Protein AF-A0A954C713-F1 (afdb_monomer_lite)

pLDDT: mean 86.96, std 15.19, range [29.36, 98.25]

Secondary structure (DSSP, 8-state):
------PPP---------TT--TTHHHH-TT---SSPP---TT-HHHHHHHHHGGGSEE-HHHHHHHHHHTTTS--HHHHHHHHHHTTT--TTS---EEPTTHHHHHHHHHHHTT--HHHHHHHTTSB-TTSPBPPHHHHHHHHHHHHTTPPPB-TT-B-TTS-BSS-SS---S-S-GGG-HHHHEE-HHHHHHHHH--SEEEEEEEEETTEEEEEEEES--S-BB------B---SHHHHHTSTTHHHHHHHHHHHHHTPBPTTS-SEEEEEEEETTS-EEEEESS--BTTBTTPPP-GGGGSTTS-EEEEEEEEEETTEEEEEEE-HHHHHHHHTTS---B-HHHHHHHHT-EE-TT--EEESS-SSPP--BTTTTBS-PPP---

Sequence (387 aa):
MKFLIKTIPALLLAGAPLFGQEGIAPALDPSTTPVVAPDTNPDNTIVRIIRRLTLDGSLSKADFDAAVQASGARVSEREMVVLRDALRGEVIGGPDFKLEAGVAEHAADVIYNANLFDNSKALLAGGTTYGGTAIPKAVRDVIVTAKLNGAAVYDPDDTNSDGERIYSHYPSISPATENMAFAWTEITPQALAADMSDTATHLRKSGQDGQRALFAEVVGGTGSISSEYDELSYPVSASSIMWHPQRDLLQEFGLDEVRKSRGPSGNRWSSNVAILSDGSLHGLPANRRHSATPNLILTNPALARGQQLMWNGHIRVEKGVVTYIGTSGMIAKRAARGKDIILNPVPLLKAWGFKVKDGLKLTSEHSSERPEVSEELAIQFERPGQD

Structure (mmCIF, N/CA/C/O backbone):
data_AF-A0A954C713-F1
#
_entry.id   AF-A0A954C713-F1
#
loop_
_atom_site.group_PDB
_atom_site.id
_atom_site.type_symbol
_atom_site.label_atom_id
_atom_site.label_alt_id
_atom_site.label_comp_id
_atom_site.label_asym_id
_atom_site.label_entity_id
_atom_site.label_seq_id
_atom_site.pdbx_PDB_ins_code
_atom_site.Cartn_x
_atom_site.Cartn_y
_atom_site.Cartn_z
_atom_site.occupancy
_atom_site.B_iso_or_equiv
_atom_site.auth_seq_id
_atom_site.auth_comp_id
_atom_site.auth_asym_id
_atom_site.auth_atom_id
_atom_site.pdbx_PDB_model_num
ATOM 1 N N . MET A 1 1 ? 47.064 -23.953 -13.106 1.00 39.91 1 MET A N 1
ATOM 2 C CA 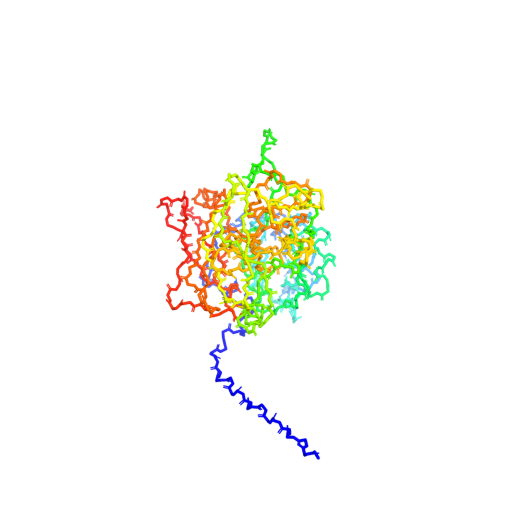. MET A 1 1 ? 45.990 -22.945 -12.953 1.00 39.91 1 MET A CA 1
ATOM 3 C C . MET A 1 1 ? 45.722 -22.750 -11.469 1.00 39.91 1 MET A C 1
ATOM 5 O O . MET A 1 1 ? 45.280 -23.687 -10.822 1.00 39.91 1 MET A O 1
ATOM 9 N N . LYS A 1 2 ? 46.094 -21.592 -10.908 1.00 30.59 2 LYS A N 1
ATOM 10 C CA . LYS A 1 2 ? 45.857 -21.236 -9.499 1.00 30.59 2 LYS A CA 1
ATOM 11 C C . LYS A 1 2 ? 44.480 -20.571 -9.398 1.00 30.59 2 LYS A C 1
ATOM 13 O O . LYS A 1 2 ? 44.267 -19.554 -10.051 1.00 30.59 2 LYS A O 1
ATOM 18 N N . PHE A 1 3 ? 43.567 -21.145 -8.618 1.00 29.58 3 PHE A N 1
ATOM 19 C CA . PHE A 1 3 ? 42.276 -20.530 -8.304 1.00 29.58 3 PHE A CA 1
ATOM 20 C C . PHE A 1 3 ? 42.498 -19.362 -7.339 1.00 29.58 3 PHE A C 1
ATOM 22 O O . PHE A 1 3 ? 42.940 -19.551 -6.208 1.00 29.58 3 PHE A O 1
ATOM 29 N N . LEU A 1 4 ? 42.230 -18.147 -7.814 1.00 31.16 4 LEU A N 1
ATOM 30 C CA . LEU A 1 4 ? 42.254 -16.929 -7.017 1.00 31.16 4 LEU A CA 1
ATOM 31 C C . LEU A 1 4 ? 40.861 -16.758 -6.391 1.00 31.16 4 LEU A C 1
ATOM 33 O O . LEU A 1 4 ? 39.930 -16.306 -7.055 1.00 31.16 4 LEU A O 1
ATOM 37 N N . ILE A 1 5 ? 40.702 -17.159 -5.130 1.00 33.16 5 ILE A N 1
ATOM 38 C CA . ILE A 1 5 ? 39.500 -16.860 -4.344 1.00 33.16 5 ILE A CA 1
ATOM 39 C C . ILE A 1 5 ? 39.554 -15.364 -4.018 1.00 33.16 5 ILE A C 1
ATOM 41 O O . ILE A 1 5 ? 40.363 -14.927 -3.202 1.00 33.16 5 ILE A O 1
ATOM 45 N N . LYS A 1 6 ? 38.742 -14.560 -4.713 1.00 34.22 6 LYS A N 1
ATOM 46 C CA . LYS A 1 6 ? 38.557 -13.141 -4.395 1.00 34.22 6 LYS A CA 1
ATOM 47 C C . LYS A 1 6 ? 37.686 -13.026 -3.147 1.00 34.22 6 LYS A C 1
ATOM 49 O O . LYS A 1 6 ? 36.490 -13.293 -3.190 1.00 34.22 6 LYS A O 1
ATOM 54 N N . THR A 1 7 ? 38.305 -12.612 -2.051 1.00 29.36 7 THR A N 1
ATOM 55 C CA . THR A 1 7 ? 37.649 -12.188 -0.815 1.00 29.36 7 THR A CA 1
ATOM 56 C C . THR A 1 7 ? 36.787 -10.956 -1.104 1.00 29.36 7 THR A C 1
ATOM 58 O O . THR A 1 7 ? 37.309 -9.918 -1.513 1.00 29.36 7 THR A O 1
ATOM 61 N N . ILE A 1 8 ? 35.470 -11.066 -0.925 1.00 32.97 8 ILE A N 1
ATOM 62 C CA . ILE A 1 8 ? 34.559 -9.914 -0.928 1.00 32.97 8 ILE A CA 1
ATOM 63 C C . ILE A 1 8 ? 34.738 -9.203 0.422 1.00 32.97 8 ILE A C 1
ATOM 65 O O . ILE A 1 8 ? 34.640 -9.870 1.455 1.00 32.97 8 ILE A O 1
ATOM 69 N N . PRO A 1 9 ? 35.028 -7.890 0.464 1.00 33.03 9 PRO A N 1
ATOM 70 C CA . PRO A 1 9 ? 35.137 -7.186 1.729 1.00 33.03 9 PRO A CA 1
ATOM 71 C C . PRO A 1 9 ? 33.751 -7.090 2.369 1.00 33.03 9 PRO A C 1
ATOM 73 O O . PRO A 1 9 ? 32.802 -6.603 1.754 1.00 33.03 9 PRO A O 1
ATOM 76 N N . ALA A 1 10 ? 33.651 -7.565 3.610 1.00 32.84 10 ALA A N 1
ATOM 77 C CA . ALA A 1 10 ? 32.504 -7.338 4.471 1.00 32.84 10 ALA A CA 1
ATOM 78 C C . ALA A 1 10 ? 32.328 -5.824 4.650 1.00 32.84 10 ALA A C 1
ATOM 80 O O . ALA A 1 10 ? 33.113 -5.164 5.333 1.00 32.84 10 ALA A O 1
ATOM 81 N N . LEU A 1 11 ? 31.323 -5.268 3.978 1.00 32.03 11 LEU A N 1
ATOM 82 C CA . LEU A 1 11 ? 30.920 -3.885 4.148 1.00 32.03 11 LEU A CA 1
ATOM 83 C C . LEU A 1 11 ? 30.295 -3.771 5.545 1.00 32.03 11 LEU A C 1
ATOM 85 O O . LEU A 1 11 ? 29.195 -4.270 5.778 1.00 32.03 11 LEU A O 1
ATOM 89 N N . LEU A 1 12 ? 31.020 -3.159 6.485 1.00 29.58 12 LEU A N 1
ATOM 90 C CA . LEU A 1 12 ? 30.468 -2.752 7.774 1.00 29.58 12 LEU A CA 1
ATOM 91 C C . LEU A 1 12 ? 29.313 -1.776 7.514 1.00 29.58 12 LEU A C 1
ATOM 93 O O . LEU A 1 12 ? 29.531 -0.615 7.168 1.00 29.58 12 LEU A O 1
ATOM 97 N N . LEU A 1 13 ? 28.081 -2.255 7.678 1.00 34.34 13 LEU A N 1
ATOM 98 C CA . LEU A 1 13 ? 26.903 -1.409 7.812 1.00 34.34 13 LEU A CA 1
ATOM 99 C C . LEU A 1 13 ? 27.026 -0.668 9.146 1.00 34.34 13 LEU A C 1
ATOM 101 O O . LEU A 1 13 ? 26.762 -1.224 10.210 1.00 34.34 13 LEU A O 1
ATOM 105 N N . ALA A 1 14 ? 27.488 0.580 9.083 1.00 33.47 14 ALA A N 1
ATOM 106 C CA . ALA A 1 14 ? 27.398 1.512 10.195 1.00 33.47 14 ALA A CA 1
ATOM 107 C C . ALA A 1 14 ? 25.926 1.620 10.622 1.00 33.47 14 ALA A C 1
ATOM 109 O O . ALA A 1 14 ? 25.051 1.847 9.784 1.00 33.47 14 ALA A O 1
ATOM 110 N N . GLY A 1 15 ? 25.672 1.397 11.913 1.00 32.47 15 GLY A N 1
ATOM 111 C CA . GLY A 1 15 ? 24.337 1.374 12.497 1.00 32.47 15 GLY A CA 1
ATOM 112 C C . GLY A 1 15 ? 23.588 2.672 12.221 1.00 32.47 15 GLY A C 1
ATOM 113 O O . GLY A 1 15 ? 23.922 3.720 12.769 1.00 32.47 15 GLY A O 1
ATOM 114 N N . ALA A 1 16 ? 22.566 2.584 11.372 1.00 35.38 16 ALA A N 1
ATOM 115 C CA . ALA A 1 16 ? 21.512 3.580 11.337 1.00 35.38 16 ALA A CA 1
ATOM 116 C C . ALA A 1 16 ? 20.819 3.603 12.715 1.00 35.38 16 ALA A C 1
ATOM 118 O O . ALA A 1 16 ? 20.715 2.547 13.350 1.00 35.38 16 ALA A O 1
ATOM 119 N N . PRO A 1 17 ? 20.361 4.770 13.201 1.00 35.41 17 PRO A N 1
ATOM 120 C CA . PRO A 1 17 ? 19.583 4.844 14.431 1.00 35.41 17 PRO A CA 1
ATOM 121 C C . PRO A 1 17 ? 18.411 3.856 14.369 1.00 35.41 17 PRO A C 1
ATOM 123 O O . PRO A 1 17 ? 17.708 3.775 13.361 1.00 35.41 17 PRO A O 1
ATOM 126 N N . LEU A 1 18 ? 18.246 3.084 15.445 1.00 37.31 18 LEU A N 1
ATOM 127 C CA . LEU A 1 18 ? 17.177 2.107 15.655 1.00 37.31 18 LEU A CA 1
ATOM 128 C C . LEU A 1 18 ? 15.813 2.822 15.741 1.00 37.31 18 LEU A C 1
ATOM 130 O O . LEU A 1 18 ? 15.229 2.935 16.808 1.00 37.31 18 LEU A O 1
ATOM 134 N N . PHE A 1 19 ? 15.278 3.277 14.609 1.00 41.56 19 PHE A N 1
ATOM 135 C CA . PHE A 1 19 ? 13.906 3.792 14.458 1.00 41.56 19 PHE A CA 1
ATOM 136 C C . PHE A 1 19 ? 12.841 2.668 14.481 1.00 41.56 19 PHE A C 1
ATOM 138 O O . PHE A 1 19 ? 11.819 2.758 13.814 1.00 41.56 19 PHE A O 1
ATOM 145 N N . GLY A 1 20 ? 13.085 1.561 15.191 1.00 41.62 20 GLY A N 1
ATOM 146 C CA . GLY A 1 20 ? 12.366 0.299 14.958 1.00 41.62 20 GLY A CA 1
ATOM 147 C C . GLY A 1 20 ? 11.854 -0.447 16.187 1.00 41.62 20 GLY A C 1
ATOM 148 O O . GLY A 1 20 ? 11.441 -1.592 16.031 1.00 41.62 20 GLY A O 1
ATOM 149 N N . GLN A 1 21 ? 11.901 0.133 17.390 1.00 41.53 21 GLN A N 1
ATOM 150 C CA . GLN A 1 21 ? 11.436 -0.561 18.604 1.00 41.53 21 GLN A CA 1
ATOM 151 C C . GLN A 1 21 ? 10.076 -0.110 19.138 1.00 41.53 21 GLN A C 1
ATOM 153 O O . GLN A 1 21 ? 9.543 -0.777 20.019 1.00 41.53 21 GLN A O 1
ATOM 158 N N . GLU A 1 22 ? 9.483 0.962 18.616 1.00 56.34 22 GLU A N 1
ATOM 159 C CA . GLU A 1 22 ? 8.302 1.549 19.262 1.00 56.34 22 GLU A CA 1
ATOM 160 C C . GLU A 1 22 ? 6.991 0.800 18.983 1.00 56.34 22 GLU A C 1
ATOM 162 O O . GLU A 1 22 ? 6.000 1.045 19.655 1.00 56.34 22 GLU A O 1
ATOM 167 N N . GLY A 1 23 ? 6.958 -0.191 18.086 1.00 68.06 23 GLY A N 1
ATOM 168 C CA . GLY A 1 23 ? 5.742 -0.979 17.860 1.00 68.06 23 GLY A CA 1
ATOM 169 C C . GLY A 1 23 ? 4.526 -0.097 17.547 1.00 68.06 23 GLY A C 1
ATOM 170 O O . GLY A 1 23 ? 4.648 0.938 16.898 1.00 68.06 23 GLY A O 1
ATOM 171 N N . ILE A 1 24 ? 3.350 -0.477 18.048 1.00 81.44 24 ILE A N 1
ATOM 172 C CA . ILE A 1 24 ? 2.136 0.353 17.975 1.00 81.44 24 ILE A CA 1
ATOM 173 C C . ILE A 1 24 ? 2.093 1.453 19.054 1.00 81.44 24 ILE A C 1
ATOM 175 O O . ILE A 1 24 ? 1.061 2.096 19.217 1.00 81.44 24 ILE A O 1
ATOM 179 N N . ALA A 1 25 ? 3.180 1.683 19.805 1.00 78.75 25 ALA A N 1
ATOM 180 C CA . ALA A 1 25 ? 3.204 2.641 20.913 1.00 78.75 25 ALA A CA 1
ATOM 181 C C . ALA A 1 25 ? 2.828 4.075 20.513 1.00 78.75 25 ALA A C 1
ATOM 183 O O . ALA A 1 25 ? 2.083 4.674 21.281 1.00 78.75 25 ALA A O 1
ATOM 184 N N . PRO A 1 26 ? 3.206 4.610 19.331 1.00 76.44 26 PRO A N 1
ATOM 185 C CA . PRO A 1 26 ? 2.736 5.934 18.919 1.00 76.44 26 PRO A CA 1
ATOM 186 C C . PRO A 1 26 ? 1.204 6.017 18.840 1.00 76.44 26 PRO A C 1
ATOM 188 O O . PRO A 1 26 ? 0.609 7.011 19.229 1.00 76.44 26 PRO A O 1
ATOM 191 N N . ALA A 1 27 ? 0.524 4.942 18.420 1.00 76.75 27 ALA A N 1
ATOM 192 C CA . ALA A 1 27 ? -0.939 4.897 18.443 1.00 76.75 27 ALA A CA 1
ATOM 193 C C . ALA A 1 27 ? -1.511 4.795 19.864 1.00 76.75 27 ALA A C 1
ATOM 195 O O . ALA A 1 27 ? -2.669 5.141 20.086 1.00 76.75 27 ALA A O 1
ATOM 196 N N . LEU A 1 28 ? -0.740 4.290 20.824 1.00 83.31 28 LEU A N 1
ATOM 197 C CA . LEU A 1 28 ? -1.173 4.068 22.203 1.00 83.31 28 LEU A CA 1
ATOM 198 C C . LEU A 1 28 ? -0.744 5.186 23.161 1.00 83.31 28 LEU A C 1
ATOM 200 O O . LEU A 1 28 ? -1.146 5.158 24.320 1.00 83.31 28 LEU A O 1
ATOM 204 N N . ASP A 1 29 ? 0.027 6.170 22.703 1.00 82.88 29 ASP A N 1
ATOM 205 C CA . ASP A 1 29 ? 0.430 7.300 23.533 1.00 82.88 29 ASP A CA 1
ATOM 206 C C . ASP A 1 29 ? -0.806 8.163 23.875 1.00 82.88 29 ASP A C 1
ATOM 208 O O . ASP A 1 29 ? -1.510 8.636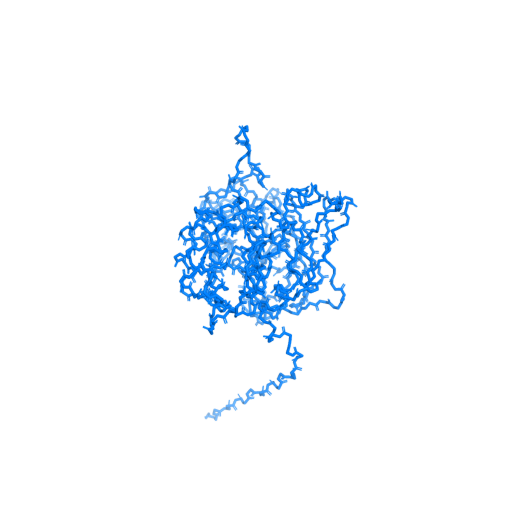 22.978 1.00 82.88 29 ASP A O 1
ATOM 212 N N . PRO A 1 30 ? -1.126 8.362 25.167 1.00 79.50 30 PRO A N 1
ATOM 213 C CA . PRO A 1 30 ? -2.308 9.113 25.586 1.00 79.50 30 PRO A CA 1
ATOM 214 C C . PRO A 1 30 ? -2.279 10.589 25.158 1.00 79.50 30 PRO A C 1
ATOM 216 O O . PRO A 1 30 ? -3.335 11.214 25.085 1.00 79.50 30 PRO A O 1
ATOM 219 N N . SER A 1 31 ? -1.106 11.154 24.851 1.00 82.06 31 SER A N 1
ATOM 220 C CA . SER A 1 31 ? -0.979 12.515 24.312 1.00 82.06 31 SER A CA 1
ATOM 221 C C . SER A 1 31 ? -1.373 12.614 22.833 1.00 82.06 31 SER A C 1
ATOM 223 O O . SER A 1 31 ? -1.717 13.692 22.341 1.00 82.06 31 SER A O 1
ATOM 225 N N . THR A 1 32 ? -1.407 11.478 22.139 1.00 79.50 32 THR A N 1
ATOM 226 C CA . THR A 1 32 ? -1.740 11.374 20.726 1.00 79.50 32 THR A CA 1
ATOM 227 C C . THR A 1 32 ? -3.258 11.395 20.532 1.00 79.50 32 THR A C 1
ATOM 229 O O . THR A 1 32 ? -3.974 10.426 20.827 1.00 79.50 32 THR A O 1
ATOM 232 N N . THR A 1 33 ? -3.761 12.515 20.011 1.00 79.94 33 THR A N 1
ATOM 233 C CA . THR A 1 33 ? -5.186 12.720 19.703 1.00 79.94 33 THR A CA 1
ATOM 234 C C . THR A 1 33 ? -5.533 12.038 18.370 1.00 79.94 33 THR A C 1
ATOM 236 O O . THR A 1 33 ? -4.797 12.206 17.400 1.00 79.94 33 THR A O 1
ATOM 239 N N . PRO A 1 34 ? -6.613 11.232 18.285 1.00 77.62 34 PRO A N 1
ATOM 240 C CA . PRO A 1 34 ? -7.019 10.618 17.022 1.00 77.62 34 PRO A CA 1
ATOM 241 C C . PRO A 1 34 ? -7.514 11.679 16.044 1.00 77.62 34 PRO A C 1
ATOM 243 O O . PRO A 1 34 ? -8.146 12.654 16.442 1.00 77.62 34 PRO A O 1
ATOM 246 N N . VAL A 1 35 ? -7.355 11.416 14.748 1.00 82.38 35 VAL A N 1
ATOM 247 C CA . VAL A 1 35 ? -7.963 12.262 13.709 1.00 82.38 35 VAL A CA 1
ATOM 248 C C . VAL A 1 35 ? -9.475 12.094 13.615 1.00 82.38 35 VAL A C 1
ATOM 250 O O . VAL A 1 35 ? -10.188 13.014 13.214 1.00 82.38 35 VAL A O 1
ATOM 253 N N . VAL A 1 36 ? -9.987 10.924 13.987 1.00 82.50 36 VAL A N 1
ATOM 254 C CA . VAL A 1 36 ? -11.425 10.696 14.120 1.00 82.50 36 VAL A CA 1
ATOM 255 C C . VAL A 1 36 ? -11.790 10.836 15.585 1.00 82.50 36 VAL A C 1
ATOM 257 O O . VAL A 1 36 ? -11.278 10.096 16.417 1.00 82.50 36 VAL A O 1
ATOM 260 N N . ALA A 1 37 ? -12.695 11.761 15.906 1.00 79.88 37 ALA A N 1
ATOM 261 C CA . ALA A 1 37 ? -13.203 11.867 17.266 1.00 79.88 37 ALA A CA 1
ATOM 262 C C . ALA A 1 37 ? -13.781 10.509 17.718 1.00 79.88 37 ALA A C 1
ATOM 264 O O . ALA A 1 37 ? -14.507 9.873 16.935 1.00 79.88 37 ALA A O 1
ATOM 265 N N . PRO A 1 38 ? -13.472 10.058 18.948 1.00 72.44 38 PRO A N 1
ATOM 266 C CA . PRO A 1 38 ? -14.048 8.835 19.482 1.00 72.44 38 PRO A CA 1
ATOM 267 C C . PRO A 1 38 ? -15.572 8.944 19.471 1.00 72.44 38 PRO A C 1
ATOM 269 O O . PRO A 1 38 ? -16.136 10.029 19.641 1.00 72.44 38 PRO A O 1
ATOM 272 N N . ASP A 1 39 ? -16.256 7.820 19.257 1.00 76.62 39 ASP A N 1
ATOM 273 C CA . ASP A 1 39 ? -17.708 7.809 19.398 1.00 76.62 39 ASP A CA 1
ATOM 274 C C . ASP A 1 39 ? -18.060 8.005 20.875 1.00 76.62 39 ASP A C 1
ATOM 276 O O . ASP A 1 39 ? -17.928 7.092 21.687 1.00 76.62 39 ASP A O 1
ATOM 280 N N . THR A 1 40 ? -18.485 9.218 21.226 1.00 78.31 40 THR A N 1
ATOM 281 C CA . THR A 1 40 ? -18.852 9.578 22.598 1.00 78.31 40 THR A CA 1
ATOM 282 C C . THR A 1 40 ? -20.200 9.012 23.018 1.00 78.31 40 THR A C 1
ATOM 284 O O . THR A 1 40 ? -20.587 9.177 24.175 1.00 78.31 40 THR A O 1
ATOM 287 N N . ASN A 1 41 ? -20.921 8.340 22.114 1.00 82.50 41 ASN A N 1
ATOM 288 C CA . ASN A 1 41 ? -22.174 7.694 22.444 1.00 82.50 41 ASN A CA 1
ATOM 289 C C . ASN A 1 41 ? -21.915 6.436 23.297 1.00 82.50 41 ASN A C 1
ATOM 291 O O . ASN A 1 41 ? -21.456 5.421 22.763 1.00 82.50 41 ASN A O 1
ATOM 295 N N . PRO A 1 42 ? -22.274 6.433 24.595 1.00 79.31 42 PRO A N 1
ATOM 296 C CA . PRO A 1 42 ? -22.113 5.251 25.439 1.00 79.31 42 PRO A CA 1
ATOM 297 C C . PRO A 1 42 ? -22.991 4.075 24.985 1.00 79.31 42 PRO A C 1
ATOM 299 O O . PRO A 1 42 ? -22.750 2.945 25.406 1.00 79.31 42 PRO A O 1
ATOM 302 N N . ASP A 1 43 ? -23.991 4.320 24.130 1.00 82.62 43 ASP A N 1
ATOM 303 C CA . ASP A 1 43 ? -24.835 3.287 23.532 1.00 82.62 43 ASP A CA 1
ATOM 304 C C . ASP A 1 43 ? -24.243 2.678 22.255 1.00 82.62 43 ASP A C 1
ATOM 306 O O . ASP A 1 43 ? -24.836 1.750 21.696 1.00 82.62 43 ASP A O 1
ATOM 310 N N . ASN A 1 44 ? -23.074 3.145 21.799 1.00 87.56 44 ASN A N 1
ATOM 311 C CA . ASN A 1 44 ? -22.355 2.495 20.713 1.00 87.56 44 ASN A CA 1
ATOM 312 C C . ASN A 1 44 ? -22.084 1.019 21.076 1.00 87.56 44 ASN A C 1
ATOM 314 O O . ASN A 1 44 ? -21.657 0.680 22.184 1.00 87.56 44 ASN A O 1
ATOM 318 N N . THR A 1 45 ? -22.349 0.128 20.118 1.00 90.12 45 THR A N 1
ATOM 319 C CA . THR A 1 45 ? -22.279 -1.324 20.320 1.00 90.12 45 THR A CA 1
ATOM 320 C C . THR A 1 45 ? -20.899 -1.777 20.795 1.00 90.12 45 THR A C 1
ATOM 322 O O . THR A 1 45 ? -20.829 -2.539 21.762 1.00 90.12 45 THR A O 1
ATOM 325 N N . ILE A 1 46 ? -19.810 -1.289 20.187 1.00 92.31 46 ILE A N 1
ATOM 326 C CA . ILE A 1 46 ? -18.458 -1.702 20.580 1.00 92.31 46 ILE A CA 1
ATOM 327 C C . ILE A 1 46 ? -18.083 -1.161 21.966 1.00 92.31 46 ILE A C 1
ATOM 329 O O . ILE A 1 46 ? -17.538 -1.906 22.779 1.00 92.31 46 ILE A O 1
ATOM 333 N N . VAL A 1 47 ? -18.475 0.079 22.290 1.00 93.00 47 VAL A N 1
ATOM 334 C CA . VAL A 1 47 ? -18.236 0.697 23.608 1.00 93.00 47 VAL A CA 1
ATOM 335 C C . VAL A 1 47 ? -18.901 -0.129 24.708 1.00 93.00 47 VAL A C 1
ATOM 337 O O . VAL A 1 47 ? -18.261 -0.507 25.690 1.00 93.00 47 VAL A O 1
ATOM 340 N N . ARG A 1 48 ? -20.178 -0.487 24.521 1.00 94.44 48 ARG A N 1
ATOM 341 C CA . ARG A 1 48 ? -20.924 -1.325 25.472 1.00 94.44 48 ARG A CA 1
ATOM 342 C C . ARG A 1 48 ? -20.305 -2.703 25.658 1.00 94.44 48 ARG A C 1
ATOM 344 O O . ARG A 1 48 ? -20.357 -3.250 26.760 1.00 94.44 48 ARG A O 1
ATOM 351 N N . ILE A 1 49 ? -19.787 -3.286 24.582 1.00 95.25 49 ILE A N 1
ATOM 352 C CA . ILE A 1 49 ? -19.206 -4.626 24.610 1.00 95.25 49 ILE A CA 1
ATOM 353 C C . ILE A 1 49 ? -17.877 -4.609 25.340 1.00 95.25 49 ILE A C 1
ATOM 355 O O . ILE A 1 49 ? -17.739 -5.385 26.279 1.00 95.25 49 ILE A O 1
ATOM 359 N N . ILE A 1 50 ? -16.971 -3.693 25.000 1.00 95.00 50 ILE A N 1
ATOM 360 C CA . ILE A 1 50 ? -15.693 -3.552 25.703 1.00 95.00 50 ILE A CA 1
ATOM 361 C C . ILE A 1 50 ? -15.945 -3.290 27.184 1.00 95.00 50 ILE A C 1
ATOM 363 O O . ILE A 1 50 ? -15.465 -4.050 28.014 1.00 95.00 50 ILE A O 1
ATOM 367 N N . ARG A 1 51 ? -16.812 -2.327 27.524 1.00 95.06 51 ARG A N 1
ATOM 368 C CA . ARG A 1 51 ? -17.168 -2.036 28.920 1.00 95.06 51 ARG A CA 1
ATOM 369 C C . ARG A 1 51 ? -17.678 -3.262 29.679 1.00 95.06 51 ARG A C 1
ATOM 371 O O . ARG A 1 51 ? -17.408 -3.390 30.867 1.00 95.06 51 ARG A O 1
ATOM 378 N N . ARG A 1 52 ? -18.471 -4.124 29.034 1.00 96.44 52 ARG A N 1
ATOM 379 C CA . ARG A 1 52 ? -18.985 -5.356 29.652 1.00 96.44 52 ARG A CA 1
ATOM 380 C C . ARG A 1 52 ? -17.882 -6.396 29.829 1.00 96.44 52 ARG A C 1
ATOM 382 O O . ARG A 1 52 ? -17.874 -7.073 30.851 1.00 96.44 52 ARG A O 1
ATOM 389 N N . LEU A 1 53 ? -17.028 -6.557 28.821 1.00 96.38 53 LEU A N 1
ATOM 390 C CA . LEU A 1 53 ? -15.945 -7.537 28.826 1.00 96.38 53 LEU A CA 1
ATOM 391 C C . LEU A 1 53 ? -14.877 -7.180 29.864 1.00 96.38 53 LEU A C 1
ATOM 393 O O . LEU A 1 53 ? -14.350 -8.077 30.498 1.00 96.38 53 LEU A O 1
ATOM 397 N N . THR A 1 54 ? -14.656 -5.890 30.129 1.00 96.69 54 THR A N 1
ATOM 398 C CA . THR A 1 54 ? -13.638 -5.414 31.077 1.00 96.69 54 THR A CA 1
ATOM 399 C C . THR A 1 54 ? -14.150 -5.152 32.498 1.00 96.69 54 THR A C 1
ATOM 401 O O . THR A 1 54 ? -13.456 -4.538 33.311 1.00 96.69 54 THR A O 1
ATOM 404 N N . LEU A 1 55 ? -15.359 -5.618 32.853 1.00 96.06 55 LEU A N 1
ATOM 405 C CA . LEU A 1 55 ? -15.907 -5.468 34.215 1.00 96.06 55 LEU A CA 1
ATOM 406 C C . LEU A 1 55 ? -15.082 -6.188 35.291 1.00 96.06 55 LEU A C 1
ATOM 408 O O . LEU A 1 55 ? -15.216 -5.867 36.471 1.00 96.06 55 LEU A O 1
ATOM 412 N N . ASP A 1 56 ? -14.254 -7.154 34.900 1.00 95.81 56 ASP A N 1
ATOM 413 C CA . ASP A 1 56 ? -13.333 -7.855 35.793 1.00 95.81 56 ASP A CA 1
ATOM 414 C C . ASP A 1 56 ? -12.016 -7.089 36.042 1.00 95.81 56 ASP A C 1
ATOM 416 O O . ASP A 1 56 ? -11.187 -7.530 36.840 1.00 95.81 56 ASP A O 1
ATOM 420 N N . GLY A 1 57 ? -11.848 -5.911 35.425 1.00 97.06 57 GLY A N 1
ATOM 421 C CA . GLY A 1 57 ? -10.654 -5.073 35.539 1.00 97.06 57 GLY A CA 1
ATOM 422 C C . GLY A 1 57 ? -9.538 -5.442 34.558 1.00 97.06 57 GLY A C 1
ATOM 423 O O . GLY A 1 57 ? -8.429 -4.906 34.673 1.00 97.06 57 GLY A O 1
ATOM 424 N N . SER A 1 58 ? -9.805 -6.322 33.591 1.00 97.50 58 SER A N 1
ATOM 425 C CA . SER A 1 58 ? -8.844 -6.764 32.580 1.00 97.50 58 SER A CA 1
ATOM 426 C C . SER A 1 58 ? -9.430 -6.811 31.168 1.00 97.50 58 SER A C 1
ATOM 428 O O . SER A 1 58 ? -10.629 -6.954 30.983 1.00 97.50 58 SER A O 1
ATOM 430 N N . LEU A 1 59 ? -8.571 -6.680 30.155 1.00 97.31 59 LEU A N 1
ATOM 431 C CA . LEU A 1 59 ? -8.896 -6.997 28.764 1.00 97.31 59 LEU A CA 1
ATOM 432 C C . LEU A 1 59 ? -7.985 -8.135 28.311 1.00 97.31 59 LEU A C 1
ATOM 434 O O . LEU A 1 59 ? -6.769 -7.942 28.237 1.00 97.31 59 LEU A O 1
ATOM 438 N N . SER A 1 60 ? -8.566 -9.298 28.014 1.00 97.88 60 SER A N 1
ATOM 439 C CA . SER A 1 60 ? -7.864 -10.465 27.472 1.00 97.88 60 SER A CA 1
ATOM 440 C C . SER A 1 60 ? -7.841 -10.470 25.936 1.00 97.88 60 SER A C 1
ATOM 442 O O . SER A 1 60 ? -8.476 -9.652 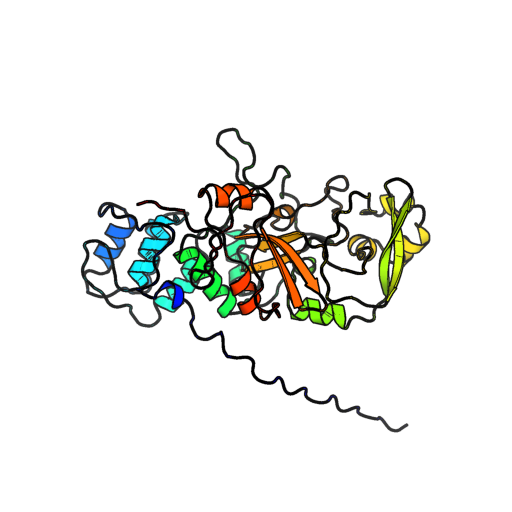25.265 1.00 97.88 60 SER A O 1
ATOM 444 N N . LYS A 1 61 ? -7.133 -11.441 25.340 1.00 98.00 61 LYS A N 1
ATOM 445 C CA . LYS A 1 61 ? -7.144 -11.648 23.876 1.00 98.00 61 LYS A CA 1
ATOM 446 C C . LYS A 1 61 ? -8.537 -12.026 23.366 1.00 98.00 61 LYS A C 1
ATOM 448 O O . LYS A 1 61 ? -8.961 -11.533 22.326 1.00 98.00 61 LYS A O 1
ATOM 453 N N . ALA A 1 62 ? -9.246 -12.870 24.118 1.00 97.88 62 ALA A N 1
ATOM 454 C CA . ALA A 1 62 ? -10.590 -13.320 23.766 1.00 97.88 62 ALA A CA 1
ATOM 455 C C . ALA A 1 62 ? -11.607 -12.173 23.835 1.00 97.88 62 ALA A C 1
ATOM 457 O O . ALA A 1 62 ? -12.494 -12.089 22.987 1.00 97.88 62 ALA A O 1
ATOM 458 N N . ASP A 1 63 ? -11.447 -11.265 24.800 1.00 97.81 63 ASP A N 1
ATOM 459 C CA . ASP A 1 63 ? -12.281 -10.066 24.893 1.00 97.81 63 ASP A CA 1
ATOM 460 C C . ASP A 1 63 ? -12.053 -9.140 23.701 1.00 97.81 63 ASP A C 1
ATOM 462 O O . ASP A 1 63 ? -13.009 -8.633 23.112 1.00 97.81 63 ASP A O 1
ATOM 466 N N . PHE A 1 64 ? -10.791 -8.955 23.302 1.00 97.19 64 PHE A N 1
ATOM 467 C CA . PHE A 1 64 ? -10.458 -8.154 22.129 1.00 97.19 64 PHE A CA 1
ATOM 468 C C . PHE A 1 64 ? -11.065 -8.743 20.844 1.00 97.19 64 PHE A C 1
ATOM 470 O O . PHE A 1 64 ? -11.708 -8.021 20.081 1.00 97.19 64 PHE A O 1
ATOM 477 N N . ASP A 1 65 ? -10.946 -10.058 20.635 1.00 96.94 65 ASP A N 1
ATOM 478 C CA . ASP A 1 65 ? -11.567 -10.746 19.494 1.00 96.94 65 ASP A CA 1
ATOM 479 C C . ASP A 1 65 ? -13.092 -10.590 19.496 1.00 96.94 65 ASP A C 1
ATOM 481 O O . ASP A 1 65 ? -13.693 -10.296 18.460 1.00 96.94 65 ASP A O 1
ATOM 485 N N . ALA A 1 66 ? -13.725 -10.733 20.665 1.00 96.00 66 ALA A N 1
ATOM 486 C CA . ALA A 1 66 ? -15.164 -10.557 20.819 1.00 96.00 66 ALA A CA 1
ATOM 487 C C . ALA A 1 66 ? -15.608 -9.115 20.523 1.00 96.00 66 ALA A C 1
ATOM 489 O O . ALA A 1 66 ? -16.665 -8.913 19.917 1.00 96.00 66 ALA A O 1
ATOM 490 N N . ALA A 1 67 ? -14.810 -8.116 20.913 1.00 95.19 67 ALA A N 1
ATOM 491 C CA . ALA A 1 67 ? -15.069 -6.713 20.603 1.00 95.19 67 ALA A CA 1
ATOM 492 C C . ALA A 1 67 ? -14.996 -6.446 19.092 1.00 95.19 67 ALA A C 1
ATOM 494 O O . ALA A 1 67 ? -15.921 -5.856 18.535 1.00 95.19 67 ALA A O 1
ATOM 495 N N . VAL A 1 68 ? -13.958 -6.943 18.411 1.00 94.75 68 VAL A N 1
ATOM 496 C CA . VAL A 1 68 ? -13.811 -6.795 16.953 1.00 94.75 68 VAL A CA 1
ATOM 497 C C . VAL A 1 68 ? -14.916 -7.537 16.200 1.00 94.75 68 VAL A C 1
ATOM 499 O O . VAL A 1 68 ? -15.508 -6.988 15.273 1.00 94.75 68 VAL A O 1
ATOM 502 N N . GLN A 1 69 ? -15.247 -8.765 16.610 1.00 93.50 69 GLN A N 1
ATOM 503 C CA . GLN A 1 69 ? -16.317 -9.550 15.991 1.00 93.50 69 GLN A CA 1
ATOM 504 C C . GLN A 1 69 ? -17.678 -8.847 16.092 1.00 93.50 69 GLN A C 1
ATOM 506 O O . GLN A 1 69 ? -18.515 -8.979 15.196 1.00 93.50 69 GLN A O 1
ATOM 511 N N . ALA A 1 70 ? -17.909 -8.089 17.164 1.00 91.19 70 ALA A N 1
ATOM 512 C CA . ALA A 1 70 ? -19.162 -7.381 17.367 1.00 91.19 70 ALA A CA 1
ATOM 513 C C . ALA A 1 70 ? -19.380 -6.188 16.428 1.00 91.19 70 ALA A C 1
ATOM 515 O O . ALA A 1 70 ? -20.533 -5.841 16.170 1.00 91.19 70 ALA A O 1
ATOM 516 N N . SER A 1 71 ? -18.312 -5.608 15.873 1.00 88.44 71 SER A N 1
ATOM 517 C CA . SER A 1 71 ? -18.408 -4.626 14.782 1.00 88.44 71 SER A CA 1
ATOM 518 C C . SER A 1 71 ? -18.890 -5.248 13.463 1.00 88.44 71 SER A C 1
ATOM 520 O O . SER A 1 71 ? -19.269 -4.543 12.531 1.00 88.44 71 SER A O 1
ATOM 522 N N . GLY A 1 72 ? -18.939 -6.580 13.374 1.00 88.25 72 GLY A N 1
ATOM 523 C CA . GLY A 1 72 ? -19.425 -7.307 12.208 1.00 88.25 72 GLY A CA 1
ATOM 524 C C . GLY A 1 72 ? -18.348 -7.504 11.142 1.00 88.25 72 GLY A C 1
ATOM 525 O O . GLY A 1 72 ? -17.177 -7.717 11.442 1.00 88.25 72 GLY A O 1
ATOM 526 N N . ALA A 1 73 ? -18.750 -7.491 9.868 1.00 80.31 73 ALA A N 1
ATOM 527 C CA . ALA A 1 73 ? -17.846 -7.797 8.754 1.00 80.31 73 ALA A CA 1
ATOM 528 C C . ALA A 1 73 ? -16.774 -6.715 8.513 1.00 80.31 73 ALA A C 1
ATOM 530 O O . ALA A 1 73 ? -15.740 -7.002 7.906 1.00 80.31 73 ALA A O 1
ATOM 531 N N . ARG A 1 74 ? -17.029 -5.475 8.951 1.00 88.19 74 ARG A N 1
ATOM 532 C CA . ARG A 1 74 ? -16.121 -4.331 8.823 1.00 88.19 74 ARG A CA 1
ATOM 533 C C . ARG A 1 74 ? -16.155 -3.499 10.103 1.00 88.19 74 ARG A C 1
ATOM 535 O O . ARG A 1 74 ? -17.229 -3.231 10.620 1.00 88.19 74 ARG A O 1
ATOM 542 N N . VAL A 1 75 ? -14.987 -3.058 10.550 1.00 92.44 75 VAL A N 1
ATOM 543 C CA . VAL A 1 75 ? -14.794 -2.135 11.672 1.00 92.44 75 VAL A CA 1
ATOM 544 C C . VAL A 1 75 ? -14.713 -0.717 11.108 1.00 92.44 75 VAL A C 1
ATOM 546 O O . VAL A 1 75 ? -13.849 -0.425 10.279 1.00 92.44 75 VAL A O 1
ATOM 549 N N . SER A 1 76 ? -15.614 0.170 11.509 1.00 91.38 76 SER A N 1
ATOM 550 C CA . SER A 1 76 ? -15.608 1.569 11.069 1.00 91.38 76 SER A CA 1
ATOM 551 C C . SER A 1 76 ? -14.430 2.365 11.651 1.00 91.38 76 SER A C 1
ATOM 553 O O . SER A 1 76 ? -13.821 1.971 12.643 1.00 91.38 76 SER A O 1
ATOM 555 N N . GLU A 1 77 ? -14.129 3.532 11.067 1.00 89.56 77 GLU A N 1
ATOM 556 C CA . GLU A 1 77 ? -13.062 4.428 11.553 1.00 89.56 77 GLU A CA 1
ATOM 557 C C . GLU A 1 77 ? -13.251 4.810 13.033 1.00 89.56 77 GLU A C 1
ATOM 559 O O . GLU A 1 77 ? -12.290 4.860 13.792 1.00 89.56 77 GLU A O 1
ATOM 564 N N . ARG A 1 78 ? -14.499 5.041 13.467 1.00 89.12 78 ARG A N 1
ATOM 565 C CA . ARG A 1 78 ? -14.816 5.374 14.865 1.00 89.12 78 ARG A CA 1
ATOM 566 C C . ARG A 1 78 ? -14.625 4.186 15.800 1.00 89.12 78 ARG A C 1
ATOM 568 O O . ARG A 1 78 ? -14.126 4.356 16.905 1.00 89.12 78 ARG A O 1
ATOM 575 N N . GLU A 1 79 ? -14.998 2.986 15.362 1.00 92.75 79 GLU A N 1
ATOM 576 C CA . GLU A 1 79 ? -14.783 1.766 16.145 1.00 92.75 79 GLU A CA 1
ATOM 577 C C . GLU A 1 79 ? -13.291 1.444 16.287 1.00 92.75 79 GLU A C 1
ATOM 579 O O . GLU A 1 79 ? -12.879 0.988 17.349 1.00 92.75 79 GLU A O 1
ATOM 584 N N . MET A 1 80 ? -12.465 1.756 15.279 1.00 94.12 80 MET A N 1
ATOM 585 C CA . MET A 1 80 ? -11.003 1.661 15.397 1.00 94.12 80 MET A CA 1
ATOM 586 C C . MET A 1 80 ? -10.447 2.557 16.505 1.00 94.12 80 MET A C 1
ATOM 588 O O . MET A 1 80 ? -9.567 2.124 17.245 1.00 94.12 80 MET A O 1
ATOM 592 N N . VAL A 1 81 ? -10.983 3.770 16.667 1.00 90.81 81 VAL A N 1
ATOM 593 C CA . VAL A 1 81 ? -10.584 4.667 17.763 1.00 90.81 81 VAL A CA 1
ATOM 594 C C . VAL A 1 81 ? -10.998 4.092 19.116 1.00 90.81 81 VAL A C 1
ATOM 596 O O . VAL A 1 81 ? -10.190 4.081 20.037 1.00 90.81 81 VAL A O 1
ATOM 599 N N . VAL A 1 82 ? -12.201 3.519 19.229 1.00 92.88 82 VAL A N 1
ATOM 600 C CA . VAL A 1 82 ? -12.623 2.846 20.471 1.00 92.88 82 VAL A CA 1
ATOM 601 C C . VAL A 1 82 ? -11.712 1.655 20.796 1.00 92.88 82 VAL A C 1
ATOM 603 O O . VAL A 1 82 ? -11.326 1.475 21.948 1.00 92.88 82 VAL A O 1
ATOM 606 N N . LEU A 1 83 ? -11.328 0.853 19.798 1.00 95.12 83 LEU A N 1
ATOM 607 C CA . LEU A 1 83 ? -10.374 -0.247 19.982 1.00 95.12 83 LEU A CA 1
ATOM 608 C C . LEU A 1 83 ? -8.996 0.261 20.417 1.00 95.12 83 LEU A C 1
ATOM 610 O O . LEU A 1 83 ? -8.362 -0.353 21.271 1.00 95.12 83 LEU A O 1
ATOM 614 N N . ARG A 1 84 ? -8.532 1.380 19.855 1.00 94.62 84 ARG A N 1
ATOM 615 C CA . ARG A 1 84 ? -7.280 2.027 20.254 1.00 94.62 84 ARG A CA 1
ATOM 616 C C . ARG A 1 84 ? -7.321 2.470 21.712 1.00 94.62 84 ARG A C 1
ATOM 618 O O . ARG A 1 84 ? -6.393 2.163 22.450 1.00 94.62 84 ARG A O 1
ATOM 625 N N . ASP A 1 85 ? -8.385 3.153 22.124 1.00 92.62 85 ASP A N 1
ATOM 626 C CA . ASP A 1 85 ? -8.548 3.627 23.501 1.00 92.62 85 ASP A CA 1
ATOM 627 C C . ASP A 1 85 ? -8.645 2.428 24.465 1.00 92.62 85 ASP A C 1
ATOM 629 O O . ASP A 1 85 ? -8.005 2.407 25.516 1.00 92.62 85 ASP A O 1
ATOM 633 N N . ALA A 1 86 ? -9.296 1.339 24.043 1.00 94.62 86 ALA A N 1
ATOM 634 C CA . ALA A 1 86 ? -9.304 0.098 24.810 1.00 94.62 86 ALA A CA 1
ATOM 635 C C . ALA A 1 86 ? -7.906 -0.516 24.979 1.00 94.62 86 ALA A C 1
ATOM 637 O O . ALA A 1 86 ? -7.577 -1.025 26.049 1.00 94.62 86 ALA A O 1
ATOM 638 N N . LEU A 1 87 ? -7.040 -0.409 23.969 1.00 95.50 87 LEU A N 1
ATOM 639 C CA . LEU A 1 87 ? -5.629 -0.795 24.074 1.00 95.50 87 LEU A CA 1
ATOM 640 C C . LEU A 1 87 ? -4.791 0.156 24.949 1.00 95.50 87 LEU A C 1
ATOM 642 O O . LEU A 1 87 ? -3.644 -0.160 25.260 1.00 95.50 87 LEU A O 1
ATOM 646 N N . ARG A 1 88 ? -5.347 1.288 25.387 1.00 93.56 88 ARG A N 1
ATOM 647 C CA . ARG A 1 88 ? -4.761 2.156 26.423 1.00 93.56 88 ARG A CA 1
ATOM 648 C C . ARG A 1 88 ? -5.270 1.819 27.830 1.00 93.56 88 ARG A C 1
ATOM 650 O O . ARG A 1 88 ? -4.763 2.367 28.802 1.00 93.56 88 ARG A O 1
ATOM 657 N N . GLY A 1 89 ? -6.213 0.881 27.952 1.00 94.19 89 GLY A N 1
ATOM 658 C CA . GLY A 1 89 ? -6.884 0.564 29.217 1.00 94.19 89 GLY A CA 1
ATOM 659 C C . GLY A 1 89 ? -8.098 1.452 29.500 1.00 94.19 89 GLY A C 1
ATOM 660 O O . GLY A 1 89 ? -8.539 1.530 30.646 1.00 94.19 89 GLY A O 1
ATOM 661 N N . GLU A 1 90 ? -8.622 2.127 28.474 1.00 92.69 90 GLU A N 1
ATOM 662 C CA . GLU A 1 90 ? -9.678 3.129 28.594 1.00 92.69 90 GLU A CA 1
ATOM 663 C C . GLU A 1 90 ? -10.955 2.683 27.867 1.00 92.69 90 GLU A C 1
ATOM 665 O O . GLU A 1 90 ? -10.922 2.092 26.788 1.00 92.69 90 GLU A O 1
ATOM 670 N N . VAL A 1 91 ? -12.124 2.980 28.438 1.00 92.81 91 VAL A N 1
ATOM 671 C CA . VAL A 1 91 ? -13.409 2.842 27.739 1.00 92.81 91 VAL A CA 1
ATOM 672 C C . VAL A 1 91 ? -14.413 3.854 28.278 1.00 92.81 91 VAL A C 1
ATOM 674 O O . VAL A 1 91 ? -14.556 4.046 29.487 1.00 92.81 91 VAL A O 1
ATOM 677 N N . ILE A 1 92 ? -15.146 4.506 27.377 1.00 89.62 92 ILE A N 1
ATOM 678 C CA . ILE A 1 92 ? -16.085 5.574 27.733 1.00 89.62 92 ILE A CA 1
ATOM 679 C C . ILE A 1 92 ? -17.152 5.058 28.707 1.00 89.62 92 ILE A C 1
ATOM 681 O O . ILE A 1 92 ? -17.902 4.123 28.417 1.00 89.62 92 ILE A O 1
ATOM 685 N N . GLY A 1 93 ? -17.228 5.693 29.881 1.00 88.31 93 GLY A N 1
ATOM 686 C CA . GLY A 1 93 ? -18.203 5.367 30.924 1.00 88.31 93 GLY A CA 1
ATOM 687 C C . GLY A 1 93 ? -18.032 3.978 31.555 1.00 88.31 93 GLY A C 1
ATOM 688 O O . GLY A 1 93 ? -18.974 3.493 32.192 1.00 88.31 93 GLY A O 1
ATOM 689 N N . GLY A 1 94 ? -16.887 3.318 31.360 1.00 88.12 94 GLY A N 1
ATOM 690 C CA . GLY A 1 94 ? -16.532 2.067 32.032 1.00 88.12 94 GLY A CA 1
ATOM 691 C C . GLY A 1 94 ? -15.441 2.241 33.092 1.00 88.12 94 GLY A C 1
ATOM 692 O O . GLY A 1 94 ? -14.984 3.359 33.324 1.00 88.12 94 GLY A O 1
ATOM 693 N N . PRO A 1 95 ? -15.083 1.152 33.792 1.00 88.94 95 PRO A N 1
ATOM 694 C CA . PRO A 1 95 ? -13.970 1.163 34.732 1.00 88.94 95 PRO A CA 1
ATOM 695 C C . PRO A 1 95 ? -12.630 1.224 33.989 1.00 88.94 95 PRO A C 1
ATOM 697 O O . PRO A 1 95 ? -12.535 0.761 32.853 1.00 88.94 95 PRO A O 1
ATOM 700 N N . ASP A 1 96 ? -11.593 1.715 34.664 1.00 90.88 96 ASP A N 1
ATOM 701 C CA . ASP A 1 96 ? -10.213 1.498 34.226 1.00 90.88 96 ASP A CA 1
ATOM 702 C C . ASP A 1 96 ? -9.902 -0.004 34.259 1.00 90.88 96 ASP A C 1
ATOM 704 O O . ASP A 1 96 ? -10.303 -0.716 35.190 1.00 90.88 96 ASP A O 1
ATOM 708 N N . PHE A 1 97 ? -9.155 -0.492 33.273 1.00 95.88 97 PHE A N 1
ATOM 709 C CA . PHE A 1 97 ? -8.744 -1.892 33.207 1.00 95.88 97 PHE A CA 1
ATOM 710 C C . PHE A 1 97 ? -7.305 -2.031 32.720 1.00 95.88 97 PHE A C 1
ATOM 712 O O . PHE A 1 97 ? -6.704 -1.112 32.167 1.00 95.88 97 PHE A O 1
ATOM 719 N N . LYS A 1 98 ? -6.722 -3.208 32.949 1.00 96.50 98 LYS A N 1
ATOM 720 C CA . LYS A 1 98 ? -5.368 -3.531 32.493 1.00 96.50 98 LYS A CA 1
ATOM 721 C C . LYS A 1 98 ? -5.411 -4.463 31.298 1.00 96.50 98 LYS A C 1
ATOM 723 O O . LYS A 1 98 ? -6.238 -5.365 31.232 1.00 96.50 98 LYS A O 1
ATOM 728 N N . LEU A 1 99 ? -4.459 -4.298 30.389 1.00 96.38 99 LEU A N 1
ATOM 729 C CA . LEU A 1 99 ? -4.234 -5.291 29.350 1.00 96.38 99 LEU A CA 1
ATOM 730 C C . LEU A 1 99 ? -3.549 -6.522 29.936 1.00 96.38 99 LEU A C 1
ATOM 732 O O . LEU A 1 99 ? -2.535 -6.409 30.632 1.00 96.38 99 LEU A O 1
ATOM 736 N N . GLU A 1 100 ? -4.064 -7.701 29.608 1.00 97.31 100 GLU A N 1
ATOM 737 C CA . GLU A 1 100 ? -3.325 -8.933 29.846 1.00 97.31 100 GLU A CA 1
ATOM 738 C C . GLU A 1 100 ? -2.072 -9.021 28.955 1.00 97.31 100 GLU A C 1
ATOM 740 O O . GLU A 1 100 ? -1.933 -8.357 27.920 1.00 97.31 100 GLU A O 1
ATOM 745 N N . ALA A 1 101 ? -1.129 -9.878 29.351 1.00 94.75 101 ALA A N 1
ATOM 746 C CA . ALA A 1 101 ? 0.113 -10.070 28.615 1.00 94.75 101 ALA A CA 1
ATOM 747 C C . ALA A 1 101 ? -0.143 -10.524 27.164 1.00 94.75 101 ALA A C 1
ATOM 749 O O . ALA A 1 101 ? -0.860 -11.489 26.894 1.00 94.75 101 ALA A O 1
ATOM 750 N N . GLY A 1 102 ? 0.493 -9.839 26.211 1.00 92.94 102 GLY A N 1
ATOM 751 C CA . GLY A 1 102 ? 0.414 -10.169 24.786 1.00 92.94 102 GLY A CA 1
ATOM 752 C C . GLY A 1 102 ? -0.886 -9.750 24.091 1.00 92.94 102 GLY A C 1
ATOM 753 O O . GLY A 1 102 ? -1.048 -10.068 22.916 1.00 92.94 102 GLY A O 1
ATOM 754 N N . VAL A 1 103 ? -1.800 -9.042 24.766 1.00 95.62 103 VAL A N 1
ATOM 755 C CA . VAL A 1 103 ? -3.029 -8.522 24.138 1.00 95.62 103 VAL A CA 1
ATOM 756 C C . VAL A 1 103 ? -2.714 -7.477 23.080 1.00 95.62 103 VAL A C 1
ATOM 758 O O . VAL A 1 103 ? -3.258 -7.561 21.990 1.00 95.62 103 VAL A O 1
ATOM 761 N N . ALA A 1 104 ? -1.779 -6.561 23.341 1.00 92.81 104 ALA A N 1
ATOM 762 C CA . ALA A 1 104 ? -1.374 -5.551 22.360 1.00 92.81 104 ALA A CA 1
ATOM 763 C C . ALA A 1 104 ? -0.783 -6.167 21.073 1.00 92.81 104 ALA A C 1
ATOM 765 O O . ALA A 1 104 ? -1.068 -5.701 19.974 1.00 92.81 104 ALA A O 1
ATOM 766 N N . GLU A 1 105 ? 0.008 -7.237 21.197 1.00 92.81 105 GLU A N 1
ATOM 767 C CA . GLU A 1 105 ? 0.583 -7.949 20.047 1.00 92.81 105 GLU A CA 1
ATOM 768 C C . GLU A 1 105 ? -0.494 -8.702 19.255 1.00 92.81 105 GLU A C 1
ATOM 770 O O . GLU A 1 105 ? -0.565 -8.578 18.035 1.00 92.81 105 GLU A O 1
ATOM 775 N N . HIS A 1 106 ? -1.390 -9.405 19.955 1.00 95.31 106 HIS A N 1
ATOM 776 C CA . HIS A 1 106 ? -2.542 -10.070 19.339 1.00 95.31 106 HIS A CA 1
ATOM 777 C C . HIS A 1 106 ? -3.468 -9.074 18.631 1.00 95.31 106 HIS A C 1
ATOM 779 O O . HIS A 1 106 ? -3.874 -9.284 17.491 1.00 95.31 106 HIS A O 1
ATOM 785 N N . ALA A 1 107 ? -3.754 -7.947 19.278 1.00 95.88 107 ALA A N 1
ATOM 786 C CA . ALA A 1 107 ? -4.566 -6.885 18.712 1.00 95.88 107 ALA A CA 1
ATOM 787 C C . ALA A 1 107 ? -3.943 -6.314 17.436 1.00 95.88 107 ALA A C 1
ATOM 789 O O . ALA A 1 107 ? -4.663 -6.081 16.468 1.00 95.88 107 ALA A O 1
ATOM 790 N N . ALA A 1 108 ? -2.617 -6.148 17.389 1.00 94.75 108 ALA A N 1
ATOM 791 C CA . ALA A 1 108 ? -1.933 -5.715 16.177 1.00 94.75 108 ALA A CA 1
ATOM 792 C C . ALA A 1 108 ? -2.172 -6.684 15.005 1.00 94.75 108 ALA A C 1
ATOM 794 O O . ALA A 1 108 ? -2.466 -6.236 13.897 1.00 94.75 108 ALA A O 1
ATOM 795 N N . ASP A 1 109 ? -2.138 -8.000 15.240 1.00 94.31 109 ASP A N 1
ATOM 796 C CA . ASP A 1 109 ? -2.462 -8.998 14.213 1.00 94.31 109 ASP A CA 1
ATOM 797 C C . ASP A 1 109 ? -3.917 -8.909 13.736 1.00 94.31 109 ASP A C 1
ATOM 799 O O . ASP A 1 109 ? -4.187 -8.970 12.530 1.00 94.31 109 ASP A O 1
ATOM 803 N N . VAL A 1 110 ? -4.856 -8.728 14.664 1.00 96.00 110 VAL A N 1
ATOM 804 C CA . VAL A 1 110 ? -6.284 -8.598 14.351 1.00 96.00 110 VAL A CA 1
ATOM 805 C C . VAL A 1 110 ? -6.557 -7.311 13.564 1.00 96.00 110 VAL A C 1
ATOM 807 O O . VAL A 1 110 ? -7.185 -7.356 12.506 1.00 96.00 110 VAL A O 1
ATOM 810 N N . ILE A 1 111 ? -6.029 -6.169 14.013 1.00 96.62 111 ILE A N 1
ATOM 811 C CA . ILE A 1 111 ? -6.206 -4.857 13.369 1.00 96.62 111 ILE A CA 1
ATOM 812 C C . ILE A 1 111 ? -5.536 -4.823 11.992 1.00 96.62 111 ILE A C 1
ATOM 814 O O . ILE A 1 111 ? -6.103 -4.289 11.034 1.00 96.62 111 ILE A O 1
ATOM 818 N N . TYR A 1 112 ? -4.356 -5.433 11.851 1.00 96.44 112 TYR A N 1
ATOM 819 C CA . TYR A 1 112 ? -3.679 -5.543 10.561 1.00 96.44 112 TYR A CA 1
ATOM 820 C C . TYR A 1 112 ? -4.587 -6.210 9.517 1.00 96.44 112 TYR A C 1
ATOM 822 O O . TYR A 1 112 ? -4.714 -5.706 8.401 1.00 96.44 112 TYR A O 1
ATOM 830 N N . ASN A 1 113 ? -5.307 -7.267 9.905 1.00 95.56 113 ASN A N 1
ATOM 831 C CA . ASN A 1 113 ? -6.231 -8.000 9.036 1.00 95.56 113 ASN A CA 1
ATOM 832 C C . ASN A 1 113 ? -7.651 -7.411 8.960 1.00 95.56 113 ASN A C 1
ATOM 834 O O . ASN A 1 113 ? -8.452 -7.828 8.114 1.00 95.56 113 ASN A O 1
ATOM 838 N N . ALA A 1 114 ? -7.985 -6.445 9.816 1.00 94.94 114 ALA A N 1
ATOM 839 C CA . ALA A 1 114 ? -9.303 -5.831 9.832 1.00 94.94 114 ALA A CA 1
ATOM 840 C C . ALA A 1 114 ? -9.593 -5.090 8.517 1.00 94.94 114 ALA A C 1
ATOM 842 O O . ALA A 1 114 ? -8.716 -4.433 7.943 1.00 94.94 114 ALA A O 1
ATOM 843 N N . ASN A 1 115 ? -10.844 -5.200 8.059 1.00 94.62 115 ASN A N 1
ATOM 844 C CA . ASN A 1 115 ? -11.371 -4.629 6.811 1.00 94.62 115 ASN A CA 1
ATOM 845 C C . ASN A 1 115 ? -10.731 -5.137 5.511 1.00 94.62 115 ASN A C 1
ATOM 847 O O . ASN A 1 115 ? -11.049 -4.614 4.441 1.00 94.62 115 ASN A O 1
ATOM 851 N N . LEU A 1 116 ? -9.868 -6.155 5.584 1.00 95.12 116 LEU A N 1
ATOM 852 C CA . LEU A 1 116 ? -9.321 -6.800 4.397 1.00 95.12 116 LEU A CA 1
ATOM 853 C C . LEU A 1 116 ? -10.342 -7.739 3.747 1.00 95.12 116 LEU A C 1
ATOM 855 O O . LEU A 1 116 ? -11.156 -8.359 4.440 1.00 95.12 116 LEU A O 1
ATOM 859 N N . PHE A 1 117 ? -10.252 -7.907 2.430 1.00 94.00 117 PHE A N 1
ATOM 860 C CA . PHE A 1 117 ? -10.933 -8.999 1.742 1.00 94.00 117 PHE A CA 1
ATOM 861 C C . PHE A 1 117 ? -10.441 -10.367 2.228 1.00 94.00 117 PHE A C 1
ATOM 863 O O . PHE A 1 117 ? -9.291 -10.531 2.640 1.00 94.00 117 PHE A O 1
ATOM 870 N N . ASP A 1 118 ? -11.295 -11.386 2.145 1.00 92.94 118 ASP A N 1
ATOM 871 C CA . ASP A 1 118 ? -10.951 -12.722 2.641 1.00 92.94 118 ASP A CA 1
ATOM 872 C C . ASP A 1 118 ? -9.831 -13.385 1.826 1.00 92.94 118 ASP A C 1
ATOM 874 O O . ASP A 1 118 ? -8.968 -14.055 2.394 1.00 92.94 118 ASP A O 1
ATOM 878 N N . ASN A 1 119 ? -9.772 -13.136 0.511 1.00 90.88 119 ASN A N 1
ATOM 879 C CA . ASN A 1 119 ? -8.643 -13.564 -0.319 1.00 90.88 119 ASN A CA 1
ATOM 880 C C . ASN A 1 119 ? -7.339 -12.873 0.111 1.00 90.88 119 ASN A C 1
ATOM 882 O O . ASN A 1 119 ? -6.298 -13.523 0.155 1.00 90.88 119 ASN A O 1
ATOM 886 N N . SER A 1 120 ? -7.389 -11.588 0.472 1.00 93.75 120 SER A N 1
ATOM 887 C CA . SER A 1 120 ? -6.231 -10.861 0.993 1.00 93.75 120 SER A CA 1
ATOM 888 C C . SER A 1 120 ? -5.763 -11.451 2.324 1.00 93.75 120 SER A C 1
ATOM 890 O O . SER A 1 120 ? -4.580 -11.744 2.460 1.00 93.75 120 SER A O 1
ATOM 892 N N . LYS A 1 121 ? -6.668 -11.720 3.277 1.00 94.19 121 LYS A N 1
ATOM 893 C CA . LYS A 1 121 ? -6.315 -12.362 4.561 1.00 94.19 121 LYS A CA 1
ATOM 894 C C . LYS A 1 121 ? -5.629 -13.713 4.353 1.00 94.19 121 LYS A C 1
ATOM 896 O O . LYS A 1 121 ? -4.613 -13.990 4.983 1.00 94.19 121 LYS A O 1
ATOM 901 N N . ALA A 1 122 ? -6.157 -14.538 3.446 1.00 92.00 122 ALA A N 1
ATOM 902 C CA . ALA A 1 122 ? -5.583 -15.846 3.139 1.00 92.00 122 ALA A CA 1
ATOM 903 C C . ALA A 1 122 ? -4.161 -15.743 2.562 1.00 92.00 122 ALA A C 1
ATOM 905 O O . ALA A 1 122 ? -3.291 -16.525 2.938 1.00 92.00 122 ALA A O 1
ATOM 906 N N . LEU A 1 123 ? -3.910 -14.764 1.685 1.00 90.38 123 LEU A N 1
ATOM 907 C CA . LEU A 1 123 ? -2.578 -14.515 1.122 1.00 90.38 123 LEU A CA 1
ATOM 908 C C . LEU A 1 123 ? -1.590 -14.008 2.184 1.00 90.38 123 LEU A C 1
ATOM 910 O O . LEU A 1 123 ? -0.436 -14.431 2.201 1.00 90.38 123 LEU A O 1
ATOM 914 N N . LEU A 1 124 ? -2.045 -13.144 3.094 1.00 94.38 124 LEU A N 1
ATOM 915 C CA . LEU A 1 124 ? -1.194 -12.527 4.117 1.00 94.38 124 LEU A CA 1
ATOM 916 C C . LEU A 1 124 ? -0.938 -13.415 5.338 1.00 94.38 124 LEU A C 1
ATOM 918 O O . LEU A 1 124 ? -0.015 -13.138 6.102 1.00 94.38 124 LEU A O 1
ATOM 922 N N . ALA A 1 125 ? -1.673 -14.520 5.494 1.00 92.50 125 ALA A N 1
ATOM 923 C CA . ALA A 1 125 ? -1.418 -15.514 6.538 1.00 92.50 125 ALA A CA 1
ATOM 924 C C . ALA A 1 125 ? 0.009 -16.101 6.475 1.00 92.50 125 ALA A C 1
ATOM 926 O O . ALA A 1 125 ? 0.535 -16.552 7.489 1.00 92.50 125 ALA A O 1
ATOM 927 N N . GLY A 1 126 ? 0.653 -16.067 5.300 1.00 91.19 126 GLY A N 1
ATOM 928 C CA . GLY A 1 126 ? 2.048 -16.480 5.115 1.00 91.19 126 GLY A CA 1
ATOM 929 C C . GLY A 1 126 ? 3.097 -15.456 5.571 1.00 91.19 126 GLY A C 1
ATOM 930 O O . GLY A 1 126 ? 4.287 -15.754 5.516 1.00 91.19 126 GLY A O 1
ATOM 931 N N . GLY A 1 127 ? 2.691 -14.253 5.994 1.00 95.12 127 GLY A N 1
ATOM 932 C CA . GLY A 1 127 ? 3.613 -13.188 6.404 1.00 95.12 127 GLY A CA 1
ATOM 933 C C . GLY A 1 127 ? 4.410 -12.564 5.250 1.00 95.12 127 GLY A C 1
ATOM 934 O O . GLY A 1 127 ? 5.436 -11.924 5.486 1.00 95.12 127 GLY A O 1
ATOM 935 N N . THR A 1 128 ? 3.960 -12.748 4.008 1.00 97.19 128 THR A N 1
ATOM 936 C CA . THR A 1 128 ? 4.559 -12.165 2.801 1.00 97.19 128 THR A CA 1
ATOM 937 C C . THR A 1 128 ? 3.593 -11.211 2.115 1.00 97.19 128 THR A C 1
ATOM 939 O O . THR A 1 128 ? 2.383 -11.417 2.170 1.00 97.19 128 THR A O 1
ATOM 942 N N . THR A 1 129 ? 4.127 -10.203 1.433 1.00 97.62 129 THR A N 1
ATOM 943 C CA . THR A 1 129 ? 3.370 -9.297 0.571 1.00 97.62 129 THR A CA 1
ATOM 944 C C . THR A 1 129 ? 2.736 -10.044 -0.600 1.00 97.62 129 THR A C 1
ATOM 946 O O . THR A 1 129 ? 3.096 -11.187 -0.905 1.00 97.62 129 THR A O 1
ATOM 949 N N . TYR A 1 130 ? 1.854 -9.375 -1.340 1.00 96.06 130 TYR A N 1
ATOM 950 C CA . TYR A 1 130 ? 1.323 -9.890 -2.604 1.00 96.06 130 TYR A CA 1
ATOM 951 C C . TYR A 1 130 ? 2.420 -10.157 -3.649 1.00 96.06 130 TYR A C 1
ATOM 953 O O . TYR A 1 130 ? 2.231 -10.988 -4.539 1.00 96.06 130 TYR A O 1
ATOM 961 N N . GLY A 1 131 ? 3.566 -9.471 -3.550 1.00 95.75 131 GLY A N 1
ATOM 962 C CA . GLY A 1 131 ? 4.751 -9.709 -4.378 1.00 95.75 131 GLY A CA 1
ATOM 963 C C . GLY A 1 131 ? 5.643 -10.862 -3.902 1.00 95.75 131 GLY A C 1
ATOM 964 O O . GLY A 1 131 ? 6.501 -11.311 -4.662 1.00 95.75 131 GLY A O 1
ATOM 965 N N . GLY A 1 132 ? 5.403 -11.394 -2.697 1.00 96.50 132 GLY A N 1
ATOM 966 C CA . GLY A 1 132 ? 6.152 -12.505 -2.103 1.00 96.50 132 GLY A CA 1
ATOM 967 C C . GLY A 1 132 ? 7.301 -12.081 -1.181 1.00 96.50 132 GLY A C 1
ATOM 968 O O . GLY A 1 132 ? 8.060 -12.934 -0.722 1.00 96.50 132 GLY A O 1
ATOM 969 N N . THR A 1 133 ? 7.440 -10.789 -0.882 1.00 97.50 133 THR A N 1
ATOM 970 C CA . THR A 1 133 ? 8.457 -10.276 0.044 1.00 97.50 133 THR A CA 1
ATOM 971 C C . THR A 1 133 ? 7.996 -10.456 1.491 1.00 97.50 133 THR A C 1
ATOM 973 O O . THR A 1 133 ? 6.859 -10.144 1.821 1.00 97.50 133 THR A O 1
ATOM 976 N N . ALA A 1 134 ? 8.855 -10.938 2.393 1.00 97.62 134 ALA A N 1
ATOM 977 C CA . ALA A 1 134 ? 8.512 -11.030 3.817 1.00 97.62 134 ALA A CA 1
ATOM 978 C C . ALA A 1 134 ? 8.194 -9.642 4.400 1.00 97.62 134 ALA A C 1
ATOM 980 O O . ALA A 1 134 ? 8.969 -8.705 4.207 1.00 97.62 134 ALA A O 1
ATOM 981 N N . ILE A 1 135 ? 7.079 -9.518 5.123 1.00 97.44 135 ILE A N 1
ATOM 982 C CA . ILE A 1 135 ? 6.612 -8.236 5.665 1.00 97.44 135 ILE A CA 1
ATOM 983 C C . ILE A 1 135 ? 7.336 -7.950 6.988 1.00 97.44 135 ILE A C 1
ATOM 985 O O . ILE A 1 135 ? 7.144 -8.692 7.957 1.00 97.44 135 ILE A O 1
ATOM 989 N N . PRO A 1 136 ? 8.148 -6.879 7.090 1.00 96.31 136 PRO A N 1
ATOM 990 C CA . PRO A 1 136 ? 8.799 -6.521 8.342 1.00 96.31 136 PRO A CA 1
ATOM 991 C C . PRO A 1 136 ? 7.770 -6.178 9.423 1.00 96.31 136 PRO A C 1
ATOM 993 O O . PRO A 1 136 ? 6.768 -5.518 9.147 1.00 96.31 136 PRO A O 1
ATOM 996 N N . LYS A 1 137 ? 8.054 -6.530 10.684 1.00 94.56 137 LYS A N 1
ATOM 997 C CA . LYS A 1 137 ? 7.187 -6.161 11.817 1.00 94.56 137 LYS A CA 1
ATOM 998 C C . LYS A 1 137 ? 6.915 -4.651 11.859 1.00 94.56 137 LYS A C 1
ATOM 1000 O O . LYS A 1 137 ? 5.766 -4.253 11.989 1.00 94.56 137 LYS A O 1
ATOM 1005 N N . ALA A 1 138 ? 7.944 -3.829 11.637 1.00 95.38 138 ALA A N 1
ATOM 1006 C CA . ALA A 1 138 ? 7.817 -2.371 11.611 1.00 95.38 138 ALA A CA 1
ATOM 1007 C C . ALA A 1 138 ? 6.808 -1.867 10.559 1.00 95.38 138 ALA A C 1
ATOM 1009 O O . ALA A 1 138 ? 6.118 -0.881 10.789 1.00 95.38 138 ALA A O 1
ATOM 1010 N N . VAL A 1 139 ? 6.682 -2.553 9.417 1.00 96.50 139 VAL A N 1
ATOM 1011 C CA . VAL A 1 139 ? 5.690 -2.215 8.381 1.00 96.50 139 VAL A CA 1
ATOM 1012 C C . VAL A 1 139 ? 4.279 -2.527 8.877 1.00 96.50 139 VAL A C 1
ATOM 1014 O O . VAL A 1 139 ? 3.380 -1.701 8.724 1.00 96.50 139 VAL A O 1
ATOM 1017 N N . ARG A 1 140 ? 4.089 -3.686 9.526 1.00 95.88 140 ARG A N 1
ATOM 1018 C CA . ARG A 1 140 ? 2.801 -4.056 10.139 1.00 95.88 140 ARG A CA 1
ATOM 1019 C C . ARG A 1 140 ? 2.416 -3.070 11.239 1.00 95.88 140 ARG A C 1
ATOM 1021 O O . ARG A 1 140 ? 1.278 -2.619 11.257 1.00 95.88 140 ARG A O 1
ATOM 1028 N N . ASP A 1 141 ? 3.370 -2.683 12.083 1.00 94.88 141 ASP A N 1
ATOM 1029 C CA . ASP A 1 141 ? 3.159 -1.720 13.166 1.00 94.88 141 ASP A CA 1
ATOM 1030 C C . ASP A 1 141 ? 2.703 -0.351 12.624 1.00 94.88 141 ASP A C 1
ATOM 1032 O O . ASP A 1 141 ? 1.715 0.191 13.108 1.00 94.88 141 ASP A O 1
ATOM 1036 N N . VAL A 1 142 ? 3.336 0.172 11.561 1.00 96.00 142 VAL A N 1
ATOM 1037 C CA . VAL A 1 142 ? 2.910 1.431 10.911 1.00 96.00 142 VAL A CA 1
ATOM 1038 C C . VAL A 1 142 ? 1.481 1.334 10.369 1.00 96.00 142 VAL A C 1
ATOM 1040 O O . VAL A 1 142 ? 0.701 2.271 10.524 1.00 96.00 142 VAL A O 1
ATOM 1043 N N . ILE A 1 143 ? 1.111 0.207 9.755 1.00 96.62 143 ILE A N 1
ATOM 1044 C CA . ILE A 1 143 ? -0.245 -0.003 9.220 1.00 96.62 143 ILE A CA 1
ATOM 1045 C C . ILE A 1 143 ? -1.279 -0.076 10.335 1.00 96.62 143 ILE A C 1
ATOM 1047 O O . ILE A 1 143 ? -2.347 0.520 10.212 1.00 96.62 143 ILE A O 1
ATOM 1051 N N . VAL A 1 144 ? -0.974 -0.795 11.415 1.00 96.38 144 VAL A N 1
ATOM 1052 C CA . VAL A 1 144 ? -1.858 -0.889 12.580 1.00 96.38 144 VAL A CA 1
ATOM 1053 C C . VAL A 1 144 ? -2.039 0.486 13.211 1.00 96.38 144 VAL A C 1
ATOM 1055 O O . VAL A 1 144 ? -3.177 0.895 13.424 1.00 96.38 144 VAL A O 1
ATOM 1058 N N . THR A 1 145 ? -0.952 1.231 13.419 1.00 95.06 145 THR A N 1
ATOM 1059 C CA . THR A 1 145 ? -0.997 2.614 13.908 1.00 95.06 145 THR A CA 1
ATOM 1060 C C . THR A 1 145 ? -1.862 3.494 13.012 1.00 95.06 145 THR A C 1
ATOM 1062 O O . THR A 1 145 ? -2.759 4.172 13.508 1.00 95.06 145 THR A O 1
ATOM 1065 N N . ALA A 1 146 ? -1.677 3.436 11.691 1.00 94.69 146 ALA A N 1
ATOM 1066 C CA . ALA A 1 146 ? -2.492 4.207 10.759 1.00 94.69 146 ALA A CA 1
ATOM 1067 C C . ALA A 1 146 ? -3.985 3.846 10.873 1.00 94.69 146 ALA A C 1
ATOM 1069 O O . ALA A 1 146 ? -4.823 4.740 10.970 1.00 94.69 146 ALA A O 1
ATOM 1070 N N . LYS A 1 147 ? -4.330 2.549 10.915 1.00 95.25 147 LYS A N 1
ATOM 1071 C CA . LYS A 1 147 ? -5.721 2.073 11.042 1.00 95.25 147 LYS A CA 1
ATOM 1072 C C . LYS A 1 147 ? -6.368 2.495 12.361 1.00 95.25 147 LYS A C 1
ATOM 1074 O O . LYS A 1 147 ? -7.500 2.971 12.349 1.00 95.25 147 LYS A O 1
ATOM 1079 N N . LEU A 1 148 ? -5.651 2.365 13.478 1.00 94.12 148 LEU A N 1
ATOM 1080 C CA . LEU A 1 148 ? -6.112 2.807 14.800 1.00 94.12 148 LEU A CA 1
ATOM 1081 C C . LEU A 1 148 ? -6.377 4.318 14.846 1.00 94.12 148 LEU A C 1
ATOM 1083 O O . LEU A 1 148 ? -7.240 4.770 15.591 1.00 94.12 148 LEU A O 1
ATOM 1087 N N . ASN A 1 149 ? -5.672 5.090 14.016 1.00 90.81 149 ASN A N 1
ATOM 1088 C CA . ASN A 1 149 ? -5.871 6.529 13.858 1.00 90.81 149 ASN A CA 1
ATOM 1089 C C . ASN A 1 149 ? -6.838 6.897 12.715 1.00 90.81 149 ASN A C 1
ATOM 1091 O O . ASN A 1 149 ? -6.933 8.062 12.331 1.00 90.81 149 ASN A O 1
ATOM 1095 N N . GLY A 1 150 ? -7.589 5.918 12.200 1.00 90.62 150 GLY A N 1
ATOM 1096 C CA . GLY A 1 150 ? -8.687 6.121 11.258 1.00 90.62 150 GLY A CA 1
ATOM 1097 C C . GLY A 1 150 ? -8.332 5.912 9.788 1.00 90.62 150 GLY A C 1
ATOM 1098 O O . GLY A 1 150 ? -9.210 6.074 8.945 1.00 90.62 150 GLY A O 1
ATOM 1099 N N . ALA A 1 151 ? -7.095 5.536 9.446 1.00 92.56 151 ALA A N 1
ATOM 1100 C CA . ALA A 1 151 ? -6.751 5.251 8.058 1.00 92.56 151 ALA A CA 1
ATOM 1101 C C . ALA A 1 151 ? -7.536 4.048 7.520 1.00 92.56 151 ALA A C 1
ATOM 1103 O O . ALA A 1 151 ? -7.537 2.968 8.118 1.00 92.56 151 ALA A O 1
ATOM 1104 N N . ALA A 1 152 ? -8.160 4.214 6.356 1.00 90.25 152 ALA A N 1
ATOM 1105 C CA . ALA A 1 152 ? -8.946 3.161 5.727 1.00 90.25 152 ALA A CA 1
ATOM 1106 C C . ALA A 1 152 ? -8.170 2.404 4.635 1.00 90.25 152 ALA A C 1
ATOM 1108 O O . ALA A 1 152 ? -7.208 2.899 4.044 1.00 90.25 152 ALA A O 1
ATOM 1109 N N . VAL A 1 153 ? -8.623 1.176 4.374 1.00 93.31 153 VAL A N 1
ATOM 1110 C CA . VAL A 1 153 ? -8.288 0.405 3.172 1.00 93.31 153 VAL A CA 1
ATOM 1111 C C . VAL A 1 153 ? -9.407 0.603 2.151 1.00 93.31 153 VAL A C 1
ATOM 1113 O O . VAL A 1 153 ? -10.584 0.476 2.483 1.00 93.31 153 VAL A O 1
ATOM 1116 N N . TYR A 1 154 ? -9.044 0.912 0.914 1.00 90.31 154 TYR A N 1
ATOM 1117 C CA . TYR A 1 154 ? -9.964 1.321 -0.142 1.00 90.31 154 TYR A CA 1
ATOM 1118 C C . TYR A 1 154 ? -10.050 0.253 -1.221 1.00 90.31 154 TYR A C 1
ATOM 1120 O O . TYR A 1 154 ? -9.019 -0.231 -1.696 1.00 90.31 154 TYR A O 1
ATOM 1128 N N . ASP A 1 155 ? -11.264 -0.084 -1.643 1.00 91.81 155 ASP A N 1
ATOM 1129 C CA . ASP A 1 155 ? -11.462 -0.891 -2.841 1.00 91.81 155 ASP A CA 1
ATOM 1130 C C . ASP A 1 155 ? -11.424 0.034 -4.074 1.00 91.81 155 ASP A C 1
ATOM 1132 O O . ASP A 1 155 ? -12.265 0.930 -4.194 1.00 91.81 155 ASP A O 1
ATOM 1136 N N . PRO A 1 156 ? -10.469 -0.131 -5.013 1.00 89.50 156 PRO A N 1
ATOM 1137 C CA . PRO A 1 156 ? -10.455 0.656 -6.250 1.00 89.50 156 PRO A CA 1
ATOM 1138 C C . PRO A 1 156 ? -11.729 0.490 -7.102 1.00 89.50 156 PRO A C 1
ATOM 1140 O O . PRO A 1 156 ? -11.983 1.324 -7.980 1.00 89.50 156 PRO A O 1
ATOM 1143 N N . ASP A 1 157 ? -12.504 -0.572 -6.871 1.00 89.31 157 ASP A N 1
ATOM 1144 C CA . ASP A 1 157 ? -13.762 -0.874 -7.541 1.00 89.31 157 ASP A CA 1
ATOM 1145 C C . ASP A 1 157 ? -15.014 -0.342 -6.810 1.00 89.31 157 ASP A C 1
ATOM 1147 O O . ASP A 1 157 ? -16.103 -0.440 -7.379 1.00 89.31 157 ASP A O 1
ATOM 1151 N N . ASP A 1 158 ? -14.881 0.295 -5.635 1.00 90.38 158 ASP A N 1
ATOM 1152 C CA . ASP A 1 158 ? -16.013 0.883 -4.900 1.00 90.38 158 ASP A CA 1
ATOM 1153 C C . ASP A 1 158 ? -16.805 1.883 -5.764 1.00 90.38 158 ASP A C 1
ATOM 1155 O O . ASP A 1 158 ? -16.232 2.744 -6.447 1.00 90.38 158 ASP A O 1
ATOM 1159 N N . THR A 1 159 ? -18.139 1.820 -5.679 1.00 91.12 159 THR A N 1
ATOM 1160 C CA . THR A 1 159 ? -19.068 2.712 -6.392 1.00 91.12 159 THR A CA 1
ATOM 1161 C C . THR A 1 159 ? -19.908 3.566 -5.446 1.00 91.12 159 THR A C 1
ATOM 1163 O O . THR A 1 159 ? -20.255 3.142 -4.345 1.00 91.12 159 THR A O 1
ATOM 1166 N N . ASN A 1 160 ? -20.274 4.771 -5.880 1.00 88.56 160 ASN A N 1
ATOM 1167 C CA . ASN A 1 160 ? -21.246 5.619 -5.193 1.00 88.56 160 ASN A CA 1
ATOM 1168 C C . ASN A 1 160 ? -22.692 5.122 -5.423 1.00 88.56 160 ASN A C 1
ATOM 1170 O O . ASN A 1 160 ? -22.923 4.096 -6.063 1.00 88.56 160 ASN A O 1
ATOM 1174 N N . SER A 1 161 ? -23.676 5.865 -4.905 1.00 91.19 161 SER A N 1
ATOM 1175 C CA . SER A 1 161 ? -25.109 5.556 -5.051 1.00 91.19 161 SER A CA 1
ATOM 1176 C C . SER A 1 161 ? -25.596 5.508 -6.500 1.00 91.19 161 SER A C 1
ATOM 1178 O O . SER A 1 161 ? -26.596 4.853 -6.778 1.00 91.19 161 SER A O 1
ATOM 1180 N N . ASP A 1 162 ? -24.889 6.179 -7.406 1.00 89.38 162 ASP A N 1
ATOM 1181 C CA . ASP A 1 162 ? -25.233 6.268 -8.825 1.00 89.38 162 ASP A CA 1
ATOM 1182 C C . ASP A 1 162 ? -24.566 5.144 -9.642 1.00 89.38 162 ASP A C 1
ATOM 1184 O O . ASP A 1 162 ? -24.715 5.075 -10.861 1.00 89.38 162 ASP A O 1
ATOM 1188 N N . GLY A 1 163 ? -23.821 4.250 -8.979 1.00 87.56 163 GLY A N 1
ATOM 1189 C CA . GLY A 1 163 ? -23.050 3.184 -9.618 1.00 87.56 163 GLY A CA 1
ATOM 1190 C C . GLY A 1 163 ? -21.740 3.664 -10.251 1.00 87.56 163 GLY A C 1
ATOM 1191 O O . GLY A 1 163 ? -21.048 2.877 -10.897 1.00 87.56 163 GLY A O 1
ATOM 1192 N N . GLU A 1 164 ? -21.364 4.933 -10.065 1.00 87.19 164 GLU A N 1
ATOM 1193 C CA . GLU A 1 164 ? -20.088 5.459 -10.543 1.00 87.19 164 GLU A CA 1
ATOM 1194 C C . GLU A 1 164 ? -18.960 5.095 -9.584 1.00 87.19 164 GLU A C 1
ATOM 1196 O O . GLU A 1 164 ? -19.085 5.196 -8.364 1.00 87.19 164 GLU A O 1
ATOM 1201 N N . ARG A 1 165 ? -17.813 4.718 -10.140 1.00 88.00 165 ARG A N 1
ATOM 1202 C CA . ARG A 1 165 ? -16.634 4.365 -9.352 1.00 88.00 165 ARG A CA 1
ATOM 1203 C C . ARG A 1 165 ? -16.071 5.574 -8.603 1.00 88.00 165 ARG A C 1
ATOM 1205 O O . ARG A 1 165 ? -15.876 6.642 -9.180 1.00 88.00 165 ARG A O 1
ATOM 1212 N N . ILE A 1 166 ? -15.755 5.379 -7.324 1.00 90.00 166 ILE A N 1
ATOM 1213 C CA . ILE A 1 166 ? -15.320 6.438 -6.403 1.00 90.00 166 ILE A CA 1
ATOM 1214 C C . ILE A 1 166 ? -13.854 6.822 -6.633 1.00 90.00 166 ILE A C 1
ATOM 1216 O O . ILE A 1 166 ? -13.510 8.009 -6.634 1.00 90.00 166 ILE A O 1
ATOM 1220 N N . TYR A 1 167 ? -12.986 5.822 -6.805 1.00 87.31 167 TYR A N 1
ATOM 1221 C CA . TYR A 1 167 ? -11.529 6.002 -6.790 1.00 87.31 167 TYR A CA 1
ATOM 1222 C C . TYR A 1 167 ? -10.880 5.969 -8.177 1.00 87.31 167 TYR A C 1
ATOM 1224 O O . TYR A 1 167 ? -9.797 6.528 -8.364 1.00 87.31 167 TYR A O 1
ATOM 1232 N N . SER A 1 168 ? -11.532 5.349 -9.160 1.00 81.69 168 SER A N 1
ATOM 1233 C CA . SER A 1 168 ? -10.989 5.158 -10.506 1.00 81.69 168 SER A CA 1
ATOM 1234 C C . SER A 1 168 ? -12.095 5.126 -11.547 1.00 81.69 168 SER A C 1
ATOM 1236 O O . SER A 1 168 ? -13.047 4.382 -11.388 1.00 81.69 168 SER A O 1
ATOM 1238 N N . HIS A 1 169 ? -11.941 5.819 -12.673 1.00 75.00 169 HIS A N 1
ATOM 1239 C CA . HIS A 1 169 ? -12.851 5.641 -13.815 1.00 75.00 169 HIS A CA 1
ATOM 1240 C C . HIS A 1 169 ? -12.585 4.346 -14.600 1.00 75.00 169 HIS A C 1
ATOM 1242 O O . HIS A 1 169 ? -13.389 3.958 -15.445 1.00 75.00 169 HIS A O 1
ATOM 1248 N N . TYR A 1 170 ? -11.465 3.673 -14.328 1.00 71.56 170 TYR A N 1
ATOM 1249 C CA . TYR A 1 170 ? -11.044 2.471 -15.037 1.00 71.56 170 TYR A CA 1
ATOM 1250 C C . TYR A 1 170 ? -11.194 1.232 -14.151 1.00 71.56 170 TYR A C 1
ATOM 1252 O O . TYR A 1 170 ? -10.762 1.273 -12.995 1.00 71.56 170 TYR A O 1
ATOM 1260 N N . PRO A 1 171 ? -11.760 0.133 -14.676 1.00 67.81 171 PRO A N 1
ATOM 1261 C CA . PRO A 1 171 ? -11.884 -1.111 -13.933 1.00 67.81 171 PRO A CA 1
ATOM 1262 C C . PRO A 1 171 ? -10.522 -1.770 -13.695 1.00 67.81 171 PRO A C 1
ATOM 1264 O O . PRO A 1 171 ? -9.734 -1.934 -14.628 1.00 67.81 171 PRO A O 1
ATOM 1267 N N . SER A 1 172 ? -10.284 -2.219 -12.461 1.00 72.00 172 SER A N 1
ATOM 1268 C CA . SER A 1 172 ? -9.074 -2.952 -12.053 1.00 72.00 172 SER A CA 1
ATOM 1269 C C . SER A 1 172 ? -9.299 -4.468 -11.988 1.00 72.00 172 SER A C 1
ATOM 1271 O O . SER A 1 172 ? -8.636 -5.177 -11.240 1.00 72.00 172 SER A O 1
ATOM 1273 N N . ILE A 1 173 ? -10.220 -4.982 -12.808 1.00 70.81 173 ILE A N 1
ATOM 1274 C CA . ILE A 1 173 ? -10.733 -6.362 -12.721 1.00 70.81 173 ILE A CA 1
ATOM 1275 C C . ILE A 1 173 ? -9.844 -7.415 -13.396 1.00 70.81 173 ILE A C 1
ATOM 1277 O O . ILE A 1 173 ? -10.073 -8.614 -13.261 1.00 70.81 173 ILE A O 1
ATOM 1281 N N . SER A 1 174 ? -8.855 -6.990 -14.185 1.00 79.31 174 SER A N 1
ATOM 1282 C CA . SER A 1 174 ? -7.947 -7.924 -14.858 1.00 79.31 174 SER A CA 1
ATOM 1283 C C . SER A 1 174 ? -6.932 -8.489 -13.859 1.00 79.31 174 SER A C 1
ATOM 1285 O O . SER A 1 174 ? -6.373 -7.702 -13.101 1.00 79.31 174 SER A O 1
ATOM 1287 N N . PRO A 1 175 ? -6.601 -9.792 -13.888 1.00 85.00 175 PRO A N 1
ATOM 1288 C CA . PRO A 1 175 ? -5.592 -10.371 -12.999 1.00 85.00 175 PRO A CA 1
ATOM 1289 C C . PRO A 1 175 ? -4.230 -9.658 -13.055 1.00 85.00 175 PRO A C 1
ATOM 1291 O O . PRO A 1 175 ? -3.850 -9.090 -14.084 1.00 85.00 175 PRO A O 1
ATOM 1294 N N . ALA A 1 176 ? -3.486 -9.684 -11.947 1.00 87.81 176 ALA A N 1
ATOM 1295 C CA . ALA A 1 176 ? -2.113 -9.183 -11.860 1.00 87.81 176 ALA A CA 1
ATOM 1296 C C . ALA A 1 176 ? -1.136 -10.179 -12.510 1.00 87.81 176 ALA A C 1
ATOM 1298 O O . ALA A 1 176 ? -0.532 -11.011 -11.837 1.00 87.81 176 ALA A O 1
ATOM 1299 N N . THR A 1 177 ? -1.008 -10.124 -13.835 1.00 89.56 177 THR A N 1
ATOM 1300 C CA . THR A 1 177 ? -0.140 -11.012 -14.628 1.00 89.56 177 THR A CA 1
ATOM 1301 C C . THR A 1 177 ? 0.863 -10.225 -15.465 1.00 89.56 177 THR A C 1
ATOM 1303 O O . THR A 1 177 ? 0.746 -9.010 -15.604 1.00 89.56 177 THR A O 1
ATOM 1306 N N . GLU A 1 178 ? 1.839 -10.917 -16.058 1.00 90.12 178 GLU A N 1
ATOM 1307 C CA . GLU A 1 178 ? 2.808 -10.322 -16.992 1.00 90.12 178 GLU A CA 1
ATOM 1308 C C . GLU A 1 178 ? 3.608 -9.177 -16.335 1.00 90.12 178 GLU A C 1
ATOM 1310 O O . GLU A 1 178 ? 4.134 -9.332 -15.233 1.00 90.12 178 GLU A O 1
ATOM 1315 N N . ASN A 1 179 ? 3.677 -8.012 -16.979 1.00 88.44 179 ASN A N 1
ATOM 1316 C CA . ASN A 1 179 ? 4.286 -6.795 -16.445 1.00 88.44 179 ASN A CA 1
ATOM 1317 C C . ASN A 1 179 ? 3.470 -6.131 -15.320 1.00 88.44 179 ASN A C 1
ATOM 1319 O O . ASN A 1 179 ? 3.917 -5.143 -14.747 1.00 88.44 179 ASN A O 1
ATOM 1323 N N . MET A 1 180 ? 2.293 -6.663 -14.993 1.00 91.56 180 MET A N 1
ATOM 1324 C CA . MET A 1 180 ? 1.468 -6.235 -13.863 1.00 91.56 180 MET A CA 1
ATOM 1325 C C . MET A 1 180 ? 1.445 -7.256 -12.729 1.00 91.56 180 MET A C 1
ATOM 1327 O O . MET A 1 180 ? 0.729 -7.051 -11.752 1.00 91.56 180 MET A O 1
ATOM 1331 N N . ALA A 1 181 ? 2.214 -8.343 -12.829 1.00 93.94 181 ALA A N 1
ATOM 1332 C CA . ALA A 1 181 ? 2.383 -9.265 -11.717 1.00 93.94 181 ALA A CA 1
ATOM 1333 C C . ALA A 1 181 ? 2.907 -8.519 -10.482 1.00 93.94 181 ALA A C 1
ATOM 1335 O O . ALA A 1 181 ? 3.796 -7.667 -10.593 1.00 93.94 181 ALA A O 1
ATOM 1336 N N . PHE A 1 182 ? 2.381 -8.846 -9.299 1.00 95.31 182 PHE A N 1
ATOM 1337 C CA . PHE A 1 182 ? 2.798 -8.197 -8.054 1.00 95.31 182 PHE A CA 1
ATOM 1338 C C . PHE A 1 182 ? 4.308 -8.327 -7.826 1.00 95.31 182 PHE A C 1
ATOM 1340 O O . PHE A 1 182 ? 4.958 -7.326 -7.565 1.00 95.31 182 PHE A O 1
ATOM 1347 N N . ALA A 1 183 ? 4.893 -9.500 -8.084 1.00 95.44 183 ALA A N 1
ATOM 1348 C CA . ALA A 1 183 ? 6.342 -9.713 -7.995 1.00 95.44 183 ALA A CA 1
ATOM 1349 C C . ALA A 1 183 ? 7.173 -8.822 -8.947 1.00 95.44 183 ALA A C 1
ATOM 1351 O O . ALA A 1 183 ? 8.353 -8.573 -8.709 1.00 95.44 183 ALA A O 1
ATOM 1352 N N . TRP A 1 184 ? 6.587 -8.345 -10.053 1.00 95.00 184 TRP A N 1
ATOM 1353 C CA . TRP A 1 184 ? 7.270 -7.427 -10.968 1.00 95.00 184 TRP A CA 1
ATOM 1354 C C . TRP A 1 184 ? 7.111 -5.961 -10.559 1.00 95.00 184 TRP A C 1
ATOM 1356 O O . TRP A 1 184 ? 8.049 -5.172 -10.703 1.00 95.00 184 TRP A O 1
ATOM 1366 N N . THR A 1 185 ? 5.917 -5.599 -10.095 1.00 96.50 185 THR A N 1
ATOM 1367 C CA . THR A 1 185 ? 5.543 -4.221 -9.758 1.00 96.50 185 THR A CA 1
ATOM 1368 C C . THR A 1 185 ? 5.961 -3.821 -8.349 1.00 96.50 185 THR A C 1
ATOM 1370 O O . THR A 1 185 ? 6.080 -2.627 -8.097 1.00 96.50 185 THR A O 1
ATOM 1373 N N . GLU A 1 186 ? 6.203 -4.781 -7.455 1.00 97.81 186 GLU A N 1
ATOM 1374 C CA . GLU A 1 186 ? 6.680 -4.521 -6.100 1.00 97.81 186 GLU A CA 1
ATOM 1375 C C . GLU A 1 186 ? 8.054 -3.837 -6.131 1.00 97.81 186 GLU A C 1
ATOM 1377 O O . GLU A 1 186 ? 8.988 -4.262 -6.818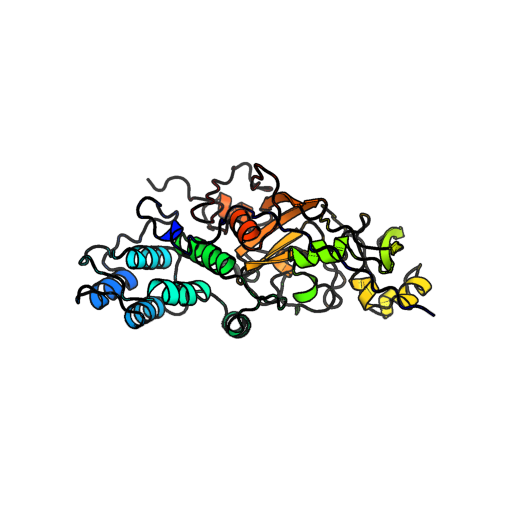 1.00 97.81 186 GLU A O 1
ATOM 1382 N N . ILE A 1 187 ? 8.163 -2.759 -5.364 1.00 97.94 187 ILE A N 1
ATOM 1383 C CA . ILE A 1 187 ? 9.372 -1.980 -5.163 1.00 97.94 187 ILE A CA 1
ATOM 1384 C C . ILE A 1 187 ? 9.794 -2.184 -3.712 1.00 97.94 187 ILE A C 1
ATOM 1386 O O . ILE A 1 187 ? 9.070 -1.842 -2.781 1.00 97.94 187 ILE A O 1
ATOM 1390 N N . THR A 1 188 ? 11.013 -2.676 -3.527 1.00 98.06 188 THR A N 1
ATOM 1391 C CA . THR A 1 188 ? 11.674 -2.803 -2.223 1.00 98.06 188 THR A CA 1
ATOM 1392 C C . THR A 1 188 ? 13.057 -2.151 -2.285 1.00 98.06 188 THR A C 1
ATOM 1394 O O . THR A 1 188 ? 13.602 -1.971 -3.385 1.00 98.06 188 THR A O 1
ATOM 1397 N N . PRO A 1 189 ? 13.689 -1.817 -1.145 1.00 98.00 189 PRO A N 1
ATOM 1398 C CA . PRO A 1 189 ? 15.077 -1.355 -1.148 1.00 98.00 189 PRO A CA 1
ATOM 1399 C C . PRO A 1 189 ? 16.021 -2.354 -1.829 1.00 98.00 189 PRO A C 1
ATOM 1401 O O . PRO A 1 189 ? 16.932 -1.959 -2.555 1.00 98.00 189 PRO A O 1
ATOM 1404 N N . GLN A 1 190 ? 15.768 -3.652 -1.647 1.00 97.69 190 GLN A N 1
ATOM 1405 C CA . GLN A 1 190 ? 16.515 -4.735 -2.277 1.00 97.69 190 GLN A CA 1
ATOM 1406 C C . GLN A 1 190 ? 16.289 -4.759 -3.790 1.00 97.69 190 GLN A C 1
ATOM 1408 O O . GLN A 1 190 ? 17.254 -4.914 -4.530 1.00 97.69 190 GLN A O 1
ATOM 1413 N N . ALA A 1 191 ? 15.058 -4.547 -4.266 1.00 97.12 191 ALA A N 1
ATOM 1414 C CA . ALA A 1 191 ? 14.759 -4.487 -5.696 1.00 97.12 191 ALA A CA 1
ATOM 1415 C C . ALA A 1 191 ? 15.429 -3.280 -6.375 1.00 97.12 191 ALA A C 1
ATOM 1417 O O . ALA A 1 191 ? 15.972 -3.418 -7.470 1.00 97.12 191 ALA A O 1
ATOM 1418 N N . LEU A 1 192 ? 15.457 -2.115 -5.716 1.00 97.75 192 LEU A N 1
ATOM 1419 C CA . LEU A 1 192 ? 16.176 -0.933 -6.210 1.00 97.75 192 LEU A CA 1
ATOM 1420 C C . LEU A 1 192 ? 17.693 -1.154 -6.241 1.00 97.75 192 LEU A C 1
ATOM 1422 O O . LEU A 1 192 ? 18.357 -0.761 -7.200 1.00 97.75 192 LEU A O 1
ATOM 1426 N N . ALA A 1 193 ? 18.246 -1.788 -5.205 1.00 97.75 193 ALA A N 1
ATOM 1427 C CA . ALA A 1 193 ? 19.663 -2.132 -5.157 1.00 97.75 193 ALA A CA 1
ATOM 1428 C C . ALA A 1 193 ? 20.033 -3.160 -6.236 1.00 97.75 193 ALA A C 1
ATOM 1430 O O . ALA A 1 193 ? 21.046 -2.988 -6.912 1.00 97.75 193 ALA A O 1
ATOM 1431 N N . ALA A 1 194 ? 19.192 -4.180 -6.431 1.00 97.25 194 ALA A N 1
ATOM 1432 C CA . ALA A 1 194 ? 19.358 -5.186 -7.471 1.00 97.25 194 ALA A CA 1
ATOM 1433 C C . ALA A 1 194 ? 19.355 -4.544 -8.863 1.00 97.25 194 ALA A C 1
ATOM 1435 O O . ALA A 1 194 ? 20.277 -4.795 -9.634 1.00 97.25 194 ALA A O 1
ATOM 1436 N N . ASP A 1 195 ? 18.394 -3.656 -9.145 1.00 97.19 195 ASP A N 1
ATOM 1437 C CA . ASP A 1 195 ? 18.318 -2.924 -10.414 1.00 97.19 195 ASP A CA 1
ATOM 1438 C C . ASP A 1 195 ? 19.556 -2.047 -10.651 1.00 97.19 195 ASP A C 1
ATOM 1440 O O . ASP A 1 195 ? 20.103 -2.023 -11.745 1.00 97.19 195 ASP A O 1
ATOM 1444 N N . MET A 1 196 ? 20.065 -1.372 -9.621 1.00 97.06 196 MET A N 1
ATOM 1445 C CA . MET A 1 196 ? 21.289 -0.568 -9.732 1.00 97.06 196 MET A CA 1
ATOM 1446 C C . MET A 1 196 ? 22.554 -1.411 -9.969 1.00 97.06 196 MET A C 1
ATOM 1448 O O . MET A 1 196 ? 23.530 -0.911 -10.524 1.00 97.06 196 MET A O 1
ATOM 1452 N N . SER A 1 197 ? 22.556 -2.671 -9.526 1.00 97.44 197 SER A N 1
ATOM 1453 C CA . SER A 1 197 ? 23.664 -3.617 -9.725 1.00 97.44 197 SER A CA 1
ATOM 1454 C C . SER A 1 197 ? 23.523 -4.488 -10.974 1.00 97.44 197 SER A C 1
ATOM 1456 O O . SER A 1 197 ? 24.407 -5.296 -11.260 1.00 97.44 197 SER A O 1
ATOM 1458 N N . ASP A 1 198 ? 22.407 -4.354 -11.686 1.00 97.25 198 ASP A N 1
ATOM 1459 C CA . ASP A 1 198 ? 22.087 -5.145 -12.861 1.00 97.25 198 ASP A CA 1
ATOM 1460 C C . ASP A 1 198 ? 23.074 -4.840 -13.997 1.00 97.25 198 ASP A C 1
ATOM 1462 O O . ASP A 1 198 ? 23.382 -3.683 -14.286 1.00 97.25 198 ASP A O 1
ATOM 1466 N N . THR A 1 199 ? 23.574 -5.894 -14.637 1.00 97.12 199 THR A N 1
ATOM 1467 C CA . THR A 1 199 ? 24.501 -5.842 -15.776 1.00 97.12 199 THR A CA 1
ATOM 1468 C C . THR A 1 199 ? 23.962 -6.576 -17.003 1.00 97.12 199 THR A C 1
ATOM 1470 O O . THR A 1 199 ? 24.672 -6.697 -18.001 1.00 97.12 199 THR A O 1
ATOM 1473 N N . ALA A 1 200 ? 22.722 -7.072 -16.951 1.00 96.94 200 ALA A N 1
ATOM 1474 C CA . ALA A 1 200 ? 22.076 -7.728 -18.078 1.00 96.94 200 ALA A CA 1
ATOM 1475 C C . ALA A 1 200 ? 21.716 -6.723 -19.184 1.00 96.94 200 ALA A C 1
ATOM 1477 O O . ALA A 1 200 ? 21.656 -5.512 -18.963 1.00 96.94 200 ALA A O 1
ATOM 1478 N N . THR A 1 201 ? 21.490 -7.236 -20.394 1.00 97.12 201 THR A N 1
ATOM 1479 C CA . THR A 1 201 ? 21.000 -6.429 -21.519 1.00 97.12 201 THR A CA 1
ATOM 1480 C C . THR A 1 201 ? 19.477 -6.434 -21.519 1.00 97.12 201 THR A C 1
ATOM 1482 O O . THR A 1 201 ? 18.866 -7.486 -21.365 1.00 97.12 201 THR A O 1
ATOM 1485 N N . HIS A 1 202 ? 18.877 -5.262 -21.711 1.00 96.19 202 HIS A N 1
ATOM 1486 C CA . HIS A 1 202 ? 17.438 -5.020 -21.662 1.00 96.19 202 HIS A CA 1
ATOM 1487 C C . HIS A 1 202 ? 16.973 -4.238 -22.884 1.00 96.19 202 HIS A C 1
ATOM 1489 O O . HIS A 1 202 ? 17.740 -3.478 -23.481 1.00 96.19 202 HIS A O 1
ATOM 1495 N N . LEU A 1 203 ? 15.679 -4.325 -23.188 1.00 96.19 203 LEU A N 1
ATOM 1496 C CA . LEU A 1 203 ? 15.037 -3.376 -24.093 1.00 96.19 203 LEU A CA 1
ATOM 1497 C C . LEU A 1 203 ? 14.736 -2.066 -23.370 1.00 96.19 203 LEU A C 1
ATOM 1499 O O . LEU A 1 203 ? 14.141 -2.047 -22.292 1.00 96.19 203 LEU A O 1
ATOM 1503 N N . ARG A 1 204 ? 15.082 -0.954 -24.012 1.00 94.81 204 ARG A N 1
ATOM 1504 C CA . ARG A 1 204 ? 14.774 0.407 -23.576 1.00 94.81 204 ARG A CA 1
ATOM 1505 C C . ARG A 1 204 ? 14.039 1.151 -24.672 1.00 94.81 204 ARG A C 1
ATOM 1507 O O . ARG A 1 204 ? 14.458 1.105 -25.827 1.00 94.81 204 ARG A O 1
ATOM 1514 N N . LYS A 1 205 ? 13.008 1.912 -24.316 1.00 91.75 205 LYS A N 1
ATOM 1515 C CA . LYS A 1 205 ? 12.375 2.839 -25.259 1.00 91.75 205 LYS A CA 1
ATOM 1516 C C . LYS A 1 205 ? 13.403 3.853 -25.789 1.00 91.75 205 LYS A C 1
ATOM 1518 O O . LYS A 1 205 ? 14.049 4.555 -25.018 1.00 91.75 205 LYS A O 1
ATOM 1523 N N . SER A 1 206 ? 13.550 3.933 -27.107 1.00 93.81 206 SER A N 1
ATOM 1524 C CA . SER A 1 206 ? 14.512 4.803 -27.800 1.00 93.81 206 SER A CA 1
ATOM 1525 C C . SER A 1 206 ? 13.848 5.901 -28.629 1.00 93.81 206 SER A C 1
ATOM 1527 O O . SER A 1 206 ? 14.498 6.885 -28.974 1.00 93.81 206 SER A O 1
ATOM 1529 N N . GLY A 1 207 ? 12.555 5.765 -28.928 1.00 91.50 207 GLY A N 1
ATOM 1530 C CA . GLY A 1 207 ? 11.815 6.726 -29.737 1.00 91.50 207 GLY A CA 1
ATOM 1531 C C . GLY A 1 207 ? 10.390 6.268 -30.021 1.00 91.50 207 GLY A C 1
ATOM 1532 O O . GLY A 1 207 ? 9.809 5.497 -29.253 1.00 91.50 207 GLY A O 1
ATOM 1533 N N . GLN A 1 208 ? 9.834 6.747 -31.132 1.00 92.69 208 GLN A N 1
ATOM 1534 C CA . GLN A 1 208 ? 8.497 6.384 -31.595 1.00 92.69 208 GLN A CA 1
ATOM 1535 C C . GLN A 1 208 ? 8.407 6.393 -33.125 1.00 92.69 208 GLN A C 1
ATOM 1537 O O . GLN A 1 208 ? 9.082 7.189 -33.777 1.00 92.69 208 GLN A O 1
ATOM 1542 N N . ASP A 1 209 ? 7.544 5.539 -33.671 1.00 89.56 209 ASP A N 1
ATOM 1543 C CA . ASP A 1 209 ? 7.112 5.534 -35.070 1.00 89.56 209 ASP A CA 1
ATOM 1544 C C . ASP A 1 209 ? 5.582 5.668 -35.110 1.00 89.56 209 ASP A C 1
ATOM 1546 O O . ASP A 1 209 ? 4.837 4.757 -34.728 1.00 89.56 209 ASP A O 1
ATOM 1550 N N . GLY A 1 210 ? 5.102 6.861 -35.469 1.00 88.25 210 GLY A N 1
ATOM 1551 C CA . GLY A 1 210 ? 3.710 7.249 -35.257 1.00 88.25 210 GLY A CA 1
ATOM 1552 C C . GLY A 1 210 ? 3.325 7.134 -33.777 1.00 88.25 210 GLY A C 1
ATOM 1553 O O . GLY A 1 210 ? 3.899 7.806 -32.927 1.00 88.25 210 GLY A O 1
ATOM 1554 N N . GLN A 1 211 ? 2.357 6.265 -33.477 1.00 87.00 211 GLN A N 1
ATOM 1555 C CA . GLN A 1 211 ? 1.902 5.968 -32.112 1.00 87.00 211 GLN A CA 1
ATOM 1556 C C . GLN A 1 211 ? 2.587 4.737 -31.497 1.00 87.00 211 GLN A C 1
ATOM 1558 O O . GLN A 1 211 ? 2.179 4.297 -30.430 1.00 87.00 211 GLN A O 1
ATOM 1563 N N . ARG A 1 212 ? 3.580 4.126 -32.153 1.00 88.69 212 ARG A N 1
ATOM 1564 C CA . ARG A 1 212 ? 4.242 2.896 -31.682 1.00 88.69 212 ARG A CA 1
ATOM 1565 C C . ARG A 1 212 ? 5.578 3.222 -31.025 1.00 88.69 212 ARG A C 1
ATOM 1567 O O . ARG A 1 212 ? 6.329 4.039 -31.551 1.00 88.69 212 ARG A O 1
ATOM 1574 N N . ALA A 1 213 ? 5.889 2.581 -29.902 1.00 90.88 213 ALA A N 1
ATOM 1575 C CA . ALA A 1 213 ? 7.186 2.733 -29.243 1.00 90.88 213 ALA A CA 1
ATOM 1576 C C . ALA A 1 213 ? 8.315 2.080 -30.058 1.00 90.88 213 ALA A C 1
ATOM 1578 O O . ALA A 1 213 ? 8.172 0.953 -30.518 1.00 90.88 213 ALA A O 1
ATOM 1579 N N . LEU A 1 214 ? 9.448 2.769 -30.207 1.00 94.00 214 LEU A N 1
ATOM 1580 C CA . LEU A 1 214 ? 10.684 2.170 -30.715 1.00 94.00 214 LEU A CA 1
ATOM 1581 C C . LEU A 1 214 ? 11.612 1.818 -29.552 1.00 94.00 214 LEU A C 1
ATOM 1583 O O . LEU A 1 214 ? 11.613 2.499 -28.525 1.00 94.00 214 LEU A O 1
ATOM 1587 N N . PHE A 1 215 ? 12.416 0.777 -29.735 1.00 95.81 215 PHE A N 1
ATOM 1588 C CA . PHE A 1 215 ? 13.284 0.182 -28.728 1.00 95.81 215 PHE A CA 1
ATOM 1589 C C . PHE A 1 215 ? 14.751 0.193 -29.166 1.00 95.81 215 PHE A C 1
ATOM 1591 O O . PHE A 1 215 ? 15.070 0.266 -30.354 1.00 95.81 215 PHE A O 1
ATOM 1598 N N . ALA A 1 216 ? 15.648 0.147 -28.193 1.00 96.12 216 ALA A N 1
ATOM 1599 C CA . ALA A 1 216 ? 17.069 -0.108 -28.366 1.00 96.12 216 ALA A CA 1
ATOM 1600 C C . ALA A 1 216 ? 17.569 -0.941 -27.187 1.00 96.12 216 ALA A C 1
ATOM 1602 O O . ALA A 1 216 ? 16.992 -0.896 -26.098 1.00 96.12 216 ALA A O 1
ATOM 1603 N N . GLU A 1 217 ? 18.660 -1.658 -27.399 1.00 96.75 217 GLU A N 1
ATOM 1604 C CA . GLU A 1 217 ? 19.336 -2.384 -26.333 1.00 96.75 217 GLU A CA 1
ATOM 1605 C C . GLU A 1 217 ? 20.024 -1.414 -25.369 1.00 96.75 217 GLU A C 1
ATOM 1607 O O . GLU A 1 217 ? 20.581 -0.382 -25.762 1.00 96.75 217 GLU A O 1
ATOM 1612 N N . VAL A 1 218 ? 19.981 -1.745 -24.084 1.00 95.38 218 VAL A N 1
ATOM 1613 C CA . VAL A 1 218 ? 20.732 -1.062 -23.033 1.00 95.38 218 VAL A CA 1
ATOM 1614 C C . VAL A 1 218 ? 21.296 -2.095 -22.071 1.00 95.38 218 VAL A C 1
ATOM 1616 O O . VAL A 1 218 ? 20.675 -3.127 -21.840 1.00 95.38 218 VAL A O 1
ATOM 1619 N N . VAL A 1 219 ? 22.456 -1.810 -21.487 1.00 96.31 219 VAL A N 1
ATOM 1620 C CA . VAL A 1 219 ? 23.056 -2.661 -20.456 1.00 96.31 219 VAL A CA 1
ATOM 1621 C C . VAL A 1 219 ? 22.804 -2.057 -19.079 1.00 96.31 219 VAL A C 1
ATOM 1623 O O . VAL A 1 219 ? 23.084 -0.878 -18.853 1.00 96.31 219 VAL A O 1
ATOM 1626 N N . GLY A 1 220 ? 22.323 -2.899 -18.171 1.00 95.12 220 GLY A N 1
ATOM 1627 C CA . GLY A 1 220 ? 22.123 -2.622 -16.757 1.00 95.12 220 GLY A CA 1
ATOM 1628 C C . GLY A 1 220 ? 20.851 -1.857 -16.401 1.00 95.12 220 GLY A C 1
ATOM 1629 O O . GLY A 1 220 ? 20.014 -1.546 -17.253 1.00 95.12 220 GLY A O 1
ATOM 1630 N N . GLY A 1 221 ? 20.704 -1.585 -15.105 1.00 94.56 221 GLY A N 1
ATOM 1631 C CA . GLY A 1 221 ? 19.593 -0.822 -14.535 1.00 94.56 221 GLY A CA 1
ATOM 1632 C C . GLY A 1 221 ? 20.040 0.481 -13.871 1.00 94.56 221 GLY A C 1
ATOM 1633 O O . GLY A 1 221 ? 21.213 0.860 -13.900 1.00 94.56 221 GLY A O 1
ATOM 1634 N N . THR A 1 222 ? 19.081 1.221 -13.311 1.00 94.62 222 THR A N 1
ATOM 1635 C CA . THR A 1 222 ? 19.301 2.598 -12.830 1.00 94.62 222 THR A CA 1
ATOM 1636 C C . THR A 1 222 ? 19.076 2.759 -11.330 1.00 94.62 222 THR A C 1
ATOM 1638 O O . THR A 1 222 ? 19.504 3.763 -10.752 1.00 94.62 222 THR A O 1
ATOM 1641 N N . GLY A 1 223 ? 18.350 1.832 -10.697 1.00 93.44 223 GLY A N 1
ATOM 1642 C CA . GLY A 1 223 ? 17.836 1.977 -9.333 1.00 93.44 223 GLY A CA 1
ATOM 1643 C C . GLY A 1 223 ? 17.000 3.246 -9.145 1.00 93.44 223 GLY A C 1
ATOM 1644 O O . GLY A 1 223 ? 16.933 3.781 -8.037 1.00 93.44 223 GLY A O 1
ATOM 1645 N N . SER A 1 224 ? 16.447 3.789 -10.231 1.00 96.31 224 SER A N 1
ATOM 1646 C CA . SER A 1 224 ? 15.782 5.088 -10.258 1.00 96.31 224 SER A CA 1
ATOM 1647 C C . SER A 1 224 ? 14.341 4.953 -10.739 1.00 96.31 224 SER A C 1
ATOM 1649 O O . SER A 1 224 ? 13.985 4.047 -11.492 1.00 96.31 224 SER A O 1
ATOM 1651 N N . ILE A 1 225 ? 13.503 5.869 -10.265 1.00 95.88 225 ILE A N 1
ATOM 1652 C CA . ILE A 1 225 ? 12.097 5.993 -10.636 1.00 95.88 225 ILE A CA 1
ATOM 1653 C C . ILE A 1 225 ? 11.859 7.463 -10.941 1.00 95.88 225 ILE A C 1
ATOM 1655 O O . ILE A 1 225 ? 12.050 8.321 -10.075 1.00 95.88 225 ILE A O 1
ATOM 1659 N N . SER A 1 226 ? 11.429 7.766 -12.161 1.00 90.88 226 SER A N 1
ATOM 1660 C CA . SER A 1 226 ? 11.091 9.129 -12.562 1.00 90.88 226 SER A CA 1
ATOM 1661 C C . SER A 1 226 ? 9.726 9.206 -13.225 1.00 90.88 226 SER A C 1
ATOM 1663 O O . SER A 1 226 ? 9.097 8.199 -13.558 1.00 90.88 226 SER A O 1
ATOM 1665 N N . SER A 1 227 ? 9.260 10.439 -13.403 1.00 81.94 227 SER A N 1
ATOM 1666 C CA . SER A 1 227 ? 8.026 10.711 -14.121 1.00 81.94 227 SER A CA 1
ATOM 1667 C C . SER A 1 227 ? 8.178 10.313 -15.580 1.00 81.94 227 SER A C 1
ATOM 1669 O O . SER A 1 227 ? 9.000 10.869 -16.304 1.00 81.94 227 SER A O 1
ATOM 1671 N N . GLU A 1 228 ? 7.376 9.339 -15.985 1.00 75.19 228 GLU A N 1
ATOM 1672 C CA . GLU A 1 228 ? 7.255 8.878 -17.358 1.00 75.19 228 GLU A CA 1
ATOM 1673 C C . GLU A 1 228 ? 5.763 8.789 -17.663 1.00 75.19 228 GLU A C 1
ATOM 1675 O O . GLU A 1 228 ? 5.050 7.928 -17.144 1.00 75.19 228 GLU A O 1
ATOM 1680 N N . TYR A 1 229 ? 5.283 9.745 -18.453 1.00 67.06 229 TYR A N 1
ATOM 1681 C CA . TYR A 1 229 ? 3.965 9.681 -19.066 1.00 67.06 229 TYR A CA 1
ATOM 1682 C C . TYR A 1 229 ? 4.165 9.175 -20.483 1.00 67.06 229 TYR A C 1
ATOM 1684 O O . TYR A 1 229 ? 4.776 9.861 -21.303 1.00 67.06 229 TYR A O 1
ATOM 1692 N N . ASP A 1 230 ? 3.702 7.957 -20.745 1.00 68.75 230 ASP A N 1
ATOM 1693 C CA . ASP A 1 230 ? 3.776 7.377 -22.073 1.00 68.75 230 ASP A CA 1
ATOM 1694 C C . ASP A 1 230 ? 2.396 6.964 -22.572 1.00 68.75 230 ASP A C 1
ATOM 1696 O O . ASP A 1 230 ? 1.752 6.078 -22.009 1.00 68.75 230 ASP A O 1
ATOM 1700 N N . GLU A 1 231 ? 1.960 7.622 -23.642 1.00 74.94 231 GLU A N 1
ATOM 1701 C CA . GLU A 1 231 ? 0.712 7.322 -24.341 1.00 74.94 231 GLU A CA 1
ATOM 1702 C C . GLU A 1 231 ? 0.925 6.392 -25.543 1.00 74.94 231 GLU A C 1
ATOM 1704 O O . GLU A 1 231 ? -0.042 5.959 -26.174 1.00 74.94 231 GLU A O 1
ATOM 1709 N N . LEU A 1 232 ? 2.173 6.012 -25.841 1.00 82.75 232 LEU A N 1
ATOM 1710 C CA . LEU A 1 232 ? 2.479 5.161 -26.984 1.00 82.75 232 LEU A CA 1
ATOM 1711 C C . LEU A 1 232 ? 1.860 3.773 -26.866 1.00 82.75 232 LEU A C 1
ATOM 1713 O O . LEU A 1 232 ? 1.634 3.243 -25.782 1.00 82.75 232 LEU A O 1
ATOM 1717 N N . SER A 1 233 ? 1.590 3.178 -28.020 1.00 83.44 233 SER A N 1
ATOM 1718 C CA . SER A 1 233 ? 1.205 1.785 -28.204 1.00 83.44 233 SER A CA 1
ATOM 1719 C C . SER A 1 233 ? 2.427 0.883 -28.076 1.00 83.44 233 SER A C 1
ATOM 1721 O O . SER A 1 233 ? 3.475 1.145 -28.674 1.00 83.44 233 SER A O 1
ATOM 1723 N N . TYR A 1 234 ? 2.255 -0.214 -27.342 1.00 84.94 234 TYR A N 1
ATOM 1724 C CA . TYR A 1 234 ? 3.300 -1.194 -27.075 1.00 84.94 234 TYR A CA 1
ATOM 1725 C C . TYR A 1 234 ? 2.917 -2.564 -27.631 1.00 84.94 234 TYR A C 1
ATOM 1727 O O . TYR A 1 234 ? 1.737 -2.932 -27.576 1.00 84.94 234 TYR A O 1
ATOM 1735 N N . PRO A 1 235 ? 3.890 -3.355 -28.111 1.00 85.12 235 PRO A N 1
ATOM 1736 C CA . PRO A 1 235 ? 3.646 -4.751 -28.408 1.00 85.12 235 PRO A CA 1
ATOM 1737 C C . PRO A 1 235 ? 3.396 -5.501 -27.096 1.00 85.12 235 PRO A C 1
ATOM 1739 O O . PRO A 1 235 ? 4.287 -5.648 -26.267 1.00 85.12 235 PRO A O 1
ATOM 1742 N N . VAL A 1 236 ? 2.167 -5.969 -26.894 1.00 85.12 236 VAL A N 1
ATOM 1743 C CA . VAL A 1 236 ? 1.776 -6.766 -25.714 1.00 85.12 236 VAL A CA 1
ATOM 1744 C C . VAL A 1 236 ? 1.295 -8.167 -26.094 1.00 85.12 236 VAL A C 1
ATOM 1746 O O . VAL A 1 236 ? 0.835 -8.924 -25.240 1.00 85.12 236 VAL A O 1
ATOM 1749 N N . SER A 1 237 ? 1.440 -8.546 -27.365 1.00 87.12 237 SER A N 1
ATOM 1750 C CA . SER A 1 237 ? 1.112 -9.868 -27.914 1.00 87.12 237 SER A CA 1
ATOM 1751 C C . SER A 1 237 ? 2.097 -10.280 -29.017 1.00 87.12 237 SER A C 1
ATOM 1753 O O . SER A 1 237 ? 2.693 -9.428 -29.673 1.00 87.12 237 SER A O 1
ATOM 1755 N N . ALA A 1 238 ? 2.205 -11.579 -29.309 1.00 87.06 238 ALA A N 1
ATOM 1756 C CA . ALA A 1 238 ? 3.013 -12.057 -30.437 1.00 87.06 238 ALA A CA 1
ATOM 1757 C C . ALA A 1 238 ? 2.547 -11.469 -31.785 1.00 87.06 238 ALA A C 1
ATOM 1759 O O . ALA A 1 238 ? 3.360 -11.115 -32.638 1.00 87.06 238 ALA A O 1
ATOM 1760 N N . SER A 1 239 ? 1.232 -11.295 -31.957 1.00 87.94 239 SER A N 1
ATOM 1761 C CA . SER A 1 239 ? 0.664 -10.672 -33.155 1.00 87.94 239 SER A CA 1
ATOM 1762 C C . SER A 1 239 ? 1.069 -9.204 -33.302 1.00 87.94 239 SER A C 1
ATOM 1764 O O . SER A 1 239 ? 1.381 -8.775 -34.406 1.00 87.94 239 SER A O 1
ATOM 1766 N N . SER A 1 240 ? 1.120 -8.434 -32.211 1.00 86.50 240 SER A N 1
ATOM 1767 C CA . SER A 1 240 ? 1.545 -7.028 -32.269 1.00 86.50 240 SER A CA 1
ATOM 1768 C C . SER A 1 240 ? 3.041 -6.870 -32.561 1.00 86.50 240 SER A C 1
ATOM 1770 O O . SER A 1 240 ? 3.414 -5.904 -33.223 1.00 86.50 240 SER A O 1
ATOM 1772 N N . ILE A 1 241 ? 3.882 -7.838 -32.173 1.00 89.12 241 ILE A N 1
ATOM 1773 C CA . ILE A 1 241 ? 5.301 -7.884 -32.567 1.00 89.12 241 ILE A CA 1
ATOM 1774 C C . ILE A 1 241 ? 5.456 -8.092 -34.080 1.00 89.12 241 ILE A C 1
ATOM 1776 O O . ILE A 1 241 ? 6.267 -7.417 -34.708 1.00 89.12 241 ILE A O 1
ATOM 1780 N N . MET A 1 242 ? 4.665 -8.984 -34.686 1.00 90.00 242 MET A N 1
ATOM 1781 C CA . MET A 1 242 ? 4.770 -9.321 -36.116 1.00 90.00 242 MET A CA 1
ATOM 1782 C C . MET A 1 242 ? 4.623 -8.102 -37.040 1.00 90.00 242 MET A C 1
ATOM 1784 O O . MET A 1 242 ? 5.273 -8.030 -38.082 1.00 90.00 242 MET A O 1
ATOM 1788 N N . TRP A 1 243 ? 3.789 -7.139 -36.640 1.00 88.38 243 TRP A N 1
ATOM 1789 C CA . TRP A 1 243 ? 3.506 -5.914 -37.395 1.00 88.38 243 TRP A CA 1
ATOM 1790 C C . TRP A 1 243 ? 4.316 -4.701 -36.919 1.00 88.38 243 TRP A C 1
ATOM 1792 O O . TRP A 1 243 ? 4.048 -3.572 -37.348 1.00 88.38 243 TRP A O 1
ATOM 1802 N N . HIS A 1 244 ? 5.275 -4.913 -36.016 1.00 91.94 244 HIS A N 1
ATOM 1803 C CA . HIS A 1 244 ? 6.125 -3.861 -35.480 1.00 91.94 244 HIS A CA 1
ATOM 1804 C C . HIS A 1 244 ? 7.287 -3.547 -36.439 1.00 91.94 244 HIS A C 1
ATOM 1806 O O . HIS A 1 244 ? 7.896 -4.478 -36.969 1.00 91.94 244 HIS A O 1
ATOM 1812 N N . PRO A 1 245 ? 7.670 -2.269 -36.636 1.00 91.88 245 PRO A N 1
ATOM 1813 C CA . PRO A 1 245 ? 8.813 -1.905 -37.487 1.00 91.88 245 PRO A CA 1
ATOM 1814 C C . PRO A 1 245 ? 10.145 -2.523 -37.029 1.00 91.88 245 PRO A C 1
ATOM 1816 O O . PRO A 1 245 ? 11.055 -2.692 -37.831 1.00 91.88 245 PRO A O 1
ATOM 1819 N N . GLN A 1 246 ? 10.250 -2.901 -35.753 1.00 93.56 246 GLN A N 1
ATOM 1820 C CA . GLN A 1 246 ? 11.429 -3.550 -35.164 1.00 93.56 246 GLN A CA 1
ATOM 1821 C C . GLN A 1 246 ? 11.186 -5.027 -34.822 1.00 93.56 246 GLN A C 1
ATOM 1823 O O . GLN A 1 246 ? 11.711 -5.519 -33.827 1.00 93.56 246 GLN A O 1
ATOM 1828 N N . ARG A 1 247 ? 10.346 -5.731 -35.595 1.00 93.81 247 ARG A N 1
ATOM 1829 C CA . ARG A 1 247 ? 9.949 -7.119 -35.295 1.00 93.81 247 ARG A CA 1
ATOM 1830 C C . ARG A 1 247 ? 11.139 -8.046 -35.011 1.00 93.81 247 ARG A C 1
ATOM 1832 O O . ARG A 1 247 ? 11.028 -8.856 -34.104 1.00 93.81 247 ARG A O 1
ATOM 1839 N N . ASP A 1 248 ? 12.245 -7.906 -35.746 1.00 94.75 248 ASP A N 1
ATOM 1840 C CA . ASP A 1 248 ? 13.383 -8.827 -35.659 1.00 94.75 248 ASP A CA 1
ATOM 1841 C C . ASP A 1 248 ? 14.068 -8.690 -34.282 1.00 94.75 248 ASP A C 1
ATOM 1843 O O . ASP A 1 248 ? 14.233 -9.682 -33.579 1.00 94.75 248 ASP A O 1
ATOM 1847 N N . LEU A 1 249 ? 14.312 -7.450 -33.827 1.00 93.38 249 LEU A N 1
ATOM 1848 C CA . LEU A 1 249 ? 14.814 -7.146 -32.476 1.00 93.38 249 LEU A CA 1
ATOM 1849 C C . LEU A 1 249 ? 13.855 -7.645 -31.381 1.00 93.38 249 LEU A C 1
ATOM 1851 O O . LEU A 1 249 ? 14.266 -8.238 -30.389 1.00 93.38 249 LEU A O 1
ATOM 1855 N N . LEU A 1 250 ? 12.553 -7.403 -31.543 1.00 93.62 250 LEU A N 1
ATOM 1856 C CA . LEU A 1 250 ? 11.564 -7.794 -30.533 1.00 93.62 250 LEU A CA 1
ATOM 1857 C C . LEU A 1 250 ? 11.357 -9.315 -30.461 1.00 93.62 250 LEU A C 1
ATOM 1859 O O . LEU A 1 250 ? 10.994 -9.832 -29.407 1.00 93.62 250 LEU A O 1
ATOM 1863 N N . GLN A 1 251 ? 11.570 -10.034 -31.566 1.00 92.88 251 GLN A N 1
ATOM 1864 C CA . GLN A 1 251 ? 11.548 -11.496 -31.587 1.00 92.88 251 GLN A CA 1
ATOM 1865 C C . GLN A 1 251 ? 12.760 -12.094 -30.873 1.00 92.88 251 GLN A C 1
ATOM 1867 O O . GLN A 1 251 ? 12.596 -13.103 -30.194 1.00 92.88 251 GLN A O 1
ATOM 1872 N N . GLU A 1 252 ? 13.931 -11.464 -30.982 1.00 94.75 252 GLU A N 1
ATOM 1873 C CA . GLU A 1 252 ? 15.152 -11.892 -30.291 1.00 94.75 252 GLU A CA 1
ATOM 1874 C C . GLU A 1 252 ? 15.008 -11.825 -28.764 1.00 94.75 252 GLU A C 1
ATOM 1876 O O . GLU A 1 252 ? 15.321 -12.789 -28.070 1.00 94.75 252 GLU A O 1
ATOM 1881 N N . PHE A 1 253 ? 14.460 -10.725 -28.243 1.00 94.38 253 PHE A N 1
ATOM 1882 C CA . PHE A 1 253 ? 14.212 -10.560 -26.804 1.00 94.38 253 PHE A CA 1
ATOM 1883 C C . PHE A 1 253 ? 13.009 -11.364 -26.297 1.00 94.38 253 PHE A C 1
ATOM 1885 O O . PHE A 1 253 ? 12.934 -11.729 -25.125 1.00 94.38 253 PHE A O 1
ATOM 1892 N N . GLY A 1 254 ? 12.048 -11.649 -27.174 1.00 93.50 254 GLY A N 1
ATOM 1893 C CA . GLY A 1 254 ? 10.818 -12.333 -26.809 1.00 93.50 254 GLY A CA 1
ATOM 1894 C C . GLY A 1 254 ? 9.807 -11.432 -26.092 1.00 93.50 254 GLY A C 1
ATOM 1895 O O . GLY A 1 254 ? 10.091 -10.344 -25.597 1.00 93.50 254 GLY A O 1
ATOM 1896 N N . LEU A 1 255 ? 8.558 -11.896 -26.051 1.00 91.12 255 LEU A N 1
ATOM 1897 C CA . LEU A 1 255 ? 7.419 -11.070 -25.646 1.00 91.12 255 LEU A CA 1
ATOM 1898 C C . LEU A 1 255 ? 7.455 -10.620 -24.174 1.00 91.12 255 LEU A C 1
ATOM 1900 O O . LEU A 1 255 ? 6.955 -9.541 -23.863 1.00 91.12 255 LEU A O 1
ATOM 1904 N N . ASP A 1 256 ? 8.005 -11.431 -23.269 1.00 91.31 256 ASP A N 1
ATOM 1905 C CA . ASP A 1 256 ? 8.064 -11.082 -21.844 1.00 91.31 256 ASP A CA 1
ATOM 1906 C C . ASP A 1 256 ? 8.996 -9.885 -21.596 1.00 91.31 256 ASP A C 1
ATOM 1908 O O . ASP A 1 256 ? 8.590 -8.915 -20.957 1.00 91.31 256 ASP A O 1
ATOM 1912 N N . GLU A 1 257 ? 10.181 -9.888 -22.211 1.00 92.50 257 GLU A N 1
ATOM 1913 C CA . GLU A 1 257 ? 11.127 -8.767 -22.166 1.00 92.50 257 GLU A CA 1
ATOM 1914 C C . GLU A 1 257 ? 10.555 -7.505 -22.817 1.00 92.50 257 GLU A C 1
ATOM 1916 O O . GLU A 1 257 ? 10.696 -6.403 -22.292 1.00 92.50 257 GLU A O 1
ATOM 1921 N N . VAL A 1 258 ? 9.815 -7.644 -23.921 1.00 92.56 258 VAL A N 1
ATOM 1922 C CA . VAL A 1 258 ? 9.127 -6.508 -24.558 1.00 92.56 258 VAL A CA 1
ATOM 1923 C C . VAL A 1 258 ? 8.074 -5.890 -23.628 1.00 92.56 258 VAL A C 1
ATOM 1925 O O . VAL A 1 258 ? 7.953 -4.667 -23.534 1.00 92.56 258 VAL A O 1
ATOM 1928 N N . ARG A 1 259 ? 7.319 -6.709 -22.890 1.00 90.62 259 ARG A N 1
ATOM 1929 C CA . ARG A 1 259 ? 6.334 -6.224 -21.903 1.00 90.62 259 ARG A CA 1
ATOM 1930 C C . ARG A 1 259 ? 6.994 -5.586 -20.682 1.00 90.62 259 ARG A C 1
ATOM 1932 O O . ARG A 1 259 ? 6.399 -4.710 -20.058 1.00 90.62 259 ARG A O 1
ATOM 1939 N N . LYS A 1 260 ? 8.210 -6.015 -20.351 1.00 92.69 260 LYS A N 1
ATOM 1940 C CA . LYS A 1 260 ? 9.025 -5.518 -19.234 1.00 92.69 260 LYS A CA 1
ATOM 1941 C C . LYS A 1 260 ? 10.060 -4.473 -19.656 1.00 92.69 260 LYS A C 1
ATOM 1943 O O . LYS A 1 260 ? 10.887 -4.075 -18.839 1.00 92.69 260 LYS A O 1
ATOM 1948 N N . SER A 1 261 ? 9.976 -3.990 -20.897 1.00 93.62 261 SER A N 1
ATOM 1949 C CA . SER A 1 261 ? 10.891 -2.996 -21.447 1.00 93.62 261 SER A CA 1
ATOM 1950 C C . SER A 1 261 ? 10.988 -1.765 -20.550 1.00 93.62 261 SER A C 1
ATOM 1952 O O . SER A 1 261 ? 9.977 -1.270 -20.037 1.00 93.62 261 SER A O 1
ATOM 1954 N N . ARG A 1 262 ? 12.198 -1.232 -20.433 1.00 93.81 262 ARG A N 1
ATOM 1955 C CA . ARG A 1 262 ? 12.513 -0.047 -19.642 1.00 93.81 262 ARG A CA 1
ATOM 1956 C C . ARG A 1 262 ? 12.069 1.235 -20.347 1.00 93.81 262 ARG A C 1
ATOM 1958 O O . ARG A 1 262 ? 12.026 1.319 -21.579 1.00 93.81 262 ARG A O 1
ATOM 1965 N N . GLY A 1 263 ? 11.798 2.257 -19.544 1.00 92.56 263 GLY A N 1
ATOM 1966 C CA . GLY A 1 263 ? 11.487 3.604 -20.009 1.00 92.56 263 GLY A CA 1
ATOM 1967 C C . GLY A 1 263 ? 12.660 4.284 -20.719 1.00 92.56 263 GLY A C 1
ATOM 1968 O O . GLY A 1 263 ? 13.782 3.780 -20.658 1.00 92.56 263 GLY A O 1
ATOM 1969 N N . PRO A 1 264 ? 12.466 5.455 -21.355 1.00 91.12 264 PRO A N 1
ATOM 1970 C CA . PRO A 1 264 ? 13.541 6.171 -22.054 1.00 91.12 264 PRO A CA 1
ATOM 1971 C C . PRO A 1 264 ? 14.769 6.462 -21.184 1.00 91.12 264 PRO A C 1
ATOM 1973 O O . PRO A 1 264 ? 15.904 6.430 -21.661 1.00 91.12 264 PRO A O 1
ATOM 1976 N N . SER A 1 265 ? 14.547 6.686 -19.889 1.00 91.62 265 SER A N 1
ATOM 1977 C CA . SER A 1 265 ? 15.602 6.939 -18.904 1.00 91.62 265 SER A CA 1
ATOM 1978 C C . SER A 1 265 ? 16.254 5.658 -18.366 1.00 91.62 265 SER A C 1
ATOM 1980 O O . SER A 1 265 ? 17.136 5.738 -17.519 1.00 91.62 265 SER A O 1
ATOM 1982 N N . GLY A 1 266 ? 15.835 4.475 -18.831 1.00 93.00 266 GLY A N 1
ATOM 1983 C CA . GLY A 1 266 ? 16.298 3.172 -18.339 1.00 93.00 266 GLY A CA 1
ATOM 1984 C C . GLY A 1 266 ? 15.571 2.672 -17.085 1.00 93.00 266 GLY A C 1
ATOM 1985 O O . GLY A 1 266 ? 15.901 1.604 -16.567 1.00 93.00 266 GLY A O 1
ATOM 1986 N N . ASN A 1 267 ? 14.567 3.405 -16.600 1.00 94.50 267 ASN A N 1
ATOM 1987 C CA . ASN A 1 267 ? 13.826 3.017 -15.405 1.00 94.50 267 ASN A CA 1
ATOM 1988 C C . ASN A 1 267 ? 12.941 1.799 -15.675 1.00 94.50 267 ASN A C 1
ATOM 1990 O O . ASN A 1 267 ? 12.280 1.703 -16.712 1.00 94.50 267 ASN A O 1
ATOM 1994 N N . ARG A 1 268 ? 12.905 0.886 -14.705 1.00 93.44 268 ARG A N 1
ATOM 1995 C CA . ARG A 1 268 ? 12.010 -0.276 -14.708 1.00 93.44 268 ARG A CA 1
ATOM 1996 C C . ARG A 1 268 ? 10.573 0.107 -14.349 1.00 93.44 268 ARG A C 1
ATOM 1998 O O . ARG A 1 268 ? 9.622 -0.367 -14.972 1.00 93.44 268 ARG A O 1
ATOM 2005 N N . TRP A 1 269 ? 10.433 0.971 -13.347 1.00 94.88 269 TRP A N 1
ATOM 2006 C CA . TRP A 1 269 ? 9.152 1.474 -12.865 1.00 94.88 269 TRP A CA 1
ATOM 2007 C C . TRP A 1 269 ? 8.998 2.950 -13.194 1.00 94.88 269 TRP A C 1
ATOM 2009 O O . TRP A 1 269 ? 9.955 3.724 -13.213 1.00 94.88 269 TRP A O 1
ATOM 2019 N N . SER A 1 270 ? 7.754 3.335 -13.409 1.00 93.50 270 SER A N 1
ATOM 2020 C CA . SER A 1 270 ? 7.351 4.721 -13.580 1.00 93.50 270 SER A CA 1
ATOM 2021 C C . SER A 1 270 ? 6.965 5.345 -12.234 1.00 93.50 270 SER A C 1
ATOM 2023 O O . SER A 1 270 ? 6.705 4.634 -11.265 1.00 93.50 270 SER A O 1
ATOM 2025 N N . SER A 1 271 ? 6.885 6.677 -12.164 1.00 94.62 271 SER A N 1
ATOM 2026 C CA . SER A 1 271 ? 6.572 7.374 -10.906 1.00 94.62 271 SER A CA 1
ATOM 2027 C C . SER A 1 271 ? 5.222 7.018 -10.296 1.00 94.62 271 SER A C 1
ATOM 2029 O O . SER A 1 271 ? 5.033 7.260 -9.115 1.00 94.62 271 SER A O 1
ATOM 2031 N N . ASN A 1 272 ? 4.273 6.495 -11.069 1.00 93.81 272 ASN A N 1
ATOM 2032 C CA . ASN A 1 272 ? 2.930 6.175 -10.596 1.00 93.81 272 ASN A CA 1
ATOM 2033 C C . ASN A 1 272 ? 2.952 4.922 -9.727 1.00 93.81 272 ASN A C 1
ATOM 2035 O O . ASN A 1 272 ? 3.238 3.827 -10.212 1.00 93.81 272 ASN A O 1
ATOM 2039 N N . VAL A 1 273 ? 2.617 5.105 -8.455 1.00 95.31 273 VAL A N 1
ATOM 2040 C CA . VAL A 1 273 ? 2.734 4.074 -7.430 1.00 95.31 273 VAL A CA 1
ATOM 2041 C C . VAL A 1 273 ? 1.478 3.955 -6.577 1.00 95.31 273 VAL A C 1
ATOM 2043 O O . VAL A 1 273 ? 0.651 4.871 -6.494 1.00 95.31 273 VAL A O 1
ATOM 2046 N N . ALA A 1 274 ? 1.353 2.811 -5.927 1.00 95.75 274 ALA A N 1
ATOM 2047 C CA . ALA A 1 274 ? 0.332 2.500 -4.949 1.00 95.75 274 ALA A CA 1
ATOM 2048 C C . ALA A 1 274 ? 0.968 1.794 -3.751 1.00 95.75 274 ALA A C 1
ATOM 2050 O O . ALA A 1 274 ? 1.928 1.047 -3.913 1.00 95.75 274 ALA A O 1
ATOM 2051 N N . ILE A 1 275 ? 0.412 2.020 -2.567 1.00 97.69 275 ILE A N 1
ATOM 2052 C CA . ILE A 1 275 ? 0.637 1.167 -1.406 1.00 97.69 275 ILE A CA 1
ATOM 2053 C C . ILE A 1 275 ? -0.613 0.320 -1.240 1.00 97.69 275 ILE A C 1
ATOM 2055 O O . ILE A 1 275 ? -1.720 0.860 -1.130 1.00 97.69 275 ILE A O 1
ATOM 2059 N N . LEU A 1 276 ? -0.429 -0.995 -1.266 1.00 97.19 276 LEU A N 1
ATOM 2060 C CA . LEU A 1 276 ? -1.521 -1.948 -1.119 1.00 97.19 276 LEU A CA 1
ATOM 2061 C C . LEU A 1 276 ? -1.806 -2.217 0.364 1.00 97.19 276 LEU A C 1
ATOM 2063 O O . LEU A 1 276 ? -1.061 -1.796 1.249 1.00 97.19 276 LEU A O 1
ATOM 2067 N N . SER A 1 277 ? -2.909 -2.905 0.643 1.00 96.69 277 SER A N 1
ATOM 2068 C CA . SER A 1 277 ? -3.384 -3.194 2.002 1.00 96.69 277 SER A CA 1
ATOM 2069 C C . SER A 1 277 ? -2.454 -4.048 2.865 1.00 96.69 277 SER A C 1
ATOM 2071 O O . SER A 1 277 ? -2.643 -4.112 4.077 1.00 96.69 277 SER A O 1
ATOM 2073 N N . ASP A 1 278 ? -1.456 -4.687 2.265 1.00 97.06 278 ASP A N 1
ATOM 2074 C CA . ASP A 1 278 ? -0.402 -5.426 2.958 1.00 97.06 278 ASP A CA 1
ATOM 2075 C C . ASP A 1 278 ? 0.805 -4.551 3.349 1.00 97.06 278 ASP A C 1
ATOM 2077 O O . ASP A 1 278 ? 1.678 -5.000 4.094 1.00 97.06 278 ASP A O 1
ATOM 2081 N N . GLY A 1 279 ? 0.853 -3.301 2.874 1.00 97.62 279 GLY A N 1
ATOM 2082 C CA . GLY A 1 279 ? 1.964 -2.374 3.075 1.00 97.62 279 GLY A CA 1
ATOM 2083 C C . GLY A 1 279 ? 3.023 -2.372 1.991 1.00 97.62 279 GLY A C 1
ATOM 2084 O O . GLY A 1 279 ? 3.992 -1.621 2.102 1.00 97.62 279 GLY A O 1
ATOM 2085 N N . SER A 1 280 ? 2.889 -3.204 0.966 1.00 98.12 280 SER A N 1
ATOM 2086 C CA . SER A 1 280 ? 3.836 -3.245 -0.144 1.00 98.12 280 SER A CA 1
ATOM 2087 C C . SER A 1 280 ? 3.714 -1.993 -1.015 1.00 98.12 280 SER A C 1
ATOM 2089 O O . SER A 1 280 ? 2.617 -1.488 -1.275 1.00 98.12 280 SER A O 1
ATOM 2091 N N . LEU A 1 281 ? 4.856 -1.473 -1.474 1.00 98.25 281 LEU A N 1
ATOM 2092 C CA . LEU A 1 281 ? 4.908 -0.399 -2.462 1.00 98.25 281 LEU A CA 1
ATOM 2093 C C . LEU A 1 281 ? 4.951 -1.021 -3.855 1.00 98.25 281 LEU A C 1
ATOM 2095 O O . LEU A 1 281 ? 5.868 -1.770 -4.171 1.00 98.25 281 LEU A O 1
ATOM 2099 N N . HIS A 1 282 ? 4.011 -0.651 -4.712 1.00 97.62 282 HIS A N 1
ATOM 2100 C CA . HIS A 1 282 ? 3.956 -1.092 -6.097 1.00 97.62 282 HIS A CA 1
ATOM 2101 C C . HIS A 1 282 ? 4.081 0.092 -7.045 1.00 97.62 282 HIS A C 1
ATOM 2103 O O . HIS A 1 282 ? 3.455 1.128 -6.833 1.00 97.62 282 HIS A O 1
ATOM 2109 N N . GLY A 1 283 ? 4.862 -0.062 -8.111 1.00 95.38 283 GLY A N 1
ATOM 2110 C CA . GLY A 1 283 ? 4.976 0.916 -9.186 1.00 95.38 283 GLY A CA 1
ATOM 2111 C C . GLY A 1 283 ? 4.502 0.363 -10.509 1.00 95.38 283 GLY A C 1
ATOM 2112 O O . GLY A 1 283 ? 4.761 -0.792 -10.851 1.00 95.38 283 GLY A O 1
ATOM 2113 N N . LEU A 1 284 ? 3.819 1.209 -11.279 1.00 93.31 284 LEU A N 1
ATOM 2114 C CA . LEU A 1 284 ? 3.468 0.862 -12.646 1.00 93.31 284 LEU A CA 1
ATOM 2115 C C . LEU A 1 284 ? 4.750 0.586 -13.438 1.00 93.31 284 LEU A C 1
ATOM 2117 O O . LEU A 1 284 ? 5.682 1.400 -13.367 1.00 93.31 284 LEU A O 1
ATOM 2121 N N . PRO A 1 285 ? 4.796 -0.505 -14.223 1.00 92.00 285 PRO A N 1
ATOM 2122 C CA . PRO A 1 285 ? 5.904 -0.751 -15.139 1.00 92.00 285 PRO A CA 1
ATOM 2123 C C . PRO A 1 285 ? 6.070 0.436 -16.094 1.00 92.00 285 PRO A C 1
ATOM 2125 O O . PRO A 1 285 ? 5.105 1.147 -16.386 1.00 92.00 285 PRO A O 1
ATOM 2128 N N . ALA A 1 286 ? 7.286 0.646 -16.602 1.00 88.44 286 ALA A N 1
ATOM 2129 C CA . ALA A 1 286 ? 7.523 1.675 -17.615 1.00 88.44 286 ALA A CA 1
ATOM 2130 C C . ALA A 1 286 ? 6.632 1.462 -18.857 1.00 88.44 286 ALA A C 1
ATOM 2132 O O . ALA A 1 286 ? 5.991 2.397 -19.332 1.00 88.44 286 ALA A O 1
ATOM 2133 N N . ASN A 1 287 ? 6.487 0.210 -19.308 1.00 88.12 287 ASN A N 1
ATOM 2134 C CA . ASN A 1 287 ? 5.460 -0.175 -20.274 1.00 88.12 287 ASN A CA 1
ATOM 2135 C C . ASN A 1 287 ? 4.098 -0.332 -19.577 1.00 88.12 287 ASN A C 1
ATOM 2137 O O . ASN A 1 287 ? 3.793 -1.379 -19.010 1.00 88.12 287 ASN A O 1
ATOM 2141 N N . ARG A 1 288 ? 3.258 0.706 -19.642 1.00 86.00 288 ARG A N 1
ATOM 2142 C CA . ARG A 1 288 ? 1.958 0.786 -18.946 1.00 86.00 288 ARG A CA 1
ATOM 2143 C C . ARG A 1 288 ? 0.791 0.124 -19.680 1.00 86.00 288 ARG A C 1
ATOM 2145 O O . ARG A 1 288 ? -0.343 0.587 -19.560 1.00 86.00 288 ARG A O 1
ATOM 2152 N N . ARG A 1 289 ? 1.035 -0.933 -20.452 1.00 86.19 289 ARG A N 1
ATOM 2153 C CA . ARG A 1 289 ? -0.016 -1.677 -21.164 1.00 86.19 289 ARG A CA 1
ATOM 2154 C C . ARG A 1 289 ? 0.008 -3.146 -20.783 1.00 86.19 289 ARG A C 1
ATOM 2156 O O . ARG A 1 289 ? 1.065 -3.709 -20.542 1.00 86.19 289 ARG A O 1
ATOM 2163 N N . HIS A 1 290 ? -1.165 -3.768 -20.752 1.00 84.81 290 HIS A N 1
ATOM 2164 C CA . HIS A 1 290 ? -1.337 -5.179 -20.401 1.00 84.81 290 HIS A CA 1
ATOM 2165 C C . HIS A 1 290 ? -2.014 -5.920 -21.553 1.00 84.81 290 HIS A C 1
ATOM 2167 O O . HIS A 1 290 ? -2.874 -5.346 -22.223 1.00 84.81 290 HIS A O 1
ATOM 2173 N N . SER A 1 291 ? -1.677 -7.191 -21.776 1.00 84.94 291 SER A N 1
ATOM 2174 C CA . SER A 1 291 ? -2.204 -7.950 -22.920 1.00 84.94 291 SER A CA 1
ATOM 2175 C C . SER A 1 291 ? -3.729 -8.087 -22.929 1.00 84.94 291 SER A C 1
ATOM 2177 O O . SER A 1 291 ? -4.336 -8.042 -23.995 1.00 84.94 291 SER A O 1
ATOM 2179 N N . ALA A 1 292 ? -4.352 -8.199 -21.752 1.00 84.31 292 ALA A N 1
ATOM 2180 C CA . ALA A 1 292 ? -5.810 -8.266 -21.616 1.00 84.31 292 ALA A CA 1
ATOM 2181 C C . ALA A 1 292 ? -6.514 -6.944 -21.974 1.00 84.31 292 ALA A C 1
ATOM 2183 O O . ALA A 1 292 ? -7.687 -6.941 -22.335 1.00 84.31 292 ALA A O 1
ATOM 2184 N N . THR A 1 293 ? -5.808 -5.815 -21.878 1.00 80.31 293 THR A N 1
ATOM 2185 C CA . THR A 1 293 ? -6.349 -4.472 -22.127 1.00 80.31 293 THR A CA 1
ATOM 2186 C C . THR A 1 293 ? -5.329 -3.642 -22.916 1.00 80.31 293 THR A C 1
ATOM 2188 O O . THR A 1 293 ? -4.825 -2.638 -22.407 1.00 80.31 293 THR A O 1
ATOM 2191 N N . PRO A 1 294 ? -4.991 -4.040 -24.157 1.00 80.12 294 PRO A N 1
ATOM 2192 C CA . PRO A 1 294 ? -3.855 -3.481 -24.896 1.00 80.12 294 PRO A CA 1
ATOM 2193 C C . PRO A 1 294 ? -4.043 -1.994 -25.227 1.00 80.12 294 PRO A C 1
ATOM 2195 O O . PRO A 1 294 ? -3.078 -1.249 -25.373 1.00 80.12 294 PRO A O 1
ATOM 2198 N N . ASN A 1 295 ? -5.292 -1.537 -25.300 1.00 80.12 295 ASN A N 1
ATOM 2199 C CA . ASN A 1 295 ? -5.628 -0.154 -25.625 1.00 80.12 295 ASN A CA 1
ATOM 2200 C C . ASN A 1 295 ? -5.701 0.755 -24.389 1.00 80.12 295 ASN A C 1
ATOM 2202 O O . ASN A 1 295 ? -5.739 1.972 -24.546 1.00 80.12 295 ASN A O 1
ATOM 2206 N N . LEU A 1 296 ? -5.686 0.189 -23.178 1.00 81.06 296 LEU A N 1
ATOM 2207 C CA . LEU A 1 296 ? -5.785 0.946 -21.935 1.00 81.06 296 LEU A CA 1
ATOM 2208 C C . LEU A 1 296 ? -4.392 1.285 -21.400 1.00 81.06 296 LEU A C 1
ATOM 2210 O O . LEU A 1 296 ? -3.553 0.400 -21.231 1.00 81.06 296 LEU A O 1
ATOM 2214 N N . ILE A 1 297 ? -4.181 2.562 -21.084 1.00 83.25 297 ILE A N 1
ATOM 2215 C CA . ILE A 1 297 ? -3.035 2.999 -20.288 1.00 83.25 297 ILE A CA 1
ATOM 2216 C C . ILE A 1 297 ? -3.371 2.732 -18.826 1.00 83.25 297 ILE A C 1
ATOM 2218 O O . ILE A 1 297 ? -4.363 3.235 -18.295 1.00 83.25 297 ILE A O 1
ATOM 2222 N N . LEU A 1 298 ? -2.549 1.919 -18.178 1.00 85.62 298 LEU A N 1
ATOM 2223 C CA . LEU A 1 298 ? -2.738 1.583 -16.777 1.00 85.62 298 LEU A CA 1
ATOM 2224 C C . LEU A 1 298 ? -2.430 2.795 -15.892 1.00 85.62 298 LEU A C 1
ATOM 2226 O O . LEU A 1 298 ? -1.474 3.535 -16.127 1.00 85.62 298 LEU A O 1
ATOM 2230 N N . THR A 1 299 ? -3.252 2.982 -14.863 1.00 86.31 299 THR A N 1
ATOM 2231 C CA . THR A 1 299 ? -3.122 4.027 -13.836 1.00 86.31 299 THR A CA 1
ATOM 2232 C C . THR A 1 299 ? -2.958 3.380 -12.458 1.00 86.31 299 THR A C 1
ATOM 2234 O O . THR A 1 299 ? -3.063 2.162 -12.340 1.00 86.31 299 THR A O 1
ATOM 2237 N N . ASN A 1 300 ? -2.666 4.148 -11.405 1.00 87.00 300 ASN A N 1
ATOM 2238 C CA . ASN A 1 300 ? -2.332 3.584 -10.088 1.00 87.00 300 ASN A CA 1
ATOM 2239 C C . ASN A 1 300 ? -3.372 2.591 -9.541 1.00 87.00 300 ASN A C 1
ATOM 2241 O O . ASN A 1 300 ? -2.951 1.566 -9.014 1.00 87.00 300 ASN A O 1
ATOM 2245 N N . PRO A 1 301 ? -4.696 2.815 -9.682 1.00 86.12 301 PRO A N 1
ATOM 2246 C CA . PRO A 1 301 ? -5.690 1.840 -9.233 1.00 86.12 301 PRO A CA 1
ATOM 2247 C C . PRO A 1 301 ? -5.538 0.465 -9.892 1.00 86.12 301 PRO A C 1
ATOM 2249 O O . PRO A 1 301 ? -5.881 -0.547 -9.287 1.00 86.12 301 PRO A O 1
ATOM 2252 N N . ALA A 1 302 ? -4.978 0.399 -11.106 1.00 87.25 302 ALA A N 1
ATOM 2253 C CA . ALA A 1 302 ? -4.694 -0.857 -11.795 1.00 87.25 302 ALA A CA 1
ATOM 2254 C C . ALA A 1 302 ? -3.542 -1.657 -11.165 1.00 87.25 302 ALA A C 1
ATOM 2256 O O . ALA A 1 302 ? -3.289 -2.773 -11.618 1.00 87.25 302 ALA A O 1
ATOM 2257 N N . LEU A 1 303 ? -2.838 -1.116 -10.165 1.00 89.19 303 LEU A N 1
ATOM 2258 C CA . LEU A 1 303 ? -1.867 -1.860 -9.362 1.00 89.19 303 LEU A CA 1
ATOM 2259 C C . LEU A 1 303 ? -2.546 -2.741 -8.314 1.00 89.19 303 LEU A C 1
ATOM 2261 O O . LEU A 1 303 ? -1.974 -3.752 -7.948 1.00 89.19 303 LEU A O 1
ATOM 2265 N N . ALA A 1 304 ? -3.761 -2.420 -7.870 1.00 90.25 304 ALA A N 1
ATOM 2266 C CA . ALA A 1 304 ? -4.457 -3.140 -6.802 1.00 90.25 304 ALA A CA 1
ATOM 2267 C C . ALA A 1 304 ? -5.402 -4.238 -7.317 1.00 90.25 304 ALA A C 1
ATOM 2269 O O . ALA A 1 304 ? -6.451 -4.471 -6.741 1.00 90.25 304 ALA A O 1
ATOM 2270 N N . ARG A 1 305 ? -5.081 -4.899 -8.434 1.00 86.88 305 ARG A N 1
ATOM 2271 C CA . ARG A 1 305 ? -5.959 -5.882 -9.106 1.00 86.88 305 ARG A CA 1
ATOM 2272 C C . ARG A 1 305 ? -6.453 -6.981 -8.153 1.00 86.88 305 ARG A C 1
ATOM 2274 O O . ARG A 1 305 ? -5.707 -7.912 -7.849 1.00 86.88 305 ARG A O 1
ATOM 2281 N N . GLY A 1 306 ? -7.708 -6.878 -7.709 1.00 88.06 306 GLY A N 1
ATOM 2282 C CA . GLY A 1 306 ? -8.322 -7.790 -6.734 1.00 88.06 306 GLY A CA 1
ATOM 2283 C C . GLY A 1 306 ? -7.817 -7.639 -5.290 1.00 88.06 306 GLY A C 1
ATOM 2284 O O . GLY A 1 306 ? -7.985 -8.562 -4.494 1.00 88.06 306 GLY A O 1
ATOM 2285 N N . GLN A 1 307 ? -7.172 -6.515 -4.974 1.00 93.44 307 GLN A N 1
ATOM 2286 C CA . GLN A 1 307 ? -6.643 -6.144 -3.659 1.00 93.44 307 GLN A CA 1
ATOM 2287 C C . GLN A 1 307 ? -7.111 -4.730 -3.285 1.00 93.44 307 GLN A C 1
ATOM 2289 O O . GLN A 1 307 ? -7.655 -4.000 -4.112 1.00 93.44 307 GLN A O 1
ATOM 2294 N N . GLN A 1 308 ? -6.873 -4.324 -2.039 1.00 94.06 308 GLN A N 1
ATOM 2295 C CA . GLN A 1 308 ? -7.214 -2.985 -1.559 1.00 94.06 308 GLN A CA 1
ATOM 2296 C C . GLN A 1 308 ? -5.985 -2.068 -1.539 1.00 94.06 308 GLN A C 1
ATOM 2298 O O . GLN A 1 308 ? -4.838 -2.512 -1.456 1.00 94.06 308 GLN A O 1
ATOM 2303 N N . LEU A 1 309 ? -6.237 -0.765 -1.616 1.00 94.38 309 LEU A N 1
ATOM 2304 C CA . LEU A 1 309 ? -5.248 0.308 -1.548 1.00 94.38 309 LEU A CA 1
ATOM 2305 C C . LEU A 1 309 ? -5.256 0.941 -0.157 1.00 94.38 309 LEU A C 1
ATOM 2307 O O . LEU A 1 309 ? -6.309 1.077 0.452 1.00 94.38 309 LEU A O 1
ATOM 2311 N N . MET A 1 310 ? -4.110 1.417 0.318 1.00 95.25 310 MET A N 1
ATOM 2312 C CA . MET A 1 310 ? -4.040 2.353 1.454 1.00 95.25 310 MET A CA 1
ATOM 2313 C C . MET A 1 310 ? -3.621 3.754 1.021 1.00 95.25 310 MET A C 1
ATOM 2315 O O . MET A 1 310 ? -3.905 4.738 1.704 1.00 95.25 310 MET A O 1
ATOM 2319 N N . TRP A 1 311 ? -2.937 3.848 -0.120 1.00 95.50 311 TRP A N 1
ATOM 2320 C CA . TRP A 1 311 ? -2.464 5.102 -0.679 1.00 95.50 311 TRP A CA 1
ATOM 2321 C C . TRP A 1 311 ? -2.132 4.933 -2.166 1.00 95.50 311 TRP A C 1
ATOM 2323 O O . TRP A 1 311 ? -1.721 3.858 -2.604 1.00 95.50 311 TRP A O 1
ATOM 2333 N N . ASN A 1 312 ? -2.259 5.999 -2.954 1.00 94.19 312 ASN A N 1
ATOM 2334 C CA . ASN A 1 312 ? -1.713 6.046 -4.305 1.00 94.19 312 ASN A CA 1
ATOM 2335 C C . ASN A 1 312 ? -1.224 7.454 -4.655 1.00 94.19 312 ASN A C 1
ATOM 2337 O O . ASN A 1 312 ? -1.779 8.462 -4.215 1.00 94.19 312 ASN A O 1
ATOM 2341 N N . GLY A 1 313 ? -0.194 7.519 -5.492 1.00 94.12 313 GLY A N 1
ATOM 2342 C CA . GLY A 1 313 ? 0.412 8.791 -5.842 1.00 94.12 313 GLY A CA 1
ATOM 2343 C C . GLY A 1 313 ? 1.563 8.685 -6.829 1.00 94.12 313 GLY A C 1
ATOM 2344 O O . GLY A 1 313 ? 1.619 7.776 -7.663 1.00 94.12 313 GLY A O 1
ATOM 2345 N N . HIS A 1 314 ? 2.498 9.618 -6.724 1.00 95.12 314 HIS A N 1
ATOM 2346 C CA . HIS A 1 314 ? 3.764 9.572 -7.423 1.00 95.12 314 HIS A CA 1
ATOM 2347 C C . HIS A 1 314 ? 4.944 9.510 -6.458 1.00 95.12 314 HIS A C 1
ATOM 2349 O O . HIS A 1 314 ? 4.943 10.135 -5.398 1.00 95.12 314 HIS A O 1
ATOM 2355 N N . ILE A 1 315 ? 5.980 8.783 -6.861 1.00 96.62 315 ILE A N 1
ATOM 2356 C CA . ILE A 1 315 ? 7.274 8.736 -6.184 1.00 96.62 315 ILE A CA 1
ATOM 2357 C C . ILE A 1 315 ? 8.380 9.110 -7.171 1.00 96.62 315 ILE A C 1
ATOM 2359 O O . ILE A 1 315 ? 8.303 8.800 -8.364 1.00 96.62 315 ILE A O 1
ATOM 2363 N N . ARG A 1 316 ? 9.432 9.760 -6.672 1.00 97.44 316 ARG A N 1
ATOM 2364 C CA . ARG A 1 316 ? 10.712 9.865 -7.379 1.00 97.44 316 ARG A CA 1
ATOM 2365 C C . ARG A 1 316 ? 11.791 9.197 -6.553 1.00 97.44 316 ARG A C 1
ATOM 2367 O O . ARG A 1 316 ? 11.909 9.460 -5.356 1.00 97.44 316 ARG A O 1
ATOM 2374 N N . VAL A 1 317 ? 12.581 8.367 -7.219 1.00 97.94 317 VAL A N 1
ATOM 2375 C CA . VAL A 1 317 ? 13.745 7.708 -6.639 1.00 97.94 317 VAL A CA 1
ATOM 2376 C C . VAL A 1 317 ? 14.951 8.030 -7.503 1.00 97.94 317 VAL A C 1
ATOM 2378 O O . VAL A 1 317 ? 14.934 7.802 -8.710 1.00 97.94 317 VAL A O 1
ATOM 2381 N N . GLU A 1 318 ? 16.004 8.541 -6.884 1.00 96.56 318 GLU A N 1
ATOM 2382 C CA . GLU A 1 318 ? 17.277 8.831 -7.534 1.00 96.56 318 GLU A CA 1
ATOM 2383 C C . GLU A 1 318 ? 18.339 7.936 -6.905 1.00 96.56 318 GLU A C 1
ATOM 2385 O O . GLU A 1 318 ? 18.686 8.103 -5.735 1.00 96.56 318 GLU A O 1
ATOM 2390 N N . LYS A 1 319 ? 18.836 6.955 -7.671 1.00 93.25 319 LYS A N 1
ATOM 2391 C CA . LYS A 1 319 ? 19.885 6.016 -7.229 1.00 93.25 319 LYS A CA 1
ATOM 2392 C C . LYS A 1 319 ? 19.563 5.352 -5.879 1.00 93.25 319 LYS A C 1
ATOM 2394 O O . LYS A 1 319 ? 20.377 5.344 -4.954 1.00 93.25 319 LYS A O 1
ATOM 2399 N N . GLY A 1 320 ? 18.346 4.827 -5.751 1.00 95.00 320 GLY A N 1
ATOM 2400 C CA . GLY A 1 320 ? 17.864 4.160 -4.541 1.00 95.00 320 GLY A CA 1
ATOM 2401 C C . GLY A 1 320 ? 17.469 5.083 -3.381 1.00 95.00 320 GLY A C 1
ATOM 2402 O O . GLY A 1 320 ? 17.161 4.576 -2.305 1.00 95.00 320 GLY A O 1
ATOM 2403 N N . VAL A 1 321 ? 17.467 6.410 -3.564 1.00 97.75 321 VAL A N 1
ATOM 2404 C CA . VAL A 1 321 ? 17.009 7.379 -2.553 1.00 97.75 321 VAL A CA 1
ATOM 2405 C C . VAL A 1 321 ? 15.681 7.992 -2.979 1.00 97.75 321 VAL A C 1
ATOM 2407 O O . VAL A 1 321 ? 15.581 8.554 -4.066 1.00 97.75 321 VAL A O 1
ATOM 2410 N N . VAL A 1 322 ? 14.664 7.923 -2.122 1.00 98.12 322 VAL A N 1
ATOM 2411 C CA . VAL A 1 322 ? 13.367 8.573 -2.344 1.00 98.12 322 VAL A CA 1
ATOM 2412 C C . VAL A 1 322 ? 13.532 10.086 -2.189 1.00 98.12 322 VAL A C 1
ATOM 2414 O O . VAL A 1 322 ? 13.812 10.579 -1.095 1.00 98.12 322 VAL A O 1
ATOM 2417 N N . THR A 1 323 ? 13.364 10.830 -3.283 1.00 97.56 323 THR A N 1
ATOM 2418 C CA . THR A 1 323 ? 13.562 12.291 -3.330 1.00 97.56 323 THR A CA 1
ATOM 2419 C C . THR A 1 323 ? 12.264 13.082 -3.431 1.00 97.56 323 THR A C 1
ATOM 2421 O O . THR A 1 323 ? 12.271 14.289 -3.183 1.00 97.56 323 THR A O 1
ATOM 2424 N N . TYR A 1 324 ? 11.156 12.423 -3.768 1.00 96.75 324 TYR A N 1
ATOM 2425 C CA . TYR A 1 324 ? 9.836 13.034 -3.864 1.00 96.75 324 TYR A CA 1
ATOM 2426 C C . TYR A 1 324 ? 8.745 12.011 -3.576 1.00 96.75 324 TYR A C 1
ATOM 2428 O O . TYR A 1 324 ? 8.841 10.863 -4.016 1.00 96.75 324 TYR A O 1
ATOM 2436 N N . ILE A 1 325 ? 7.687 12.467 -2.909 1.00 94.94 325 ILE A N 1
ATOM 2437 C CA . ILE A 1 325 ? 6.438 11.732 -2.793 1.00 94.94 325 ILE A CA 1
ATOM 2438 C C . ILE A 1 325 ? 5.251 12.694 -2.849 1.00 94.94 325 ILE A C 1
ATOM 2440 O O . ILE A 1 325 ? 5.225 13.723 -2.165 1.00 94.94 325 ILE A O 1
ATOM 2444 N N . GLY A 1 326 ? 4.283 12.370 -3.698 1.00 93.56 326 GLY A N 1
ATOM 2445 C CA . GLY A 1 326 ? 3.097 13.178 -3.932 1.00 93.56 326 GLY A CA 1
ATOM 2446 C C . GLY A 1 326 ? 1.852 12.311 -3.997 1.00 93.56 326 GLY A C 1
ATOM 2447 O O . GLY A 1 326 ? 1.857 11.274 -4.644 1.00 93.56 326 GLY A O 1
ATOM 2448 N N . THR A 1 327 ? 0.780 12.702 -3.324 1.00 92.12 327 THR A N 1
ATOM 2449 C CA . THR A 1 327 ? -0.508 12.000 -3.374 1.00 92.12 327 THR A CA 1
ATOM 2450 C C . THR A 1 327 ? -1.332 12.559 -4.515 1.00 92.12 327 THR A C 1
ATOM 2452 O O . THR A 1 327 ? -1.481 13.779 -4.645 1.00 92.12 327 THR A O 1
ATOM 2455 N N . SER A 1 328 ? -1.877 11.668 -5.341 1.00 89.25 328 SER A N 1
ATOM 2456 C CA . SER A 1 328 ? -2.535 12.032 -6.596 1.00 89.25 328 SER A CA 1
ATOM 2457 C C . SER A 1 328 ? -3.825 11.234 -6.828 1.00 89.25 328 SER A C 1
ATOM 2459 O O . SER A 1 328 ? -4.222 10.388 -6.031 1.00 89.25 328 SER A O 1
ATOM 2461 N N . GLY A 1 329 ? -4.536 11.530 -7.915 1.00 85.31 329 GLY A N 1
ATOM 2462 C CA . GLY A 1 329 ? -5.839 10.949 -8.228 1.00 85.31 329 GLY A CA 1
ATOM 2463 C C . GLY A 1 329 ? -6.995 11.403 -7.326 1.00 85.31 329 GLY A C 1
ATOM 2464 O O . GLY A 1 329 ? -6.959 12.451 -6.674 1.00 85.31 329 GLY A O 1
ATOM 2465 N N . MET A 1 330 ? -8.069 10.608 -7.340 1.00 87.44 330 MET A N 1
ATOM 2466 C CA . MET A 1 330 ? -9.297 10.889 -6.589 1.00 87.44 330 MET A CA 1
ATOM 2467 C C . MET A 1 330 ? -9.106 10.786 -5.078 1.00 87.44 330 MET A C 1
ATOM 2469 O O . MET A 1 330 ? -9.747 11.546 -4.355 1.00 87.44 330 MET A O 1
ATOM 2473 N N . ILE A 1 331 ? -8.189 9.933 -4.606 1.00 88.06 331 ILE A N 1
ATOM 2474 C CA . ILE A 1 331 ? -7.908 9.783 -3.175 1.00 88.06 331 ILE A CA 1
ATOM 2475 C C . ILE A 1 331 ? -7.434 11.111 -2.562 1.00 88.06 331 ILE A C 1
ATOM 2477 O O . ILE A 1 331 ? -7.961 11.543 -1.543 1.00 88.06 331 ILE A O 1
ATOM 2481 N N . ALA A 1 332 ? -6.542 11.837 -3.252 1.00 87.62 332 ALA A N 1
ATOM 2482 C CA . ALA A 1 332 ? -6.044 13.136 -2.803 1.00 87.62 332 ALA A CA 1
ATOM 2483 C C . ALA A 1 332 ? -7.177 14.164 -2.678 1.00 87.62 332 ALA A C 1
ATOM 2485 O O . ALA A 1 332 ? -7.248 14.905 -1.703 1.00 87.62 332 ALA A O 1
ATOM 2486 N N . LYS A 1 333 ? -8.094 14.192 -3.656 1.00 88.00 333 LYS A N 1
ATOM 2487 C CA . LYS A 1 333 ? -9.243 15.113 -3.664 1.00 88.00 333 LYS A CA 1
ATOM 2488 C C . LYS A 1 333 ? -10.261 14.786 -2.576 1.00 88.00 333 LYS A C 1
ATOM 2490 O O . LYS A 1 333 ? -10.937 15.683 -2.080 1.00 88.00 333 LYS A O 1
ATOM 2495 N N . ARG A 1 334 ? -10.437 13.505 -2.256 1.00 89.25 334 ARG A N 1
ATOM 2496 C CA . ARG A 1 334 ? -11.364 13.059 -1.214 1.00 89.25 334 ARG A CA 1
ATOM 2497 C C . ARG A 1 334 ? -10.803 13.323 0.175 1.00 89.25 334 ARG A C 1
ATOM 2499 O O . ARG A 1 334 ? -11.533 13.853 1.008 1.00 89.25 334 ARG A O 1
ATOM 2506 N N . ALA A 1 335 ? -9.520 13.047 0.376 1.00 87.44 335 ALA A N 1
ATOM 2507 C CA . ALA A 1 335 ? -8.845 13.305 1.636 1.00 87.44 335 ALA A CA 1
ATOM 2508 C C . ALA A 1 335 ? -8.743 14.807 1.949 1.00 87.44 335 ALA A C 1
ATOM 2510 O O . ALA A 1 335 ? -9.086 15.218 3.050 1.00 87.44 335 ALA A O 1
ATOM 2511 N N . ALA A 1 336 ? -8.444 15.638 0.944 1.00 85.12 336 ALA A N 1
ATOM 2512 C CA . ALA A 1 336 ? -8.552 17.101 1.013 1.00 85.12 336 ALA A CA 1
ATOM 2513 C C . ALA A 1 336 ? -9.924 17.569 1.557 1.00 85.12 336 ALA A C 1
ATOM 2515 O O . ALA A 1 336 ? -10.030 18.361 2.483 1.00 85.12 336 ALA A O 1
ATOM 2516 N N . ARG A 1 337 ? -11.013 16.957 1.081 1.00 85.75 337 ARG A N 1
ATOM 2517 C CA . ARG A 1 337 ? -12.384 17.256 1.537 1.00 85.75 337 ARG A CA 1
ATOM 2518 C C . ARG A 1 337 ? -12.762 16.596 2.874 1.00 85.75 337 ARG A C 1
ATOM 2520 O O . ARG A 1 337 ? -13.951 16.522 3.179 1.00 85.75 337 ARG A O 1
ATOM 2527 N N . GLY A 1 338 ? -11.804 16.025 3.605 1.00 85.00 338 GLY A N 1
ATOM 2528 C CA . GLY A 1 338 ? -12.025 15.297 4.858 1.00 85.00 338 GLY A CA 1
ATOM 2529 C C . GLY A 1 338 ? -12.850 14.011 4.719 1.00 85.00 338 GLY A C 1
ATOM 2530 O O . GLY A 1 338 ? -13.307 13.467 5.726 1.00 85.00 338 GLY A O 1
ATOM 2531 N N . LYS A 1 339 ? -13.080 13.525 3.489 1.00 87.50 339 LYS A N 1
ATOM 2532 C CA . LYS A 1 339 ? -13.918 12.341 3.233 1.00 87.50 339 LYS A CA 1
ATOM 2533 C C . LYS A 1 339 ? -13.196 11.029 3.505 1.00 87.50 339 LYS A C 1
ATOM 2535 O O . LYS A 1 339 ? -13.862 10.069 3.860 1.00 87.50 339 LYS A O 1
ATOM 2540 N N . ASP A 1 340 ? -11.879 11.019 3.330 1.00 89.25 340 ASP A N 1
ATOM 2541 C CA . ASP A 1 340 ? -11.028 9.840 3.478 1.00 89.25 340 ASP A CA 1
ATOM 2542 C C . ASP A 1 340 ? -9.812 10.199 4.344 1.00 89.25 340 ASP A C 1
ATOM 2544 O O . ASP A 1 340 ? -9.221 11.265 4.161 1.00 89.25 340 ASP A O 1
ATOM 2548 N N . ILE A 1 341 ? -9.410 9.304 5.246 1.00 90.50 341 ILE A N 1
ATOM 2549 C CA . ILE A 1 341 ? -8.165 9.419 6.018 1.00 90.50 341 ILE A CA 1
ATOM 2550 C C . ILE A 1 341 ? -7.194 8.389 5.462 1.00 90.50 341 ILE A C 1
ATOM 2552 O O . ILE A 1 341 ? -7.438 7.184 5.498 1.00 90.50 341 ILE A O 1
ATOM 2556 N N . ILE A 1 342 ? -6.095 8.855 4.887 1.00 91.94 342 ILE A N 1
ATOM 2557 C CA . ILE A 1 342 ? -5.184 7.990 4.133 1.00 91.94 342 ILE A CA 1
ATOM 2558 C C . ILE A 1 342 ? -3.859 7.830 4.859 1.00 91.94 342 ILE A C 1
ATOM 2560 O O . ILE A 1 342 ? -3.396 8.737 5.556 1.00 91.94 342 ILE A O 1
ATOM 2564 N N . LEU A 1 343 ? -3.236 6.676 4.637 1.00 95.00 343 LEU A N 1
ATOM 2565 C CA . LEU A 1 343 ? -1.913 6.356 5.148 1.00 95.00 343 LEU A CA 1
ATOM 2566 C C . LEU A 1 343 ? -0.892 7.419 4.721 1.00 95.00 343 LEU A C 1
ATOM 2568 O O . LEU A 1 343 ? -0.820 7.785 3.545 1.00 95.00 343 LEU A O 1
ATOM 2572 N N . ASN A 1 344 ? -0.057 7.859 5.662 1.00 94.19 344 ASN A N 1
ATOM 2573 C CA . ASN A 1 344 ? 1.162 8.585 5.336 1.00 94.19 344 ASN A CA 1
ATOM 2574 C C . ASN A 1 344 ? 2.214 7.585 4.825 1.00 94.19 344 ASN A C 1
ATOM 2576 O O . ASN A 1 344 ? 2.690 6.752 5.599 1.00 94.19 344 ASN A O 1
ATOM 2580 N N . PRO A 1 345 ? 2.626 7.649 3.550 1.00 95.69 345 PRO A N 1
ATOM 2581 C 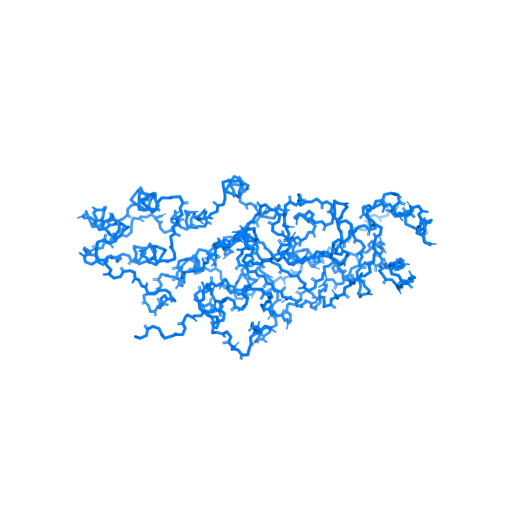CA . PRO A 1 345 ? 3.604 6.719 3.003 1.00 95.69 345 PRO A CA 1
ATOM 2582 C C . PRO A 1 345 ? 5.007 6.865 3.614 1.00 95.69 345 PRO A C 1
ATOM 2584 O O . PRO A 1 345 ? 5.776 5.911 3.584 1.00 95.69 345 PRO A O 1
ATOM 2587 N N . VAL A 1 346 ? 5.382 8.028 4.160 1.00 95.12 346 VAL A N 1
ATOM 2588 C CA . VAL A 1 346 ? 6.754 8.285 4.639 1.00 95.12 346 VAL A CA 1
ATOM 2589 C C . VAL A 1 346 ? 7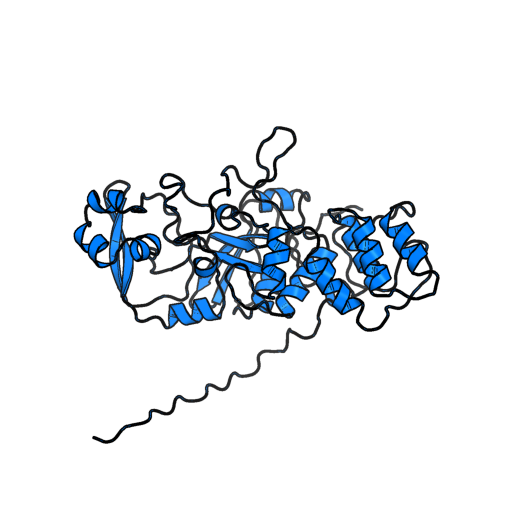.194 7.338 5.769 1.00 95.12 346 VAL A C 1
ATOM 2591 O O . VAL A 1 346 ? 8.238 6.697 5.600 1.00 95.12 346 VAL A O 1
ATOM 2594 N N . PRO A 1 347 ? 6.458 7.193 6.892 1.00 94.94 347 PRO A N 1
ATOM 2595 C CA . PRO A 1 347 ? 6.824 6.239 7.940 1.00 94.94 347 PRO A CA 1
ATOM 2596 C C . PRO A 1 347 ? 6.871 4.797 7.421 1.00 94.94 347 PRO A C 1
ATOM 2598 O O . PRO A 1 347 ? 7.767 4.045 7.797 1.00 94.94 347 PRO A O 1
ATOM 2601 N N . LEU A 1 348 ? 5.991 4.426 6.485 1.00 96.25 348 LEU A N 1
ATOM 2602 C CA . LEU A 1 348 ? 5.992 3.093 5.879 1.00 96.25 348 LEU A CA 1
ATOM 2603 C C . LEU A 1 348 ? 7.256 2.834 5.044 1.00 96.25 348 LEU A C 1
ATOM 2605 O O . LEU A 1 348 ? 7.871 1.775 5.153 1.00 96.25 348 LEU A O 1
ATOM 2609 N N . LEU A 1 349 ? 7.681 3.809 4.232 1.00 97.31 349 LEU A N 1
ATOM 2610 C CA . LEU A 1 349 ? 8.922 3.720 3.457 1.00 97.31 349 LEU A CA 1
ATOM 2611 C C . LEU A 1 349 ? 10.140 3.580 4.380 1.00 97.31 349 LEU A C 1
ATOM 2613 O O . LEU A 1 349 ? 11.018 2.753 4.126 1.00 97.31 349 LEU A O 1
ATOM 2617 N N . LYS A 1 350 ? 10.185 4.344 5.479 1.00 96.19 350 LYS A N 1
ATOM 2618 C CA . LYS A 1 350 ? 11.238 4.209 6.497 1.00 96.19 350 LYS A CA 1
ATOM 2619 C C . LYS A 1 350 ? 11.215 2.813 7.134 1.00 96.19 350 LYS A C 1
ATOM 2621 O O . LYS A 1 350 ? 12.269 2.191 7.237 1.00 96.19 350 LYS A O 1
ATOM 2626 N N . ALA A 1 351 ? 10.036 2.288 7.476 1.00 96.12 351 ALA A N 1
ATOM 2627 C CA . ALA A 1 351 ? 9.866 0.956 8.064 1.00 96.12 351 ALA A CA 1
ATOM 2628 C C . ALA A 1 351 ? 10.309 -0.187 7.131 1.00 96.12 351 ALA A C 1
ATOM 2630 O O . ALA A 1 351 ? 10.850 -1.190 7.595 1.00 96.12 351 ALA A O 1
ATOM 2631 N N . TRP A 1 352 ? 10.145 -0.021 5.817 1.00 97.38 352 TRP A N 1
ATOM 2632 C CA . TRP A 1 352 ? 10.696 -0.932 4.808 1.00 97.38 352 TRP A CA 1
ATOM 2633 C C . TRP A 1 352 ? 12.220 -0.833 4.646 1.00 97.38 352 TRP A C 1
ATOM 2635 O O . TRP A 1 352 ? 12.829 -1.717 4.045 1.00 97.38 352 TRP A O 1
ATOM 2645 N N . GLY A 1 353 ? 12.849 0.227 5.161 1.00 97.44 353 GLY A N 1
ATOM 2646 C CA . GLY A 1 353 ? 14.283 0.482 5.028 1.00 97.44 353 GLY A CA 1
ATOM 2647 C C . GLY A 1 353 ? 14.669 1.273 3.776 1.00 97.44 353 GLY A C 1
ATOM 2648 O O . GLY A 1 353 ? 15.829 1.232 3.357 1.00 97.44 353 GLY A O 1
ATOM 2649 N N . PHE A 1 354 ? 13.731 1.994 3.151 1.00 98.12 354 PHE A N 1
ATOM 2650 C CA . PHE A 1 354 ? 14.077 2.910 2.065 1.00 98.12 354 PHE A CA 1
ATOM 2651 C C . PHE A 1 354 ? 14.946 4.054 2.584 1.00 98.12 354 PHE A C 1
ATOM 2653 O O . PHE A 1 354 ? 14.686 4.645 3.633 1.00 98.12 354 PHE A O 1
ATOM 2660 N N . LYS A 1 355 ? 15.948 4.436 1.789 1.00 97.69 355 LYS A N 1
ATOM 2661 C CA . LYS A 1 355 ? 16.645 5.705 1.993 1.00 97.69 355 LYS A CA 1
ATOM 2662 C C . LYS A 1 355 ? 15.722 6.828 1.542 1.00 97.69 355 LYS A C 1
ATOM 2664 O O . LYS A 1 355 ? 15.299 6.844 0.388 1.00 97.69 355 LYS A O 1
ATOM 2669 N N . VAL A 1 356 ? 15.434 7.769 2.430 1.00 97.12 356 VAL A N 1
ATOM 2670 C CA . VAL A 1 356 ? 14.615 8.950 2.138 1.00 97.12 356 VAL A CA 1
ATOM 2671 C C . VAL A 1 356 ? 15.477 10.201 2.236 1.00 97.12 356 VAL A C 1
ATOM 2673 O O . VAL A 1 356 ? 16.377 10.271 3.069 1.00 97.12 356 VAL A O 1
ATOM 2676 N N . LYS A 1 357 ? 15.239 11.177 1.360 1.00 97.12 357 LYS A N 1
ATOM 2677 C CA . LYS A 1 357 ? 15.926 12.470 1.412 1.00 97.12 357 LYS A CA 1
ATOM 2678 C C . LYS A 1 357 ? 15.585 13.206 2.714 1.00 97.12 357 LYS A C 1
ATOM 2680 O O . LYS A 1 357 ? 14.427 13.220 3.130 1.00 97.12 357 LYS A O 1
ATOM 2685 N N . ASP A 1 358 ? 16.568 13.881 3.303 1.00 94.00 358 ASP A N 1
ATOM 2686 C CA . ASP A 1 358 ? 16.346 14.722 4.482 1.00 94.00 358 ASP A CA 1
ATOM 2687 C C . ASP A 1 358 ? 15.293 15.798 4.206 1.00 94.00 358 ASP A C 1
ATOM 2689 O O . ASP A 1 358 ? 15.325 16.494 3.185 1.00 94.00 358 ASP A O 1
ATOM 2693 N N . GLY A 1 359 ? 14.333 15.916 5.125 1.00 90.06 359 GLY A N 1
ATOM 2694 C CA . GLY A 1 359 ? 13.212 16.840 4.984 1.00 90.06 359 GLY A CA 1
ATOM 2695 C C . GLY A 1 359 ? 12.268 16.498 3.828 1.00 90.06 359 GLY A C 1
ATOM 2696 O O . GLY A 1 359 ? 11.593 17.403 3.333 1.00 90.06 359 GLY A O 1
ATOM 2697 N N . LEU A 1 360 ? 12.223 15.237 3.371 1.00 92.12 360 LEU A N 1
ATOM 2698 C CA . LEU A 1 360 ? 11.222 14.773 2.410 1.00 92.12 360 LEU A CA 1
ATOM 2699 C C . LEU A 1 360 ? 9.822 15.108 2.935 1.00 92.12 360 LEU A C 1
ATOM 2701 O O . LEU A 1 360 ? 9.420 14.644 3.998 1.00 92.12 360 LEU A O 1
ATOM 2705 N N . LYS A 1 361 ? 9.081 15.908 2.168 1.00 87.69 361 LYS A N 1
ATOM 2706 C CA . LYS A 1 361 ? 7.693 16.258 2.467 1.00 87.69 361 LYS A CA 1
ATOM 2707 C C . LYS A 1 361 ? 6.765 15.553 1.499 1.00 87.69 361 LYS A C 1
ATOM 2709 O O . LYS A 1 361 ? 7.027 15.507 0.296 1.00 87.69 361 LYS A O 1
ATOM 2714 N N . LEU A 1 362 ? 5.655 15.069 2.034 1.00 89.62 362 LEU A N 1
ATOM 2715 C CA . LEU A 1 362 ? 4.548 14.565 1.246 1.00 89.62 362 LEU A CA 1
ATOM 2716 C C . LEU A 1 362 ? 3.760 15.727 0.641 1.00 89.62 362 LEU A C 1
ATOM 2718 O O . LEU A 1 362 ? 3.335 16.642 1.342 1.00 89.62 362 LEU A O 1
ATOM 2722 N N . THR A 1 363 ? 3.601 15.704 -0.679 1.00 89.00 363 THR A N 1
ATOM 2723 C CA . THR A 1 363 ? 2.929 16.765 -1.442 1.00 89.00 363 THR A CA 1
ATOM 2724 C C . THR A 1 363 ? 1.508 16.334 -1.812 1.00 89.00 363 THR A C 1
ATOM 2726 O O . THR A 1 363 ? 1.295 15.186 -2.180 1.00 89.00 363 THR A O 1
ATOM 2729 N N . SER A 1 364 ? 0.523 17.232 -1.762 1.00 86.38 364 SER A N 1
ATOM 2730 C CA . SER A 1 364 ? -0.774 17.006 -2.421 1.00 86.38 364 SER A CA 1
ATOM 2731 C C . SER A 1 364 ? -0.714 17.587 -3.829 1.00 86.38 364 SER A C 1
ATOM 2733 O O . SER A 1 364 ? -0.441 18.773 -3.991 1.00 86.38 364 SER A O 1
ATOM 2735 N N . GLU A 1 365 ? -0.913 16.765 -4.858 1.00 85.62 365 GLU A N 1
ATOM 2736 C CA . GLU A 1 365 ? -0.701 17.197 -6.248 1.00 85.62 365 GLU A CA 1
ATOM 2737 C C . GLU A 1 365 ? -1.951 17.752 -6.943 1.00 85.62 365 GLU A C 1
ATOM 2739 O O . GLU A 1 365 ? -1.852 18.379 -7.998 1.00 85.62 365 GLU A O 1
ATOM 2744 N N . HIS A 1 366 ? -3.140 17.515 -6.385 1.00 73.88 366 HIS A N 1
ATOM 2745 C CA . HIS A 1 366 ? -4.415 17.906 -7.006 1.00 73.88 366 HIS A CA 1
ATOM 2746 C C . HIS A 1 366 ? -5.292 18.795 -6.133 1.00 73.88 366 HIS A C 1
ATOM 2748 O O . HIS A 1 366 ? -6.430 19.077 -6.511 1.00 73.88 366 HIS A O 1
ATOM 2754 N N . SER A 1 367 ? -4.787 19.221 -4.980 1.00 65.38 367 SER A N 1
ATOM 2755 C CA . SER A 1 367 ? -5.477 20.172 -4.122 1.00 65.38 367 SER A CA 1
ATOM 2756 C C . SER A 1 367 ? -4.597 21.394 -3.902 1.00 65.38 367 SER A C 1
ATOM 2758 O O . SER A 1 367 ? -3.386 21.274 -3.735 1.00 65.38 367 SER A O 1
ATOM 2760 N N . SER A 1 368 ? -5.215 22.575 -3.891 1.00 67.31 368 SER A N 1
ATOM 2761 C CA . SER A 1 368 ? -4.594 23.776 -3.326 1.00 67.31 368 SER A CA 1
ATOM 2762 C C . SER A 1 368 ? -4.430 23.666 -1.808 1.00 67.31 368 SER A C 1
ATOM 2764 O O . SER A 1 368 ? -3.661 24.423 -1.219 1.00 67.31 368 SER A O 1
ATOM 2766 N N . GLU A 1 369 ? -5.151 22.739 -1.175 1.00 68.06 369 GLU A N 1
ATOM 2767 C CA . GLU A 1 369 ? -5.015 22.440 0.243 1.00 68.06 369 GLU A CA 1
ATOM 2768 C C . GLU A 1 369 ? -3.725 21.669 0.496 1.00 68.06 369 GLU A C 1
ATOM 2770 O O . GLU A 1 369 ? -3.378 20.706 -0.200 1.00 68.06 369 GLU A O 1
ATOM 2775 N N . ARG A 1 370 ? -3.006 22.117 1.520 1.00 69.38 370 ARG A N 1
ATOM 2776 C CA . ARG A 1 370 ? -1.796 21.454 1.977 1.00 69.38 370 ARG A CA 1
ATOM 2777 C C . ARG A 1 370 ? -2.213 20.343 2.938 1.00 69.38 370 ARG A C 1
ATOM 2779 O O . ARG A 1 370 ? -2.947 20.644 3.872 1.00 69.38 370 ARG A O 1
ATOM 2786 N N . PRO A 1 371 ? -1.775 19.095 2.713 1.00 70.69 371 PRO A N 1
ATOM 2787 C CA . PRO A 1 371 ? -2.078 18.009 3.629 1.00 70.69 371 PRO A CA 1
ATOM 2788 C C . PRO A 1 371 ? -1.451 18.304 4.994 1.00 70.69 371 PRO A C 1
ATOM 2790 O O . PRO A 1 371 ? -0.289 18.719 5.060 1.00 70.69 371 PRO A O 1
ATOM 2793 N N . GLU A 1 372 ? -2.209 18.078 6.061 1.00 80.31 372 GLU A N 1
ATOM 2794 C CA . GLU A 1 372 ? -1.689 18.029 7.426 1.00 80.31 372 GLU A CA 1
ATOM 2795 C C . GLU A 1 372 ? -1.143 16.628 7.678 1.00 80.31 372 GLU A C 1
ATOM 2797 O O . GLU A 1 372 ? -1.883 15.670 7.879 1.00 80.31 372 GLU A O 1
ATOM 2802 N N . VAL A 1 373 ? 0.177 16.504 7.566 1.00 82.81 373 VAL A N 1
ATOM 2803 C CA . VAL A 1 373 ? 0.871 15.220 7.613 1.00 82.81 373 VAL A CA 1
ATOM 2804 C C . VAL A 1 373 ? 1.331 14.943 9.037 1.00 82.81 373 VAL A C 1
ATOM 2806 O O . VAL A 1 373 ? 2.162 15.686 9.559 1.00 82.81 373 VAL A O 1
ATOM 2809 N N . SER A 1 374 ? 0.885 13.824 9.606 1.00 85.94 374 SER A N 1
ATOM 2810 C CA . SER A 1 374 ? 1.374 13.311 10.883 1.00 85.94 374 SER A CA 1
ATOM 2811 C C . SER A 1 374 ? 2.170 12.025 10.661 1.00 85.94 374 SER A C 1
ATOM 2813 O O . SER A 1 374 ? 1.654 11.000 10.203 1.00 85.94 374 SER A O 1
ATOM 2815 N N . GLU A 1 375 ? 3.481 12.083 10.916 1.00 83.38 375 GLU A N 1
ATOM 2816 C CA . GLU A 1 375 ? 4.330 10.882 10.900 1.00 83.38 375 GLU A CA 1
ATOM 2817 C C . GLU A 1 375 ? 4.051 9.982 12.110 1.00 83.38 375 GLU A C 1
ATOM 2819 O O . GLU A 1 375 ? 4.092 8.765 11.964 1.00 83.38 375 GLU A O 1
ATOM 2824 N N . GLU A 1 376 ? 3.708 10.570 13.259 1.00 85.00 376 GLU A N 1
ATOM 2825 C CA . GLU A 1 376 ? 3.395 9.870 14.512 1.00 85.00 376 GLU A CA 1
ATOM 2826 C C . GLU A 1 376 ? 2.111 9.040 14.397 1.00 85.00 376 GLU A C 1
ATOM 2828 O O . GLU A 1 376 ? 2.094 7.851 14.709 1.00 85.00 376 GLU A O 1
ATOM 2833 N N . LEU A 1 377 ? 1.051 9.645 13.853 1.00 84.75 377 LEU A N 1
ATOM 2834 C CA . LEU A 1 377 ? -0.229 8.975 13.613 1.00 84.75 377 LEU A CA 1
ATOM 2835 C C . LEU A 1 377 ? -0.209 8.083 12.363 1.00 84.75 377 LEU A C 1
ATOM 2837 O O . LEU A 1 377 ? -1.158 7.337 12.123 1.00 84.75 377 LEU A O 1
ATOM 2841 N N . ALA A 1 378 ? 0.855 8.171 11.557 1.00 89.06 378 ALA A N 1
ATOM 2842 C CA . ALA A 1 378 ? 1.004 7.522 10.258 1.00 89.06 378 ALA A CA 1
ATOM 2843 C C . ALA A 1 378 ? -0.108 7.864 9.240 1.00 89.06 378 ALA A C 1
ATOM 2845 O O . ALA A 1 378 ? -0.507 7.023 8.433 1.00 89.06 378 ALA A O 1
ATOM 2846 N N . ILE A 1 379 ? -0.571 9.117 9.207 1.00 87.62 379 ILE A N 1
ATOM 2847 C CA . ILE A 1 379 ? -1.655 9.582 8.318 1.00 87.62 379 ILE A CA 1
ATOM 2848 C C . ILE A 1 379 ? -1.331 10.912 7.633 1.00 87.62 379 ILE A C 1
ATOM 2850 O O . ILE A 1 379 ? -0.538 11.717 8.119 1.00 87.62 379 ILE A O 1
ATOM 2854 N N . GLN A 1 380 ? -1.893 11.111 6.441 1.00 82.56 380 GLN A N 1
ATOM 2855 C CA . GLN A 1 380 ? -1.588 12.273 5.599 1.00 82.56 380 GLN A CA 1
ATOM 2856 C C . GLN A 1 380 ? -2.561 13.448 5.761 1.00 82.56 380 GLN A C 1
ATOM 2858 O O . GLN A 1 380 ? -2.197 14.569 5.415 1.00 82.56 380 GLN A O 1
ATOM 2863 N N . PHE A 1 381 ? -3.805 13.193 6.151 1.00 77.88 381 PHE A N 1
ATOM 2864 C CA . PHE A 1 381 ? -4.824 14.231 6.254 1.00 77.88 381 PHE A CA 1
ATOM 2865 C C . PHE A 1 381 ? -5.534 14.081 7.591 1.00 77.88 381 PHE A C 1
ATOM 2867 O O . PHE A 1 381 ? -6.209 13.077 7.825 1.00 77.88 381 PHE A O 1
ATOM 2874 N N . GLU A 1 382 ? -5.378 15.090 8.440 1.00 68.50 382 GLU A N 1
ATOM 2875 C CA . GLU A 1 382 ? -6.218 15.287 9.613 1.00 68.50 382 GLU A CA 1
ATOM 2876 C C . GLU A 1 382 ? -7.517 15.972 9.165 1.00 68.50 382 GLU A C 1
ATOM 2878 O O . GLU A 1 382 ? -7.521 16.759 8.214 1.00 68.50 382 GLU A O 1
ATOM 2883 N N . ARG A 1 383 ? -8.660 15.634 9.773 1.00 63.91 383 ARG A N 1
ATOM 2884 C CA . ARG A 1 383 ? -9.905 16.347 9.477 1.00 63.91 383 ARG A CA 1
ATOM 2885 C C . ARG A 1 383 ? -9.786 17.730 10.123 1.00 63.91 383 ARG A C 1
ATOM 2887 O O . ARG A 1 383 ? -9.694 17.785 11.348 1.00 63.91 383 ARG A O 1
ATOM 2894 N N . PRO A 1 384 ? -9.807 18.831 9.353 1.00 49.97 384 PRO A N 1
ATOM 2895 C CA . PRO A 1 384 ? -9.721 20.155 9.945 1.00 49.97 384 PRO A CA 1
ATOM 2896 C C . PRO A 1 384 ? -10.950 20.398 10.828 1.00 49.97 384 PRO A C 1
ATOM 2898 O O . PRO A 1 384 ? -12.076 20.308 10.340 1.00 49.97 384 PRO A O 1
ATOM 2901 N N . GLY A 1 385 ? -10.711 20.684 12.112 1.00 47.22 385 GLY A N 1
ATOM 2902 C CA . GLY A 1 385 ? -11.660 21.273 13.063 1.00 47.22 385 GLY A CA 1
ATOM 2903 C C . GLY A 1 385 ? -13.089 20.728 13.012 1.00 47.22 385 GLY A C 1
ATOM 2904 O O . GLY A 1 385 ? -13.984 21.386 12.483 1.00 47.22 385 GLY A O 1
ATOM 2905 N N . GLN A 1 386 ? -13.325 19.569 13.628 1.00 41.94 386 GLN A N 1
ATOM 2906 C CA . GLN A 1 386 ? -14.590 19.356 14.338 1.00 41.94 386 GLN A CA 1
ATOM 2907 C C . GLN A 1 386 ? -14.403 19.852 15.777 1.00 41.94 386 GLN A C 1
ATOM 2909 O O . GLN A 1 386 ? -14.267 19.040 16.689 1.00 41.94 386 GLN A O 1
ATOM 2914 N N . ASP A 1 387 ? -14.325 21.176 15.934 1.00 38.06 387 ASP A N 1
ATOM 2915 C CA . ASP A 1 387 ? -14.643 21.829 17.211 1.00 38.06 387 ASP A CA 1
ATOM 2916 C C . ASP A 1 387 ? -16.163 21.815 17.433 1.00 38.06 387 ASP A C 1
ATOM 2918 O O . ASP A 1 387 ? -16.910 22.045 16.445 1.00 38.06 387 ASP A O 1
#

Foldseek 3Di:
DDDDDDDDDDDPPDDDPCPDDCFLVLLQPPVDDFLDDAPLPCPPQLLVQLLVCCLVQEDELVSLVVSLCRCPLAQALNSLLQSSCVVNQDGRPHDRHYYDPCNSVSNLVVLLCGPWDPVCVVVCVVCADQLGHRPFSLLSRLLSLLSSSRQDWAQQCDADPVNQGQFDNDDLADDCDQCSRSVNFFDFLVNLVCQQVFFDKAWEFDQDDVQATDTDIDTGGFSWEEADDRQGQFPQDLVSLVPDPPNVVDVVCDNSRSQQYAYNVRHQFYFKWFQFSNLTIGGQGSNQAHPVGRNDRDHHSNSQNVTITQFIFTWTDGSQETEAAEGDGSQLVCLLVVNHKGFQNVSSCVSSVGHYDPPHDYHYDPDPDGFPDDSSSRTGHRRPDPD

Radius of gyration: 23.27 Å; chains: 1; bounding box: 71×47×73 Å